Protein AF-A0A5M3Z5M1-F1 (afdb_monomer_lite)

Secondary structure (DSSP, 8-state):
--GGGGSTTEETTEETT-HHHHHHHHHTTS--------SSS--HHHHHHHHHHHHHTTT--GGGSTTHHHHHHHHHHHHHTTTS---SS-TTSPP-HHHHHHHHHHHTTTT----THHHHHHHB-SSSB-SSTT-SS--HHHHHHHHHHHHTSTTGGGGHHHHHHHHHHHHHHHH-TTS----SSBS-THHHHHHHHHHHHHHHHHHHTTS-TTS-HHIIIIIHHHHHHHHHHHHHHHH-S--SSHHHHHHHHHHHHHHHHHTS------EES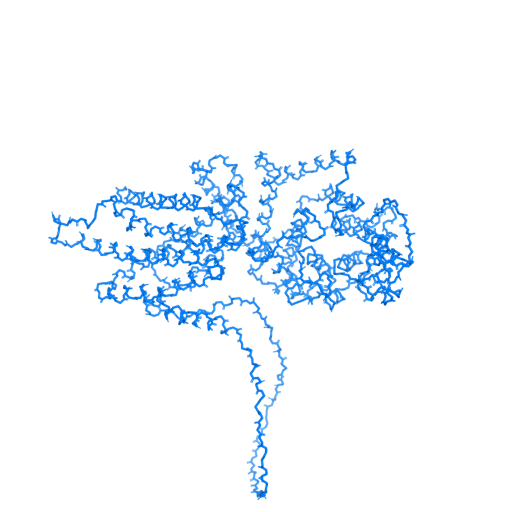SSEE--HHHHHHHHHHHHH--S-S----HHHHHH----HHHHHHHHHHHHTSTTTTTS-HHHHHHHHHHHHHHHHHHHHHHHTT---SSPPP-HHHHHHHHHHHHHHHHTT----HHHHHHHHHHHHHHHHHHHHIIIIIHHHHHHHHHHHHHHHHHHTSHHHHHHHHHHHHHHHHTT-------------------------------------PPP--PPP--------PPS---SHHHHHHHHHHHHHT-HHHHHS-HHHHHHHHHHHHHHHHHHHHHHHHHHHHT-TT-TTT---SS-HHHHIIIIIHHHT-HHHHHHHHHHHTTTT-SSPPPHHHHHHHHHHHHHHHHHHHHHHHHHT--

Foldseek 3Di:
DPLVVCPVCDDVQDHLQAPVVSQVSVVVPDDDDDDDDDRGPDQLLVLLLLLLLLQVVLPDDCVVDPCNVVSLVVNVVQCVLVPQFGARHDSSHDGFLLSSLSNLLNCVSVVNQHACCVSCVQFDDDQAGGRHPPDDARALNSLLSNLSSLLNHPPNLVCLVSLQSSLVVNLCLQFPLVHPQDDQFFPDSVNSLVSSLVSLVSVLQCVLVVSRPPHDPCSNLFRSVLSNLLSVLLVQLVQDDDDDPGLVVSLVVVLVVLVVCVVPPDFDQTTDDVHTHGSPSSVVSNSVSSNSHDSDPHDGDCPNVVSDDDDVVVLVVQLVVVCVPPLCVPPHSVLLSSQLVSLVSLLVVLVVLLCQQDPDDDDDDVPVSSVLSSVLSSVCSSVVVSPRNVLSSVLSSVVSLLVVVLVCLQPVVLVCCVVCVVVLLCLLVVCPDPVVVVVLCVVVVCLVCVLPDPPDPPDDDDDDDDDDDDDDDDDDDDDDDDDDDDDDDDDDDDDDSDPDPPSPRDDDDDDPSVSLSVSLSCQLVDPLLVVADPVLSVQLSVLVSQLSVLSSVVSVLVVVCPDPVCVPPDDPPDDPVVCLLGSQLSVLCLSNSVSSSCSSCRSVPPDDDDPVRVVVVNVVSSVVSSVVSVVVVVVVVD

pLDDT: mean 77.98, std 19.93, range [22.17, 97.31]

Structure (mmCIF, N/CA/C/O backbone):
data_AF-A0A5M3Z5M1-F1
#
_entry.id   AF-A0A5M3Z5M1-F1
#
loop_
_atom_site.group_PDB
_atom_site.id
_atom_site.type_symbol
_atom_site.label_atom_id
_atom_site.label_alt_id
_atom_site.label_comp_id
_atom_site.label_asym_id
_atom_site.label_entity_id
_atom_site.label_seq_id
_atom_site.pdbx_PDB_ins_code
_atom_site.Cartn_x
_atom_site.Cartn_y
_atom_site.Cartn_z
_atom_site.occupancy
_atom_site.B_iso_or_equiv
_atom_site.auth_seq_id
_atom_site.auth_comp_id
_atom_site.auth_asym_id
_atom_site.auth_atom_id
_atom_site.pdbx_PDB_model_num
ATOM 1 N N . MET A 1 1 ? 38.329 17.001 -3.828 1.00 58.62 1 MET A N 1
ATOM 2 C CA . MET A 1 1 ? 38.273 15.609 -4.333 1.00 58.62 1 MET A CA 1
ATOM 3 C C . MET A 1 1 ? 39.611 15.269 -4.967 1.00 58.62 1 MET A C 1
ATOM 5 O O . MET A 1 1 ? 40.203 16.157 -5.568 1.00 58.62 1 MET A O 1
ATOM 9 N N . ASN A 1 2 ? 40.084 14.027 -4.849 1.00 66.56 2 ASN A N 1
ATOM 10 C CA . ASN A 1 2 ? 41.285 13.570 -5.552 1.00 66.56 2 ASN A CA 1
ATOM 11 C C . ASN A 1 2 ? 40.911 13.082 -6.965 1.00 66.56 2 ASN A C 1
ATOM 13 O O . ASN A 1 2 ? 40.704 11.892 -7.180 1.00 66.56 2 ASN A O 1
ATOM 17 N N . PHE A 1 3 ? 40.793 14.005 -7.923 1.00 69.81 3 PHE A N 1
ATOM 18 C CA . PHE A 1 3 ? 40.464 13.665 -9.316 1.00 69.81 3 PHE A CA 1
ATOM 19 C C . PHE A 1 3 ? 41.592 12.919 -10.052 1.00 69.81 3 PHE A C 1
ATOM 21 O O . PHE A 1 3 ? 41.352 12.328 -11.103 1.00 69.81 3 PHE A O 1
ATOM 28 N N . THR A 1 4 ? 42.813 12.915 -9.509 1.00 69.06 4 THR A N 1
ATOM 29 C CA . THR A 1 4 ? 43.972 12.230 -10.100 1.00 69.06 4 THR A CA 1
ATOM 30 C C . THR A 1 4 ? 43.782 10.713 -10.124 1.00 69.06 4 THR A C 1
ATOM 32 O O . THR A 1 4 ? 44.168 10.073 -11.096 1.00 69.06 4 THR A O 1
ATOM 35 N N . GLY A 1 5 ? 43.126 10.150 -9.102 1.00 73.06 5 GLY A N 1
ATOM 36 C CA . GLY A 1 5 ? 42.802 8.721 -9.003 1.00 73.06 5 GLY A CA 1
ATOM 37 C C . GLY A 1 5 ? 41.521 8.286 -9.725 1.00 73.06 5 GLY A C 1
ATOM 38 O O . GLY A 1 5 ? 40.981 7.247 -9.375 1.00 73.06 5 GLY A O 1
ATOM 39 N N . LEU A 1 6 ? 40.994 9.098 -10.653 1.00 73.94 6 LEU A N 1
ATOM 40 C CA . LEU A 1 6 ? 39.764 8.810 -11.414 1.00 73.94 6 LEU A CA 1
ATOM 41 C C . LEU A 1 6 ? 39.964 8.902 -12.941 1.00 73.94 6 LEU A C 1
ATOM 43 O O . LEU A 1 6 ? 38.997 8.888 -13.698 1.00 73.94 6 LEU A O 1
ATOM 47 N N . ALA A 1 7 ? 41.199 9.062 -13.427 1.00 75.00 7 ALA A N 1
ATOM 48 C CA . ALA A 1 7 ? 41.466 9.250 -14.858 1.00 75.00 7 ALA A CA 1
ATOM 49 C C . ALA A 1 7 ? 41.194 7.982 -15.700 1.00 75.00 7 ALA A C 1
ATOM 51 O O . ALA A 1 7 ? 40.789 8.072 -16.856 1.00 75.00 7 ALA A O 1
ATOM 52 N N . ASP A 1 8 ? 41.378 6.811 -15.099 1.00 76.38 8 ASP A N 1
ATOM 53 C CA . ASP A 1 8 ? 41.057 5.476 -15.611 1.00 76.38 8 ASP A CA 1
ATOM 54 C C . ASP A 1 8 ? 39.542 5.231 -15.760 1.00 76.38 8 ASP A C 1
ATOM 56 O O . ASP A 1 8 ? 39.114 4.484 -16.647 1.00 76.38 8 ASP A O 1
ATOM 60 N N . GLN A 1 9 ? 38.728 5.917 -14.951 1.00 74.44 9 GLN A N 1
ATOM 61 C CA . GLN A 1 9 ? 37.262 5.839 -14.948 1.00 74.44 9 GLN A CA 1
ATOM 62 C C . GLN A 1 9 ? 36.602 6.609 -16.110 1.00 74.44 9 GLN A C 1
ATOM 64 O O . GLN A 1 9 ? 35.392 6.515 -16.312 1.00 74.44 9 GLN A O 1
ATOM 69 N N . LEU A 1 10 ? 37.375 7.355 -16.909 1.00 75.38 10 LEU A N 1
ATOM 70 C CA . LEU A 1 10 ? 36.856 8.077 -18.073 1.00 75.38 10 LEU A CA 1
ATOM 71 C C . LEU A 1 10 ? 36.420 7.128 -19.203 1.00 75.38 10 LEU A C 1
ATOM 73 O O . LEU A 1 10 ? 37.080 6.124 -19.499 1.00 75.38 10 LEU A O 1
ATOM 77 N N . VAL A 1 11 ? 35.346 7.505 -19.901 1.00 72.50 11 VAL A N 1
ATOM 78 C CA . VAL A 1 11 ? 34.841 6.841 -21.113 1.00 72.50 11 VAL A CA 1
ATOM 79 C C . VAL A 1 11 ? 34.715 7.879 -22.219 1.00 72.50 11 VAL A C 1
ATOM 81 O O . VAL A 1 11 ? 33.978 8.846 -22.068 1.00 72.50 11 VAL A O 1
ATOM 84 N N . PHE A 1 12 ? 35.484 7.729 -23.302 1.00 75.44 12 PHE A N 1
ATOM 85 C CA . PHE A 1 12 ? 35.597 8.733 -24.377 1.00 75.44 12 PHE A CA 1
ATOM 86 C C . PHE A 1 12 ? 35.861 10.173 -23.869 1.00 75.44 12 PHE A C 1
ATOM 88 O O . PHE A 1 12 ? 35.426 11.150 -24.468 1.00 75.44 12 PHE A O 1
ATOM 95 N N . GLY A 1 13 ? 36.566 10.308 -22.737 1.00 78.25 13 GLY A N 1
ATOM 96 C CA . GLY A 1 13 ? 36.841 11.591 -22.075 1.00 78.25 13 GLY A CA 1
ATOM 97 C C . GLY A 1 13 ? 35.733 12.111 -21.145 1.00 78.25 13 GLY A C 1
ATOM 98 O O . GLY A 1 13 ? 35.966 13.083 -20.429 1.00 78.25 13 GLY A O 1
ATOM 99 N N . ALA A 1 14 ? 34.566 11.463 -21.095 1.00 79.12 14 A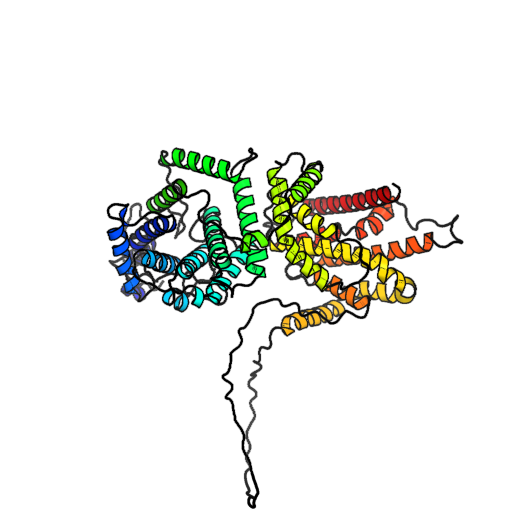LA A N 1
ATOM 100 C CA . ALA A 1 14 ? 33.480 11.786 -20.173 1.00 79.12 14 ALA A CA 1
ATOM 101 C C . ALA A 1 14 ? 33.609 11.035 -18.836 1.00 79.12 14 ALA A C 1
ATOM 103 O O . ALA A 1 14 ? 34.045 9.884 -18.784 1.00 79.12 14 ALA A O 1
ATOM 104 N N . MET A 1 15 ? 33.186 11.685 -17.750 1.00 83.69 15 MET A N 1
ATOM 105 C CA . MET A 1 15 ? 33.144 11.121 -16.398 1.00 83.69 15 MET A CA 1
ATOM 106 C C . MET A 1 15 ? 31.719 10.655 -16.067 1.00 83.69 15 MET A C 1
ATOM 108 O O . MET A 1 15 ? 30.827 11.489 -15.882 1.00 83.69 15 MET A O 1
ATOM 112 N N . GLY A 1 16 ? 31.508 9.336 -15.990 1.00 78.00 16 GLY A N 1
ATOM 113 C CA . GLY A 1 16 ? 30.223 8.722 -15.617 1.00 78.00 16 GLY A CA 1
ATOM 114 C C . GLY A 1 16 ? 29.040 9.186 -16.473 1.00 78.00 16 GLY A C 1
ATOM 115 O O . GLY A 1 16 ? 28.003 9.545 -15.922 1.00 78.00 16 GLY A O 1
ATOM 116 N N . SER A 1 17 ? 29.245 9.301 -17.792 1.00 82.94 17 SER A N 1
ATOM 117 C CA . SER A 1 17 ? 28.280 9.828 -18.775 1.00 82.94 17 SER A CA 1
ATOM 118 C C . SER A 1 17 ? 27.577 11.130 -18.360 1.00 82.94 17 SER A C 1
ATOM 120 O O . SER A 1 17 ? 26.458 11.387 -18.785 1.00 82.94 17 SER A O 1
ATOM 122 N N . SER A 1 18 ? 28.189 11.982 -17.527 1.00 85.25 18 SER A N 1
ATOM 123 C CA . SER A 1 18 ? 27.542 13.207 -17.042 1.00 85.25 18 SER A CA 1
ATOM 124 C C . SER A 1 18 ? 28.346 14.455 -17.413 1.00 85.25 18 SER A C 1
ATOM 126 O O . SER A 1 18 ? 29.468 14.635 -16.917 1.00 85.25 18 SER A O 1
ATOM 128 N N . PRO A 1 19 ? 27.788 15.370 -18.231 1.00 84.06 19 PRO A N 1
ATOM 129 C CA . PRO A 1 19 ? 28.480 16.592 -18.627 1.00 84.06 19 PRO A CA 1
ATOM 130 C C . PRO A 1 19 ? 28.884 17.481 -17.445 1.00 84.06 19 PRO A C 1
ATOM 132 O O . PRO A 1 19 ? 29.965 18.055 -17.472 1.00 84.06 19 PRO A O 1
ATOM 135 N N . SER A 1 20 ? 28.106 17.527 -16.356 1.00 83.56 20 SER A N 1
ATOM 136 C CA . SER A 1 20 ? 28.481 18.289 -15.151 1.00 83.56 20 SER A CA 1
ATOM 137 C C . SER A 1 20 ? 29.592 17.628 -14.321 1.00 83.56 20 SER A C 1
ATOM 139 O O . SER A 1 20 ? 30.440 18.337 -13.782 1.00 83.56 20 SER A O 1
ATOM 141 N N . SER A 1 21 ? 29.659 16.289 -14.259 1.00 85.19 21 SER A N 1
ATOM 142 C CA . SER A 1 21 ? 30.812 15.589 -13.652 1.00 85.19 21 SER A CA 1
ATOM 143 C C . SER A 1 21 ? 32.076 15.796 -14.486 1.00 85.19 21 SER A C 1
ATOM 145 O O . SER A 1 21 ? 33.155 16.034 -13.947 1.00 85.19 21 SER A O 1
ATOM 147 N N . THR A 1 22 ? 31.928 15.747 -15.811 1.00 84.31 22 THR A N 1
ATOM 148 C CA . THR A 1 22 ? 33.011 15.972 -16.774 1.00 84.31 22 THR A CA 1
ATOM 149 C C . THR A 1 22 ? 33.506 17.416 -16.705 1.00 84.31 22 THR A C 1
ATOM 151 O O . THR A 1 22 ? 34.707 17.640 -16.623 1.00 84.31 22 THR A O 1
ATOM 154 N N . ALA A 1 23 ? 32.604 18.398 -16.626 1.00 82.69 23 ALA A N 1
ATOM 155 C CA . ALA A 1 23 ? 32.955 19.798 -16.418 1.00 82.69 23 ALA A CA 1
ATOM 156 C C . ALA A 1 23 ? 33.676 20.015 -15.080 1.00 82.69 23 ALA A C 1
ATOM 158 O O . ALA A 1 23 ? 34.690 20.697 -15.067 1.00 82.69 23 ALA A O 1
ATOM 159 N N . ALA A 1 24 ? 33.240 19.401 -13.974 1.00 83.06 24 ALA A N 1
ATOM 160 C CA . ALA A 1 24 ? 33.952 19.496 -12.694 1.00 83.06 24 ALA A CA 1
ATOM 161 C C . ALA A 1 24 ? 35.372 18.896 -12.765 1.00 83.06 24 ALA A C 1
ATOM 163 O O . ALA A 1 24 ? 36.333 19.513 -12.298 1.00 83.06 24 ALA A O 1
ATOM 164 N N . TYR A 1 25 ? 35.519 17.732 -13.408 1.00 81.12 25 TYR A N 1
ATOM 165 C CA . TYR A 1 25 ? 36.818 17.111 -13.673 1.00 81.12 25 TYR A CA 1
ATOM 166 C C . TYR A 1 25 ? 37.712 18.016 -14.536 1.00 81.12 25 TYR A C 1
ATOM 168 O O . TYR A 1 25 ? 38.861 18.267 -14.176 1.00 81.12 25 TYR A O 1
ATOM 176 N N . LEU A 1 26 ? 37.185 18.566 -15.633 1.00 79.75 26 LEU A N 1
ATOM 177 C CA . LEU A 1 26 ? 37.929 19.443 -16.536 1.00 79.75 26 LEU A CA 1
ATOM 178 C C . LEU A 1 26 ? 38.273 20.790 -15.893 1.00 79.75 26 LEU A C 1
ATOM 180 O O . LEU A 1 26 ? 39.417 21.205 -16.009 1.00 79.75 26 LEU A O 1
ATOM 184 N N . ILE A 1 27 ? 37.363 21.424 -15.147 1.00 77.12 27 ILE A N 1
ATOM 185 C CA . ILE A 1 27 ? 37.605 22.681 -14.410 1.00 77.12 27 ILE A CA 1
ATOM 186 C C . ILE A 1 27 ? 38.727 22.513 -13.377 1.00 77.12 27 ILE A C 1
ATOM 188 O O . ILE A 1 27 ? 39.506 23.441 -13.166 1.00 77.12 27 ILE A O 1
ATOM 192 N N . SER A 1 28 ? 38.881 21.318 -12.793 1.00 63.16 28 SER A N 1
ATOM 193 C CA . SER A 1 28 ? 40.021 21.006 -11.919 1.00 63.16 28 SER A CA 1
ATOM 194 C C . SER A 1 28 ? 41.377 20.930 -12.646 1.00 63.16 28 SER A C 1
ATOM 196 O O . SER A 1 28 ? 42.410 20.819 -11.987 1.00 63.16 28 SER A O 1
ATOM 198 N N . ARG A 1 29 ? 41.395 20.994 -13.989 1.00 60.31 29 ARG A N 1
ATOM 199 C CA . ARG A 1 29 ? 42.600 20.884 -14.833 1.00 60.31 29 ARG A CA 1
ATOM 200 C C . ARG A 1 29 ? 42.785 22.053 -15.826 1.00 60.31 29 ARG A C 1
ATOM 202 O O . ARG A 1 29 ? 43.929 22.405 -16.089 1.00 60.31 29 ARG A O 1
ATOM 209 N N . GLN A 1 30 ? 41.718 22.674 -16.350 1.00 54.53 30 GLN A N 1
ATOM 210 C CA . GLN A 1 30 ? 41.714 23.848 -17.249 1.00 54.53 30 GLN A CA 1
ATOM 211 C C . GLN A 1 30 ? 40.385 24.639 -17.180 1.00 54.53 30 GLN A C 1
ATOM 213 O O . GLN A 1 30 ? 39.329 24.079 -16.903 1.00 54.53 30 GLN A O 1
ATOM 218 N N . LYS A 1 31 ? 40.397 25.944 -17.502 1.00 43.09 31 LYS A N 1
ATOM 219 C CA . LYS A 1 31 ? 39.165 26.752 -17.631 1.00 43.09 31 LYS A CA 1
ATOM 220 C C . LYS A 1 31 ? 38.448 26.453 -18.955 1.00 43.09 31 LYS A C 1
ATOM 222 O O . LYS A 1 31 ? 38.997 26.744 -20.012 1.00 43.09 31 LYS A O 1
ATOM 227 N N . ALA A 1 32 ? 37.208 25.971 -18.892 1.00 48.19 32 ALA A N 1
ATOM 228 C CA . ALA A 1 32 ? 36.337 25.773 -20.052 1.00 48.19 32 ALA A CA 1
ATOM 229 C C . ALA A 1 32 ? 34.955 26.406 -19.818 1.00 48.19 32 ALA A C 1
ATOM 231 O O . ALA A 1 32 ? 34.423 26.350 -18.709 1.00 48.19 32 ALA A O 1
ATOM 232 N N . GLY A 1 33 ? 34.382 27.009 -20.863 1.00 44.72 33 GLY A N 1
ATOM 233 C CA . GLY A 1 33 ? 33.011 27.522 -20.875 1.00 44.72 33 GLY A CA 1
ATOM 234 C C . GLY A 1 33 ? 32.120 26.641 -21.748 1.00 44.72 33 GLY A C 1
ATOM 235 O O . GLY A 1 33 ? 32.528 26.249 -22.838 1.00 44.72 33 GLY A O 1
ATOM 236 N N . PHE A 1 34 ? 30.906 26.346 -21.283 1.00 53.38 34 PHE A N 1
ATOM 237 C CA . PHE A 1 34 ? 29.962 25.458 -21.964 1.00 53.38 34 PHE A CA 1
ATOM 238 C C . PHE A 1 34 ? 28.614 26.157 -22.198 1.00 53.38 34 PHE A C 1
ATOM 240 O O . PHE A 1 34 ? 28.181 26.972 -21.384 1.00 53.38 34 PHE A O 1
ATOM 247 N N . ARG A 1 35 ? 27.951 25.831 -23.315 1.00 61.38 35 ARG A N 1
ATOM 248 C CA . ARG A 1 35 ? 26.523 26.132 -23.547 1.00 61.38 35 ARG A CA 1
ATOM 249 C C . ARG A 1 35 ? 25.658 24.995 -22.967 1.00 61.38 35 ARG A C 1
ATOM 251 O O . ARG A 1 35 ? 26.196 24.089 -22.337 1.00 61.38 35 ARG A O 1
ATOM 258 N N . GLY A 1 36 ? 24.334 25.065 -23.136 1.00 66.06 36 GLY A N 1
ATOM 259 C CA . GLY A 1 36 ? 23.391 24.082 -22.584 1.00 66.06 36 GLY A CA 1
ATOM 260 C C . GLY A 1 36 ? 23.746 22.632 -22.939 1.00 66.06 36 GLY A C 1
ATOM 261 O O . GLY A 1 36 ? 24.071 22.333 -24.086 1.00 66.06 36 GLY A O 1
ATOM 262 N N . LEU A 1 37 ? 23.695 21.752 -21.938 1.00 73.69 37 LEU A N 1
ATOM 263 C CA . LEU A 1 37 ? 24.077 20.339 -22.004 1.00 73.69 37 LEU A CA 1
ATOM 264 C C . LEU A 1 37 ? 23.040 19.492 -21.243 1.00 73.69 37 LEU A C 1
ATOM 266 O O . LEU A 1 37 ? 22.503 19.975 -20.243 1.00 73.69 37 LEU A O 1
ATOM 270 N N . PRO A 1 38 ? 22.771 18.243 -21.663 1.00 74.69 38 PRO A N 1
ATOM 271 C CA . PRO A 1 38 ? 21.882 17.339 -20.935 1.00 74.69 38 PRO A CA 1
ATOM 272 C C . PRO A 1 38 ? 22.495 16.899 -19.593 1.00 74.69 38 PRO A C 1
ATOM 274 O O . PRO A 1 38 ? 23.706 16.986 -19.377 1.00 74.69 38 PRO A O 1
ATOM 277 N N . GLY A 1 39 ? 21.668 16.373 -18.683 1.00 75.38 39 GLY A N 1
ATOM 278 C CA . GLY A 1 39 ? 22.146 15.831 -17.401 1.00 75.38 39 GLY A CA 1
ATOM 279 C C . GLY A 1 39 ? 23.027 14.578 -17.547 1.00 75.38 39 GLY A C 1
ATOM 280 O O . GLY A 1 39 ? 23.940 14.363 -16.736 1.00 75.38 39 GLY A O 1
ATOM 281 N N . MET A 1 40 ? 22.776 13.798 -18.604 1.00 79.44 40 MET A N 1
ATOM 282 C CA . MET A 1 40 ? 23.436 12.538 -18.950 1.00 79.44 40 MET A CA 1
ATOM 283 C C . MET A 1 40 ? 23.637 12.446 -20.474 1.00 79.44 40 MET A C 1
ATOM 285 O O . MET A 1 40 ? 22.772 12.884 -21.227 1.00 79.44 40 MET A O 1
ATOM 289 N N . TYR A 1 41 ? 24.784 11.929 -20.925 1.00 78.94 41 TYR A N 1
ATOM 290 C CA . TYR A 1 41 ? 25.110 11.644 -22.327 1.00 78.94 41 TYR A CA 1
ATOM 291 C C . TYR A 1 41 ? 26.337 10.705 -22.440 1.00 78.94 41 TYR A C 1
ATOM 293 O O . TYR A 1 41 ? 27.331 10.944 -21.745 1.00 78.94 41 TYR A O 1
ATOM 301 N N . PRO A 1 42 ? 26.339 9.708 -23.347 1.00 77.06 42 PRO A N 1
ATOM 302 C CA . PRO A 1 42 ? 25.204 9.271 -24.157 1.00 77.06 42 PRO A CA 1
ATOM 303 C C . PRO A 1 42 ? 24.179 8.489 -23.321 1.00 77.06 42 PRO A C 1
ATOM 305 O O . PRO A 1 42 ? 24.496 7.945 -22.263 1.00 77.06 42 PRO A O 1
ATOM 308 N N . THR A 1 43 ? 22.946 8.452 -23.815 1.00 79.19 43 THR A N 1
ATOM 309 C CA . THR A 1 43 ? 21.779 7.783 -23.211 1.00 79.19 43 THR A CA 1
ATOM 310 C C . THR A 1 43 ? 21.223 6.668 -24.100 1.00 79.19 43 THR A C 1
ATOM 312 O O . THR A 1 43 ? 20.210 6.068 -23.770 1.00 79.19 43 THR A O 1
ATOM 315 N N . THR A 1 44 ? 21.882 6.356 -25.221 1.00 81.44 44 THR A N 1
ATOM 316 C CA . THR A 1 44 ? 21.351 5.470 -26.268 1.00 81.44 44 THR A CA 1
ATOM 317 C C . THR A 1 44 ? 20.982 4.078 -25.756 1.00 81.44 44 THR A C 1
ATOM 319 O O . THR A 1 44 ? 19.887 3.619 -26.049 1.00 81.44 44 THR A O 1
ATOM 322 N N . GLY A 1 45 ? 21.837 3.429 -24.955 1.00 82.56 45 GLY A N 1
ATOM 323 C CA . GLY A 1 45 ? 21.551 2.094 -24.411 1.00 82.56 45 GLY A CA 1
ATOM 324 C C . GLY A 1 45 ? 20.343 2.070 -23.465 1.00 82.56 45 GLY A C 1
ATOM 325 O O . GLY A 1 45 ? 19.596 1.096 -23.469 1.00 82.56 45 GLY A O 1
ATOM 326 N N . PHE A 1 46 ? 20.125 3.148 -22.706 1.00 86.94 46 PHE A N 1
ATOM 327 C CA . PHE A 1 46 ? 18.946 3.379 -21.865 1.00 86.94 46 PHE A CA 1
ATOM 328 C C . PHE A 1 46 ? 17.695 3.624 -22.720 1.00 86.94 46 PHE A C 1
ATOM 330 O O . PHE A 1 46 ? 16.716 2.894 -22.617 1.00 86.94 46 PHE A O 1
ATOM 337 N N . GLU A 1 47 ? 17.730 4.620 -23.608 1.00 88.00 47 GLU A N 1
ATOM 338 C CA . GLU A 1 47 ? 16.570 5.028 -24.411 1.00 88.00 47 GLU A CA 1
ATOM 339 C C . GLU A 1 47 ? 16.059 3.896 -25.305 1.00 88.00 47 GLU A C 1
ATOM 341 O O . GLU A 1 47 ? 14.865 3.610 -25.306 1.00 88.00 47 GLU A O 1
ATOM 346 N N . VAL A 1 48 ? 16.961 3.207 -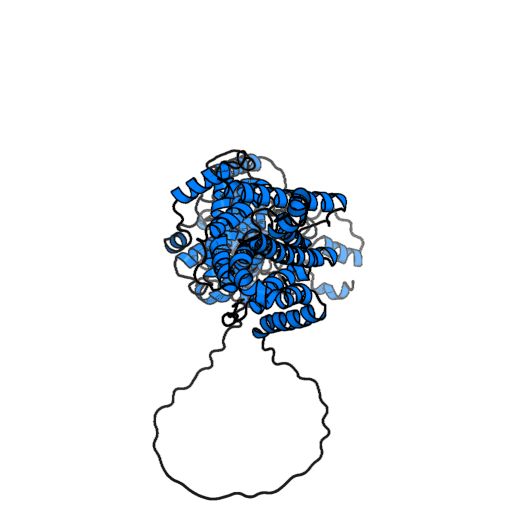26.008 1.00 89.19 48 VAL A N 1
ATOM 347 C CA . VAL A 1 48 ? 16.648 2.051 -26.862 1.00 89.19 48 VAL A CA 1
ATOM 348 C C . VAL A 1 48 ? 16.012 0.928 -26.039 1.00 89.19 48 VAL A C 1
ATOM 350 O O . VAL A 1 48 ? 14.952 0.427 -26.418 1.00 89.19 48 VAL A O 1
ATOM 353 N N . LEU A 1 49 ? 16.600 0.574 -24.889 1.00 91.19 49 LEU A N 1
ATOM 354 C CA . LEU A 1 49 ? 16.062 -0.458 -24.003 1.00 91.19 49 LEU A CA 1
ATOM 355 C C . LEU A 1 49 ? 14.661 -0.102 -23.489 1.00 91.19 49 LEU A C 1
ATOM 357 O O . LEU A 1 49 ? 13.762 -0.945 -23.505 1.00 91.19 49 LEU A O 1
ATOM 361 N N . TRP A 1 50 ? 14.446 1.134 -23.040 1.00 92.38 50 TRP A N 1
ATOM 362 C CA . TRP A 1 50 ? 13.168 1.550 -22.461 1.00 92.38 50 TRP A CA 1
ATOM 363 C C . TRP A 1 50 ? 12.067 1.746 -23.496 1.00 92.38 50 TRP A C 1
ATOM 365 O O . TRP A 1 50 ? 10.927 1.375 -23.222 1.00 92.38 50 TRP A O 1
ATOM 375 N N . ILE A 1 51 ? 12.385 2.244 -24.693 1.00 91.19 51 ILE A N 1
ATOM 376 C CA . ILE A 1 51 ? 11.440 2.271 -25.819 1.00 91.19 51 ILE A CA 1
ATOM 377 C C . ILE A 1 51 ? 11.041 0.836 -26.176 1.00 91.19 51 ILE A C 1
ATOM 379 O O . ILE A 1 51 ? 9.852 0.518 -26.211 1.00 91.19 51 ILE A O 1
ATOM 383 N N . ALA A 1 52 ? 12.020 -0.050 -26.386 1.00 89.94 52 ALA A N 1
ATOM 384 C CA . ALA A 1 52 ? 11.740 -1.400 -26.849 1.00 89.94 52 ALA A CA 1
ATOM 385 C C . ALA A 1 52 ? 11.015 -2.262 -25.820 1.00 89.94 52 ALA A C 1
ATOM 387 O O . ALA A 1 52 ? 9.998 -2.874 -26.148 1.00 89.94 52 ALA A O 1
ATOM 388 N N . SER A 1 53 ? 11.473 -2.258 -24.569 1.00 91.25 53 SER A N 1
ATOM 389 C CA . SER A 1 53 ? 10.785 -2.962 -23.488 1.00 91.25 53 SER A CA 1
ATOM 390 C C . SER A 1 53 ? 9.369 -2.437 -23.288 1.00 91.25 53 SER A C 1
ATOM 392 O O . SER A 1 53 ? 8.457 -3.244 -23.196 1.00 91.25 53 SER A O 1
ATOM 394 N N . THR A 1 54 ? 9.132 -1.123 -23.312 1.00 92.19 54 THR A N 1
ATOM 395 C CA . THR A 1 54 ? 7.777 -0.565 -23.139 1.00 92.19 54 THR A CA 1
ATOM 396 C C . THR A 1 54 ? 6.827 -0.966 -24.267 1.00 92.19 54 THR A C 1
ATOM 398 O O . THR A 1 54 ? 5.674 -1.296 -23.991 1.00 92.19 54 THR A O 1
ATOM 401 N N . LEU A 1 55 ? 7.291 -0.996 -25.519 1.00 90.19 55 LEU A N 1
ATOM 402 C CA . LEU A 1 55 ? 6.469 -1.428 -26.652 1.00 90.19 55 LEU A CA 1
ATOM 403 C C . LEU A 1 55 ? 6.194 -2.945 -26.618 1.00 90.19 55 LEU A C 1
ATOM 405 O O . LEU A 1 55 ? 5.038 -3.353 -26.744 1.00 90.19 55 LEU A O 1
ATOM 409 N N . LEU A 1 56 ? 7.207 -3.786 -26.384 1.00 88.25 56 LEU A N 1
ATOM 410 C CA . LEU A 1 56 ? 7.030 -5.245 -26.292 1.00 88.25 56 LEU A CA 1
ATOM 411 C C . LEU A 1 56 ? 6.108 -5.642 -25.128 1.00 88.25 56 LEU A C 1
ATOM 413 O O . LEU A 1 56 ? 5.172 -6.416 -25.317 1.00 88.25 56 LEU A O 1
ATOM 417 N N . ASP A 1 57 ? 6.307 -5.035 -23.955 1.00 88.19 57 ASP A N 1
ATOM 418 C CA . ASP A 1 57 ? 5.520 -5.261 -22.730 1.00 88.19 57 ASP A CA 1
ATOM 419 C C . ASP A 1 57 ? 4.036 -4.861 -22.880 1.00 88.19 57 ASP A C 1
ATOM 421 O O . ASP A 1 57 ? 3.196 -5.250 -22.076 1.00 88.19 57 ASP A O 1
ATOM 425 N N . ASN A 1 58 ? 3.698 -4.112 -23.939 1.00 88.44 58 ASN A N 1
ATOM 426 C CA . ASN A 1 58 ? 2.338 -3.698 -24.300 1.00 88.44 58 ASN A CA 1
ATOM 427 C C . ASN A 1 58 ? 1.871 -4.288 -25.651 1.00 88.44 58 ASN A C 1
ATOM 429 O O . ASN A 1 58 ? 0.987 -3.744 -26.322 1.00 88.44 58 ASN A O 1
ATOM 433 N N . GLY A 1 59 ? 2.453 -5.418 -26.066 1.00 86.88 59 GLY A N 1
ATOM 434 C CA . GLY A 1 59 ? 1.968 -6.224 -27.189 1.00 86.88 59 GLY A CA 1
ATOM 435 C C . GLY A 1 59 ? 2.192 -5.606 -28.570 1.00 86.88 59 GLY A C 1
ATOM 436 O O . GLY A 1 59 ? 1.418 -5.867 -29.497 1.00 86.88 59 GLY A O 1
ATOM 437 N N . PHE A 1 60 ? 3.197 -4.741 -28.737 1.00 88.12 60 PHE A N 1
ATOM 438 C CA . PHE A 1 60 ? 3.766 -4.464 -30.060 1.00 88.12 60 PHE A CA 1
ATOM 439 C C . PHE A 1 60 ? 4.647 -5.632 -30.499 1.00 88.12 60 PHE A C 1
ATOM 441 O O . PHE A 1 60 ? 5.364 -6.210 -29.692 1.00 88.12 60 PHE A O 1
ATOM 448 N N . ASP A 1 61 ? 4.550 -5.984 -31.777 1.00 83.69 61 ASP A N 1
ATOM 449 C CA . ASP A 1 61 ? 5.244 -7.131 -32.352 1.00 83.69 61 ASP A CA 1
ATOM 450 C C . ASP A 1 61 ? 6.520 -6.668 -33.068 1.00 83.69 61 ASP A C 1
ATOM 452 O O . ASP A 1 61 ? 6.521 -5.644 -33.761 1.00 83.69 61 ASP A O 1
ATOM 456 N N . VAL A 1 62 ? 7.596 -7.433 -32.888 1.00 78.75 62 VAL A N 1
ATOM 457 C CA . VAL A 1 62 ? 8.950 -7.173 -33.396 1.00 78.75 62 VAL A CA 1
ATOM 458 C C . VAL A 1 62 ? 8.934 -6.993 -34.911 1.00 78.75 62 VAL A C 1
ATOM 460 O O . VAL A 1 62 ? 9.567 -6.073 -35.429 1.00 78.75 62 VAL A O 1
ATOM 463 N N . ASP A 1 63 ? 8.148 -7.821 -35.599 1.00 79.75 63 ASP A N 1
ATOM 464 C CA . ASP A 1 63 ? 8.065 -7.854 -37.060 1.00 79.75 63 ASP A CA 1
ATOM 465 C C . ASP A 1 63 ? 7.144 -6.756 -37.635 1.00 79.75 63 ASP A C 1
ATOM 467 O O . ASP A 1 63 ? 7.146 -6.505 -38.840 1.00 79.75 63 ASP A O 1
ATOM 471 N N . THR A 1 64 ? 6.372 -6.055 -36.789 1.00 74.00 64 THR A N 1
ATOM 472 C CA . THR A 1 64 ? 5.419 -5.009 -37.227 1.00 74.00 64 THR A CA 1
ATOM 473 C C . THR A 1 64 ? 5.996 -3.594 -37.265 1.00 74.00 64 THR A C 1
ATOM 475 O O . THR A 1 64 ? 5.361 -2.693 -37.816 1.00 74.00 64 THR A O 1
ATOM 478 N N . LEU A 1 65 ? 7.185 -3.372 -36.696 1.00 76.62 65 LEU A N 1
ATOM 479 C CA . LEU A 1 65 ? 7.809 -2.052 -36.590 1.00 76.62 65 LEU A CA 1
ATOM 480 C C . LEU A 1 65 ? 9.159 -2.019 -37.324 1.00 76.62 65 LEU A C 1
ATOM 482 O O . LEU A 1 65 ? 10.125 -2.680 -36.942 1.00 76.62 65 LEU A O 1
ATOM 486 N N . ASN A 1 66 ? 9.247 -1.203 -38.378 1.00 78.31 66 ASN A N 1
ATOM 487 C CA . ASN A 1 66 ? 10.459 -1.070 -39.191 1.00 78.31 66 ASN A CA 1
ATOM 488 C C . ASN A 1 66 ? 11.676 -0.657 -38.344 1.00 78.31 66 ASN A C 1
ATOM 490 O O . ASN A 1 66 ? 11.642 0.347 -37.636 1.00 78.31 66 ASN A O 1
ATOM 494 N N . GLY A 1 67 ? 12.768 -1.420 -38.451 1.00 77.12 67 GLY A N 1
ATOM 495 C CA . GLY A 1 67 ? 14.013 -1.181 -37.709 1.00 77.12 67 GLY A CA 1
ATOM 496 C C . GLY A 1 67 ? 13.981 -1.602 -36.235 1.00 77.12 67 GLY A C 1
ATOM 497 O O . GLY A 1 67 ? 14.999 -1.482 -35.555 1.00 77.12 67 GLY A O 1
ATOM 498 N N . PHE A 1 68 ? 12.859 -2.126 -35.733 1.00 80.25 68 PHE A N 1
ATOM 499 C CA . PHE A 1 68 ? 12.703 -2.445 -34.315 1.00 80.25 68 PHE A CA 1
ATOM 500 C C . PHE A 1 68 ? 13.574 -3.625 -33.869 1.00 80.25 68 PHE A C 1
ATOM 502 O O . PHE A 1 68 ? 14.200 -3.557 -32.814 1.00 80.25 68 PHE A O 1
ATOM 509 N N . ARG A 1 69 ? 13.733 -4.650 -34.718 1.00 81.12 69 ARG A N 1
ATOM 510 C CA . ARG A 1 69 ? 14.698 -5.736 -34.483 1.00 81.12 69 ARG A CA 1
ATOM 511 C C . ARG A 1 69 ? 16.124 -5.198 -34.296 1.00 81.12 69 ARG A C 1
ATOM 513 O O . ARG A 1 69 ? 16.732 -5.470 -33.271 1.00 81.12 69 ARG A O 1
ATOM 520 N N . SER A 1 70 ? 16.602 -4.346 -35.207 1.00 82.56 70 SER A N 1
ATOM 521 C CA . SER A 1 70 ? 17.947 -3.746 -35.137 1.00 82.56 70 SER A CA 1
ATOM 522 C C . SER A 1 70 ? 18.136 -2.806 -33.944 1.00 82.56 70 SER A C 1
ATOM 524 O O . SER A 1 70 ? 19.238 -2.709 -33.408 1.00 82.56 70 SER A O 1
ATOM 526 N N . MET A 1 71 ? 17.069 -2.125 -33.508 1.00 79.88 71 MET A N 1
ATOM 527 C CA . MET A 1 71 ? 17.065 -1.376 -32.251 1.00 79.88 71 MET A CA 1
ATOM 528 C C . MET A 1 71 ? 17.357 -2.323 -31.080 1.00 79.88 71 MET A C 1
ATOM 530 O O . MET A 1 71 ? 18.254 -2.041 -30.290 1.00 79.88 71 MET A O 1
ATOM 534 N N . ILE A 1 72 ? 16.676 -3.468 -30.994 1.00 76.88 72 ILE A N 1
ATOM 535 C CA . ILE A 1 72 ? 16.884 -4.394 -29.877 1.00 76.88 72 ILE A CA 1
ATOM 536 C C . ILE A 1 72 ? 18.222 -5.134 -29.976 1.00 76.88 72 ILE A C 1
ATOM 538 O O . ILE A 1 72 ? 18.900 -5.259 -28.962 1.00 76.88 72 ILE A O 1
ATOM 542 N N . ASP A 1 73 ? 18.665 -5.537 -31.169 1.00 81.88 73 ASP A N 1
ATOM 543 C CA . ASP A 1 73 ? 19.981 -6.170 -31.359 1.00 81.88 73 ASP A CA 1
ATOM 544 C C . ASP A 1 73 ? 21.127 -5.259 -30.854 1.00 81.88 73 ASP A C 1
ATOM 546 O O . ASP A 1 73 ? 22.156 -5.736 -30.383 1.00 81.88 73 ASP A O 1
ATOM 550 N N . SER A 1 74 ? 20.941 -3.929 -30.873 1.00 82.19 74 SER A N 1
ATOM 551 C CA . SER A 1 74 ? 21.903 -2.979 -30.287 1.00 82.19 74 SER A CA 1
ATOM 552 C C . SER A 1 74 ? 21.971 -3.005 -28.751 1.00 82.19 74 SER A C 1
ATOM 554 O O . SER A 1 74 ? 22.953 -2.534 -28.180 1.00 82.19 74 SER A O 1
ATOM 556 N N . THR A 1 75 ? 20.969 -3.578 -28.073 1.00 84.00 75 THR A N 1
ATOM 557 C CA . THR A 1 75 ? 20.968 -3.768 -26.611 1.00 84.00 75 THR A CA 1
ATOM 558 C C . THR A 1 75 ? 21.858 -4.940 -26.181 1.00 84.00 75 THR A C 1
ATOM 560 O O . THR A 1 75 ? 22.436 -4.902 -25.092 1.00 84.00 75 THR A O 1
ATOM 563 N N . ASP A 1 76 ? 22.056 -5.940 -27.047 1.00 82.56 76 ASP A N 1
ATOM 564 C CA . ASP A 1 76 ? 22.801 -7.160 -26.713 1.00 82.56 76 ASP A CA 1
ATOM 565 C C . ASP A 1 76 ? 24.268 -6.864 -26.358 1.00 82.56 76 ASP A C 1
ATOM 567 O O . ASP A 1 76 ? 24.786 -7.404 -25.380 1.00 82.56 76 ASP A O 1
ATOM 571 N N . GLU A 1 77 ? 24.913 -5.915 -27.051 1.00 80.50 77 GLU A N 1
ATOM 572 C CA . GLU A 1 77 ? 26.288 -5.485 -26.743 1.00 80.50 77 GLU A CA 1
ATOM 573 C C . GLU A 1 77 ? 26.427 -4.944 -25.304 1.00 80.50 77 GLU A C 1
ATOM 575 O O . GLU A 1 77 ? 27.448 -5.164 -24.643 1.00 80.50 77 GLU A O 1
ATOM 580 N N . PHE A 1 78 ? 25.407 -4.250 -24.791 1.00 81.06 78 PHE A N 1
ATOM 581 C CA . PHE A 1 78 ? 25.424 -3.706 -23.431 1.00 81.06 78 PHE A CA 1
ATOM 582 C C . PHE A 1 78 ? 25.224 -4.800 -22.373 1.00 81.06 78 PHE A C 1
ATOM 584 O O . PHE A 1 78 ? 25.878 -4.736 -21.329 1.00 81.06 78 PHE A O 1
ATOM 591 N N . TYR A 1 79 ? 24.391 -5.807 -22.661 1.00 82.62 79 TYR A N 1
ATOM 592 C CA . TYR A 1 79 ? 24.112 -6.961 -21.795 1.00 82.62 79 TYR A CA 1
ATOM 593 C C . TYR A 1 79 ? 25.300 -7.938 -21.705 1.00 82.62 79 TYR A C 1
ATOM 595 O O . TYR A 1 79 ? 25.723 -8.355 -20.623 1.00 82.62 79 TYR A O 1
ATOM 603 N N . GLU A 1 80 ? 25.895 -8.276 -22.851 1.00 80.12 80 GLU A N 1
ATOM 604 C CA . GLU A 1 80 ? 27.016 -9.220 -22.929 1.00 80.12 80 GLU A CA 1
ATOM 605 C C . GLU A 1 80 ? 28.298 -8.651 -22.300 1.00 80.12 80 GLU A C 1
ATOM 607 O O . GLU A 1 80 ? 29.080 -9.399 -21.710 1.00 80.12 80 GLU A O 1
ATOM 612 N N . SER A 1 81 ? 28.478 -7.320 -22.307 1.00 74.81 81 SER A N 1
ATOM 613 C CA . SER A 1 81 ? 29.637 -6.624 -21.709 1.00 74.81 81 SER A CA 1
ATOM 614 C C . SER A 1 81 ? 29.808 -6.784 -20.185 1.00 74.81 81 SER A C 1
ATOM 616 O O . SER A 1 81 ? 30.782 -6.279 -19.607 1.00 74.81 81 SER A O 1
ATOM 618 N N . LEU A 1 82 ? 28.855 -7.445 -19.522 1.00 72.75 82 LEU A N 1
ATOM 619 C CA . LEU A 1 82 ? 28.851 -7.732 -18.087 1.00 72.75 82 LEU A CA 1
ATOM 620 C C . LEU A 1 82 ? 28.516 -9.188 -17.744 1.00 72.75 82 LEU A C 1
ATOM 622 O O . LEU A 1 82 ? 28.422 -9.510 -16.563 1.00 72.75 82 LEU A O 1
ATOM 626 N N . GLY A 1 83 ? 28.339 -10.066 -18.736 1.00 77.31 83 GLY A N 1
ATOM 627 C CA . GLY A 1 83 ? 27.961 -11.459 -18.484 1.00 77.31 83 GLY A CA 1
ATOM 628 C C . GLY A 1 83 ? 26.560 -11.626 -17.881 1.00 77.31 83 GLY A C 1
ATOM 629 O O . GLY A 1 83 ? 26.352 -12.558 -17.110 1.00 77.31 83 GLY A O 1
ATOM 630 N N . GLY A 1 84 ? 25.616 -10.734 -18.215 1.00 78.50 84 GLY A N 1
ATOM 631 C CA . GLY A 1 84 ? 24.206 -10.854 -17.815 1.00 78.50 84 GLY A CA 1
ATOM 632 C C . GLY A 1 84 ? 23.602 -9.654 -17.077 1.00 78.50 84 GLY A C 1
ATOM 633 O O . GLY A 1 84 ? 22.409 -9.662 -16.795 1.00 78.50 84 GLY A O 1
ATOM 634 N N . SER A 1 85 ? 24.393 -8.623 -16.766 1.00 82.81 85 SER A N 1
ATOM 635 C CA . SER A 1 85 ? 23.895 -7.342 -16.243 1.00 82.81 85 SER A CA 1
ATOM 636 C C . SER A 1 85 ? 24.002 -6.256 -17.314 1.00 82.81 85 SER A C 1
ATOM 638 O O . SER A 1 85 ? 24.893 -6.293 -18.158 1.00 82.81 85 SER A O 1
ATOM 640 N N . TYR A 1 86 ? 23.091 -5.286 -17.317 1.00 84.31 86 TYR A N 1
ATOM 641 C CA . TYR A 1 86 ? 23.021 -4.272 -18.368 1.00 84.31 86 TYR A CA 1
ATOM 642 C C . TYR A 1 86 ? 23.736 -2.974 -17.986 1.00 84.31 86 TYR A C 1
ATOM 644 O O . TYR A 1 86 ? 23.585 -2.484 -16.870 1.00 84.31 86 TYR A O 1
ATOM 652 N N . ARG A 1 87 ? 24.475 -2.369 -18.927 1.00 80.44 87 ARG A N 1
ATOM 653 C CA . ARG A 1 87 ? 25.085 -1.035 -18.763 1.00 80.44 87 ARG A CA 1
ATOM 654 C C . ARG A 1 87 ? 24.415 -0.007 -19.673 1.00 80.44 87 ARG A C 1
ATOM 656 O O . ARG A 1 87 ? 24.761 0.094 -20.845 1.00 80.44 87 ARG A O 1
ATOM 663 N N . SER A 1 88 ? 23.520 0.822 -19.157 1.00 72.19 88 SER A N 1
ATOM 664 C CA . SER A 1 88 ? 22.658 1.632 -20.030 1.00 72.19 88 SER A CA 1
ATOM 665 C C . SER A 1 88 ? 23.277 2.901 -20.628 1.00 72.19 88 SER A C 1
ATOM 667 O O . SER A 1 88 ? 22.841 3.359 -21.686 1.00 72.19 88 SER A O 1
ATOM 669 N N . SER A 1 89 ? 24.327 3.466 -20.020 1.00 69.31 89 SER A N 1
ATOM 670 C CA . SER A 1 89 ? 24.975 4.692 -20.535 1.00 69.31 89 SER A CA 1
ATOM 671 C C . SER A 1 89 ? 26.324 4.472 -21.230 1.00 69.31 89 SER A C 1
ATOM 673 O O . SER A 1 89 ? 26.712 5.296 -22.057 1.00 69.31 89 SER A O 1
ATOM 675 N N . SER A 1 90 ? 27.101 3.438 -20.876 1.00 69.81 90 SER A N 1
ATOM 676 C CA . SER A 1 90 ? 28.423 3.186 -21.478 1.00 69.81 90 SER A CA 1
ATOM 677 C C . SER A 1 90 ? 29.039 1.837 -21.080 1.00 69.81 90 SER A C 1
ATOM 679 O O . SER A 1 90 ? 28.739 1.301 -20.017 1.00 69.81 90 SER A O 1
ATOM 681 N N . LYS A 1 91 ? 30.026 1.355 -21.851 1.00 64.56 91 LYS A N 1
ATOM 682 C CA . LYS A 1 91 ? 30.769 0.103 -21.578 1.00 64.56 91 LYS A CA 1
ATOM 683 C C . LYS A 1 91 ? 31.567 0.065 -20.258 1.00 64.56 91 LYS A C 1
ATOM 685 O O . LYS A 1 91 ? 32.013 -1.011 -19.876 1.00 64.56 91 LYS A O 1
ATOM 690 N N . LYS A 1 92 ? 31.757 1.192 -19.551 1.00 69.19 92 LYS A N 1
ATOM 691 C CA . LYS A 1 92 ? 32.304 1.206 -18.171 1.00 69.19 92 LYS A CA 1
ATOM 692 C C . LYS A 1 92 ? 31.296 1.668 -17.109 1.00 69.19 92 LYS A C 1
ATOM 694 O O . LYS A 1 92 ? 31.659 1.732 -15.939 1.00 69.19 92 LYS A O 1
ATOM 699 N N . SER A 1 93 ? 30.058 2.005 -17.478 1.00 73.88 93 SER A N 1
ATOM 700 C CA . SER A 1 93 ? 29.026 2.361 -16.494 1.00 73.88 93 SER A CA 1
ATOM 701 C C . SER A 1 93 ? 28.731 1.161 -15.594 1.00 73.88 93 SER A C 1
ATOM 703 O O . SER A 1 93 ? 28.756 0.020 -16.058 1.00 73.88 93 SER A O 1
ATOM 705 N N . VAL A 1 94 ? 28.474 1.399 -14.308 1.00 83.06 94 VAL A N 1
ATOM 706 C CA . VAL A 1 94 ? 28.000 0.348 -13.393 1.00 83.06 94 VAL A CA 1
ATOM 707 C C . VAL A 1 94 ? 26.613 -0.097 -13.863 1.00 83.06 94 VAL A C 1
ATOM 709 O O . VAL A 1 94 ? 25.822 0.757 -14.255 1.00 83.06 94 VAL A O 1
ATOM 712 N N . GLY A 1 95 ? 26.355 -1.405 -13.871 1.00 87.69 95 GLY A N 1
ATOM 713 C CA . GLY A 1 95 ? 25.028 -1.933 -14.183 1.00 87.69 95 GLY A CA 1
ATOM 714 C C . GLY A 1 95 ? 24.079 -1.825 -12.993 1.00 87.69 95 GLY A C 1
ATOM 715 O O . GLY A 1 95 ? 24.517 -1.818 -11.839 1.00 87.69 95 GLY A O 1
ATOM 716 N N . ASP A 1 96 ? 22.788 -1.748 -13.282 1.00 91.56 96 ASP A N 1
ATOM 717 C CA . ASP A 1 96 ? 21.719 -1.630 -12.293 1.00 91.56 96 ASP A CA 1
ATOM 718 C C . ASP A 1 96 ? 20.604 -2.649 -12.550 1.00 91.56 96 ASP A C 1
ATOM 720 O O . ASP A 1 96 ? 20.464 -3.177 -13.656 1.00 91.56 96 ASP A O 1
ATOM 724 N N . ALA A 1 97 ? 19.815 -2.947 -11.519 1.00 94.06 97 ALA A N 1
ATOM 725 C CA . ALA A 1 97 ? 18.756 -3.949 -11.602 1.00 94.06 97 ALA A CA 1
ATOM 726 C C . ALA A 1 97 ? 17.573 -3.533 -12.490 1.00 94.06 97 ALA A C 1
ATOM 728 O O . ALA A 1 97 ? 16.873 -4.409 -12.988 1.00 94.06 97 ALA A O 1
ATOM 729 N N . ASP A 1 98 ? 17.331 -2.235 -12.690 1.00 92.12 98 ASP A N 1
ATOM 730 C CA . ASP A 1 98 ? 16.168 -1.743 -13.435 1.00 92.12 98 ASP A CA 1
ATOM 731 C C . ASP A 1 98 ? 16.366 -2.019 -14.932 1.00 92.12 98 ASP A C 1
ATOM 733 O O . ASP A 1 98 ? 15.567 -2.714 -15.568 1.00 92.12 98 ASP A O 1
ATOM 737 N N . ASP A 1 99 ? 17.514 -1.590 -15.458 1.00 92.69 99 ASP A N 1
ATOM 738 C CA . ASP A 1 99 ? 17.927 -1.857 -16.831 1.00 92.69 99 ASP A CA 1
ATOM 739 C C . ASP A 1 99 ? 18.308 -3.339 -17.040 1.00 92.69 99 ASP A C 1
ATOM 741 O O . ASP A 1 99 ? 17.957 -3.935 -18.064 1.00 92.69 99 ASP A O 1
ATOM 745 N N . THR A 1 100 ? 18.946 -3.993 -16.056 1.00 94.38 100 THR A N 1
ATOM 746 C CA . THR A 1 100 ? 19.219 -5.443 -16.130 1.00 94.38 100 THR A CA 1
ATOM 747 C C . THR A 1 100 ? 17.917 -6.230 -16.270 1.00 94.38 100 THR A C 1
ATOM 749 O O . THR A 1 100 ? 17.793 -7.025 -17.197 1.00 94.38 100 THR A O 1
ATOM 752 N N . ALA A 1 101 ? 16.900 -5.955 -15.453 1.00 95.00 101 ALA A N 1
ATOM 753 C CA . ALA A 1 101 ? 15.633 -6.670 -15.536 1.00 95.00 101 ALA A CA 1
ATOM 754 C C . ALA A 1 101 ? 14.874 -6.397 -16.847 1.00 95.00 101 ALA A C 1
ATOM 756 O O . ALA A 1 101 ? 14.375 -7.334 -17.476 1.00 95.00 101 ALA A O 1
ATOM 757 N N . ARG A 1 102 ? 14.824 -5.140 -17.322 1.00 93.50 102 ARG A N 1
ATOM 758 C CA . ARG A 1 102 ? 14.183 -4.826 -18.614 1.00 93.50 102 ARG A CA 1
ATOM 759 C C . ARG A 1 102 ? 14.888 -5.510 -19.788 1.00 93.50 102 ARG A C 1
ATOM 761 O O . ARG A 1 102 ? 14.201 -5.961 -20.703 1.00 93.50 102 ARG A O 1
ATOM 768 N N . SER A 1 103 ? 16.217 -5.636 -19.750 1.00 92.00 103 SER A N 1
ATOM 769 C CA . SER A 1 103 ? 16.989 -6.327 -20.795 1.00 92.00 103 SER A CA 1
ATOM 770 C C . SER A 1 103 ? 16.824 -7.855 -20.759 1.00 92.00 103 SER A C 1
ATOM 772 O O . SER A 1 103 ? 16.617 -8.463 -21.810 1.00 92.00 103 SER A O 1
ATOM 774 N N . THR A 1 104 ? 16.800 -8.473 -19.570 1.00 91.81 104 THR A N 1
ATOM 775 C CA . THR A 1 104 ? 16.460 -9.897 -19.390 1.00 91.81 104 THR A CA 1
ATOM 776 C C . THR A 1 104 ? 15.072 -10.207 -19.956 1.00 91.81 104 THR A C 1
ATOM 778 O O . THR A 1 104 ? 14.922 -11.159 -20.719 1.00 91.81 104 THR A O 1
ATOM 781 N N . PHE A 1 105 ? 14.075 -9.365 -19.654 1.00 90.88 105 PHE A N 1
ATOM 782 C CA . PHE A 1 105 ? 12.704 -9.515 -20.147 1.00 90.88 105 PHE A CA 1
ATOM 783 C C . PHE A 1 105 ? 12.616 -9.533 -21.685 1.00 90.88 105 PHE A C 1
ATOM 785 O O . PHE A 1 105 ? 12.064 -10.476 -22.245 1.00 90.88 105 PHE A O 1
ATOM 792 N N . ILE A 1 106 ? 13.167 -8.534 -22.391 1.00 88.81 106 ILE A N 1
ATOM 793 C CA . ILE A 1 106 ? 12.962 -8.404 -23.852 1.00 88.81 106 ILE A CA 1
ATOM 794 C C . ILE A 1 106 ? 13.635 -9.493 -24.695 1.00 88.81 106 ILE A C 1
ATOM 796 O O . ILE A 1 106 ? 13.220 -9.727 -25.831 1.00 88.81 106 ILE A O 1
ATOM 800 N N . ARG A 1 107 ? 14.652 -10.180 -24.164 1.00 86.94 107 ARG A N 1
ATOM 801 C CA . ARG A 1 107 ? 15.377 -11.230 -24.895 1.00 86.94 107 ARG A CA 1
ATOM 802 C C . ARG A 1 107 ? 14.549 -12.513 -25.058 1.00 86.94 107 ARG A C 1
ATOM 804 O O . ARG A 1 107 ? 14.644 -13.168 -26.099 1.00 86.94 107 ARG A O 1
ATOM 811 N N . ASN A 1 108 ? 13.655 -12.818 -24.113 1.00 83.56 108 ASN A N 1
ATOM 812 C CA . ASN A 1 108 ? 12.783 -13.998 -24.184 1.00 83.56 108 ASN A CA 1
ATOM 813 C C . ASN A 1 108 ? 11.769 -13.936 -25.354 1.00 83.56 108 ASN A C 1
ATOM 815 O O . ASN A 1 108 ? 11.772 -14.865 -26.169 1.00 83.56 108 ASN A O 1
ATOM 819 N N . PRO A 1 109 ? 10.987 -12.849 -25.556 1.00 77.69 109 PRO A N 1
ATOM 820 C CA . PRO A 1 109 ? 10.166 -12.651 -26.758 1.00 77.69 109 PRO A CA 1
ATOM 821 C C . PRO A 1 109 ? 10.944 -12.751 -28.078 1.00 77.69 109 PRO A C 1
ATOM 823 O O . PRO A 1 109 ? 10.415 -13.241 -29.075 1.00 77.69 109 PRO A O 1
ATOM 826 N N . LEU A 1 110 ? 12.222 -12.354 -28.086 1.00 75.94 110 LEU A N 1
ATOM 827 C CA . LEU A 1 110 ? 13.107 -12.451 -29.252 1.00 75.94 110 LEU A CA 1
ATOM 828 C C . LEU A 1 110 ? 13.665 -13.852 -29.526 1.00 75.94 110 LEU A C 1
ATOM 830 O O . LEU A 1 110 ? 14.475 -14.005 -30.446 1.00 75.94 110 LEU A O 1
ATOM 834 N N . ARG A 1 111 ? 13.226 -14.865 -28.767 1.00 76.56 111 ARG A N 1
ATOM 835 C CA . ARG A 1 111 ? 13.711 -16.253 -28.825 1.00 76.56 111 ARG A CA 1
ATOM 836 C C . ARG A 1 111 ? 15.205 -16.375 -28.513 1.00 76.56 111 ARG A C 1
ATOM 838 O O . ARG A 1 111 ? 15.880 -17.248 -29.053 1.00 76.56 111 ARG A O 1
ATOM 845 N N . VAL A 1 112 ? 15.700 -15.523 -27.615 1.00 82.19 112 VAL A N 1
ATOM 846 C CA . VAL A 1 112 ? 17.024 -15.629 -26.994 1.00 82.19 112 VAL A CA 1
ATOM 847 C C . VAL A 1 112 ? 16.800 -15.990 -25.520 1.00 82.19 112 VAL A C 1
ATOM 849 O O . VAL A 1 112 ? 16.664 -15.080 -24.697 1.00 82.19 112 VAL A O 1
ATOM 852 N N . PRO A 1 113 ? 16.696 -17.292 -25.168 1.00 79.12 113 PRO A N 1
ATOM 853 C CA . PRO A 1 113 ? 16.366 -17.718 -23.811 1.00 79.12 113 PRO A CA 1
ATOM 854 C C . PRO A 1 113 ? 17.345 -17.115 -22.807 1.00 79.12 113 PRO A C 1
ATOM 856 O O . PRO A 1 113 ? 18.549 -17.357 -22.875 1.00 79.12 113 PRO A O 1
ATOM 859 N N . THR A 1 114 ? 16.816 -16.284 -21.918 1.00 88.31 114 THR A N 1
ATOM 860 C CA . THR A 1 114 ? 17.575 -15.502 -20.950 1.00 88.31 114 THR A CA 1
ATOM 861 C C . THR A 1 114 ? 16.881 -15.617 -19.598 1.00 88.31 114 THR A C 1
ATOM 863 O O . THR A 1 114 ? 15.698 -15.307 -19.454 1.00 88.31 114 THR A O 1
ATOM 866 N N . THR A 1 115 ? 17.628 -16.101 -18.615 1.00 90.75 115 THR A N 1
ATOM 867 C CA . THR A 1 115 ? 17.163 -16.418 -17.265 1.00 90.75 115 THR A CA 1
ATOM 868 C C . THR A 1 115 ? 17.654 -15.358 -16.259 1.00 90.75 115 THR A C 1
ATOM 870 O O . THR A 1 115 ? 18.655 -14.675 -16.511 1.00 90.75 115 THR A O 1
ATOM 873 N N . PRO A 1 116 ? 16.938 -15.132 -15.142 1.00 94.44 116 PRO A N 1
ATOM 874 C CA . PRO A 1 116 ? 17.212 -14.030 -14.218 1.00 94.44 116 PRO A CA 1
ATOM 875 C C . PRO A 1 116 ? 18.392 -14.236 -13.244 1.00 94.44 116 PRO A C 1
ATOM 877 O O . PRO A 1 116 ? 18.560 -13.407 -12.353 1.00 94.44 116 PRO A O 1
ATOM 880 N N . GLU A 1 117 ? 19.249 -15.261 -13.355 1.00 93.88 117 GLU A N 1
ATOM 881 C CA . GLU A 1 117 ? 20.300 -15.520 -12.346 1.00 93.88 117 GLU A CA 1
ATOM 882 C C . GLU A 1 117 ? 21.273 -14.359 -12.172 1.00 93.88 117 GLU A C 1
ATOM 884 O O . GLU A 1 117 ? 21.704 -14.114 -11.049 1.00 93.88 117 GLU A O 1
ATOM 889 N N . CYS A 1 118 ? 21.635 -13.626 -13.231 1.00 92.50 118 CYS A N 1
ATOM 890 C CA . CYS A 1 118 ? 22.552 -12.492 -13.078 1.00 92.50 118 CYS A CA 1
ATOM 891 C C . CYS A 1 118 ? 21.885 -11.342 -12.304 1.00 92.50 118 CYS A C 1
ATOM 893 O O . CYS A 1 118 ? 22.503 -10.758 -11.412 1.00 92.50 118 CYS A O 1
ATOM 895 N N . LEU A 1 119 ? 20.599 -11.089 -12.573 1.00 94.69 119 LEU A N 1
ATOM 896 C CA . LEU A 1 119 ? 19.779 -10.138 -11.825 1.00 94.69 119 LEU A CA 1
ATOM 897 C C . LEU A 1 119 ? 19.680 -10.547 -10.345 1.00 94.69 119 LEU A C 1
ATOM 899 O O . LEU A 1 119 ? 19.940 -9.735 -9.462 1.00 94.69 119 LEU A O 1
ATOM 903 N N . ILE A 1 120 ? 19.360 -11.815 -10.079 1.00 95.94 120 ILE A N 1
ATOM 904 C CA . ILE A 1 120 ? 19.225 -12.378 -8.729 1.00 95.94 120 ILE A CA 1
ATOM 905 C C . ILE A 1 120 ? 20.566 -12.323 -7.985 1.00 95.94 120 ILE A C 1
ATOM 907 O O . ILE A 1 120 ? 20.682 -11.652 -6.965 1.00 95.94 120 ILE A O 1
ATOM 911 N N . SER A 1 121 ? 21.613 -12.949 -8.520 1.00 95.00 121 SER A N 1
ATOM 912 C CA . SER A 1 121 ? 22.918 -13.066 -7.847 1.00 95.00 121 SER A CA 1
ATOM 913 C C . SER A 1 121 ? 23.654 -11.737 -7.640 1.00 95.00 121 SER A C 1
ATOM 915 O O . SER A 1 121 ? 24.501 -11.656 -6.751 1.00 95.00 121 SER A O 1
ATOM 917 N N . THR A 1 122 ? 23.339 -10.699 -8.425 1.00 93.81 122 THR A N 1
ATOM 918 C CA . THR A 1 122 ? 23.953 -9.367 -8.289 1.00 93.81 122 THR A CA 1
ATOM 919 C C . THR A 1 122 ? 23.134 -8.425 -7.406 1.00 93.81 122 THR A C 1
ATOM 921 O O . THR A 1 122 ? 23.720 -7.625 -6.678 1.00 93.81 122 THR A O 1
ATOM 924 N N . PHE A 1 123 ? 21.799 -8.481 -7.473 1.00 95.94 123 PHE A N 1
ATOM 925 C CA . PHE A 1 123 ? 20.926 -7.430 -6.934 1.00 95.94 123 PHE A CA 1
ATOM 926 C C . PHE A 1 123 ? 19.888 -7.904 -5.904 1.00 95.94 123 PHE A C 1
ATOM 928 O O . PHE A 1 123 ? 19.208 -7.058 -5.315 1.00 95.94 123 PHE A O 1
ATOM 935 N N . GLU A 1 124 ? 19.753 -9.209 -5.644 1.00 96.25 124 GLU A N 1
ATOM 936 C CA . GLU A 1 124 ? 18.881 -9.707 -4.577 1.00 96.25 124 GLU A CA 1
ATOM 937 C C . GLU A 1 124 ? 19.407 -9.270 -3.196 1.00 96.25 124 GLU A C 1
ATOM 939 O O . GLU A 1 124 ? 20.487 -9.661 -2.753 1.00 96.25 124 GLU A O 1
ATOM 944 N N . GLY A 1 125 ? 18.620 -8.453 -2.497 1.00 94.62 125 GLY A N 1
ATOM 945 C CA . GLY A 1 125 ? 18.830 -8.095 -1.100 1.00 94.62 125 GLY A CA 1
ATOM 946 C C . GLY A 1 125 ? 18.069 -9.013 -0.140 1.00 94.62 125 GLY A C 1
ATOM 947 O O . GLY A 1 125 ? 17.451 -10.013 -0.519 1.00 94.62 125 GLY A O 1
ATOM 948 N N . HIS A 1 126 ? 18.091 -8.650 1.143 1.00 93.12 126 HIS A N 1
ATOM 949 C CA . HIS A 1 126 ? 17.436 -9.412 2.208 1.00 93.12 126 HIS A CA 1
ATOM 950 C C . HIS A 1 126 ? 15.915 -9.527 1.990 1.00 93.12 126 HIS A C 1
ATOM 952 O O . HIS A 1 126 ? 15.378 -10.631 1.939 1.00 93.12 126 HIS A O 1
ATOM 958 N N . ASP A 1 127 ? 15.239 -8.393 1.807 1.00 92.81 127 ASP A N 1
ATOM 959 C CA . ASP A 1 127 ? 13.778 -8.252 1.721 1.00 92.81 127 ASP A CA 1
ATOM 960 C C . ASP A 1 127 ? 13.278 -7.690 0.375 1.00 92.81 127 ASP A C 1
ATOM 962 O O . ASP A 1 127 ? 12.080 -7.708 0.113 1.00 92.81 127 ASP A O 1
ATOM 966 N N . HIS A 1 128 ? 14.178 -7.222 -0.493 1.00 94.38 128 HIS A N 1
ATOM 967 C CA . HIS A 1 128 ? 13.870 -6.584 -1.779 1.00 94.38 128 HIS A CA 1
ATOM 968 C C . HIS A 1 128 ? 15.057 -6.694 -2.751 1.00 94.38 128 HIS A C 1
ATOM 970 O O . HIS A 1 128 ? 16.157 -7.071 -2.353 1.00 94.38 128 HIS A O 1
ATOM 976 N N . PHE A 1 129 ? 14.866 -6.300 -4.010 1.00 95.25 129 PHE A N 1
ATOM 977 C CA . PHE A 1 129 ? 15.943 -6.098 -4.984 1.00 95.25 129 PHE A CA 1
ATOM 978 C C . PHE A 1 129 ? 16.500 -4.672 -4.906 1.00 95.25 129 PHE A C 1
ATOM 980 O O . PHE A 1 129 ? 15.745 -3.696 -4.833 1.00 95.25 129 PHE A O 1
ATOM 987 N N . LEU A 1 130 ? 17.829 -4.563 -4.917 1.00 94.56 130 LEU A N 1
ATOM 988 C CA . LEU A 1 130 ? 18.578 -3.309 -4.917 1.00 94.56 130 LEU A CA 1
ATOM 989 C C . LEU A 1 130 ? 18.758 -2.807 -6.351 1.00 94.56 130 LEU A C 1
ATOM 991 O O . LEU A 1 130 ? 19.200 -3.547 -7.217 1.00 94.56 130 LEU A O 1
ATOM 995 N N . THR A 1 131 ? 18.527 -1.521 -6.604 1.00 93.12 131 THR A N 1
ATOM 996 C CA . THR A 1 131 ? 18.847 -0.909 -7.910 1.00 93.12 131 THR A CA 1
ATOM 997 C C . THR A 1 131 ? 20.348 -0.915 -8.173 1.00 93.12 131 THR A C 1
ATOM 999 O O . THR A 1 131 ? 20.785 -1.268 -9.259 1.00 93.12 131 THR A O 1
ATOM 1002 N N . TYR A 1 132 ? 21.141 -0.576 -7.157 1.00 91.12 132 TYR A N 1
ATOM 1003 C CA . TYR A 1 132 ? 22.598 -0.673 -7.173 1.00 91.12 132 TYR A CA 1
ATOM 1004 C C . TYR A 1 132 ? 23.065 -1.355 -5.889 1.00 91.12 132 TYR A C 1
ATOM 1006 O O . TYR A 1 132 ? 22.544 -1.059 -4.815 1.00 91.12 132 TYR A O 1
ATOM 1014 N N . ILE A 1 133 ? 24.116 -2.170 -5.975 1.00 86.38 133 ILE A N 1
ATOM 1015 C CA . ILE A 1 133 ? 24.665 -2.988 -4.872 1.00 86.38 133 ILE A CA 1
ATOM 1016 C C . ILE A 1 133 ? 25.089 -2.222 -3.598 1.00 86.38 133 ILE A C 1
ATOM 1018 O O . ILE A 1 133 ? 25.353 -2.837 -2.570 1.00 86.38 133 ILE A O 1
ATOM 1022 N N . PHE A 1 134 ? 25.154 -0.886 -3.644 1.00 83.81 134 PHE A N 1
ATOM 1023 C CA . PHE A 1 134 ? 25.482 -0.016 -2.503 1.00 83.81 134 PHE A CA 1
ATOM 1024 C C . PHE A 1 134 ? 24.394 1.029 -2.205 1.00 83.81 134 PHE A C 1
ATOM 1026 O O . PHE A 1 134 ? 24.670 2.065 -1.591 1.00 83.81 134 PHE A O 1
ATOM 1033 N N . GLU A 1 135 ? 23.162 0.825 -2.676 1.00 85.75 135 GLU A N 1
ATOM 1034 C CA . GLU A 1 135 ? 22.086 1.772 -2.404 1.00 85.75 135 GLU A CA 1
ATOM 1035 C C . GLU A 1 135 ? 21.494 1.646 -0.999 1.00 85.75 135 GLU A C 1
ATOM 1037 O O . GLU A 1 135 ? 21.480 0.585 -0.388 1.00 85.75 135 GLU A O 1
ATOM 1042 N N . ARG A 1 136 ? 20.984 2.769 -0.482 1.00 82.25 136 ARG A N 1
ATOM 1043 C CA . ARG A 1 136 ? 20.383 2.854 0.861 1.00 82.25 136 ARG A CA 1
ATOM 1044 C C . ARG A 1 136 ? 18.860 2.739 0.874 1.00 82.25 136 ARG A C 1
ATOM 1046 O O . ARG A 1 136 ? 18.279 2.635 1.945 1.00 82.25 136 ARG A O 1
ATOM 1053 N N . HIS A 1 137 ? 18.215 2.877 -0.284 1.00 81.81 137 HIS A N 1
ATOM 1054 C CA . HIS A 1 137 ? 16.768 3.064 -0.377 1.00 81.81 137 HIS A CA 1
ATOM 1055 C C . HIS A 1 137 ? 16.207 2.331 -1.607 1.00 81.81 137 HIS A C 1
ATOM 1057 O O . HIS A 1 137 ? 16.370 2.860 -2.722 1.00 81.81 137 HIS A O 1
ATOM 1063 N N . PRO A 1 138 ? 15.533 1.182 -1.412 1.00 86.50 138 PRO A N 1
ATOM 1064 C CA . PRO A 1 138 ? 14.960 0.389 -2.496 1.00 86.50 138 PRO A CA 1
ATOM 1065 C C . PRO A 1 138 ? 13.845 1.123 -3.235 1.00 86.50 138 PRO A C 1
ATOM 1067 O O . PRO A 1 138 ? 13.399 2.196 -2.813 1.00 86.50 138 PRO A O 1
ATOM 1070 N N . ARG A 1 139 ? 13.416 0.555 -4.367 1.00 89.44 139 ARG A N 1
ATOM 1071 C CA . ARG A 1 139 ? 12.387 1.143 -5.232 1.00 89.44 139 ARG A CA 1
ATOM 1072 C C . ARG A 1 139 ? 11.352 0.131 -5.684 1.00 89.44 139 ARG A C 1
ATOM 1074 O O . ARG A 1 139 ? 11.698 -0.941 -6.175 1.00 89.44 139 ARG A O 1
ATOM 1081 N N . VAL A 1 140 ? 10.085 0.540 -5.605 1.00 92.06 140 VAL A N 1
ATOM 1082 C CA . VAL A 1 140 ? 8.926 -0.180 -6.157 1.00 92.06 140 VAL A CA 1
ATOM 1083 C C . VAL A 1 140 ? 9.089 -0.415 -7.661 1.00 92.06 140 VAL A C 1
ATOM 1085 O O . VAL A 1 140 ? 8.796 -1.501 -8.141 1.00 92.06 140 VAL A O 1
ATOM 1088 N N . THR A 1 141 ? 9.619 0.569 -8.391 1.00 93.38 141 THR A N 1
ATOM 1089 C CA . THR A 1 141 ? 9.873 0.522 -9.842 1.00 93.38 141 THR A CA 1
ATOM 1090 C C . THR A 1 141 ? 10.881 -0.568 -10.216 1.00 93.38 141 THR A C 1
ATOM 1092 O O . THR A 1 141 ? 10.547 -1.484 -10.964 1.00 93.38 141 THR A O 1
ATOM 1095 N N . THR A 1 142 ? 12.056 -0.556 -9.587 1.00 94.38 142 THR A N 1
ATOM 1096 C CA . THR A 1 142 ? 13.088 -1.590 -9.755 1.00 94.38 142 THR A CA 1
ATOM 1097 C C . THR A 1 142 ? 12.618 -2.984 -9.349 1.00 94.38 142 THR A C 1
ATOM 1099 O O . THR A 1 142 ? 12.879 -3.963 -10.050 1.00 94.38 142 THR A O 1
ATOM 1102 N N . ASN A 1 143 ? 11.885 -3.087 -8.238 1.00 95.25 143 ASN A N 1
ATOM 1103 C CA . ASN A 1 143 ? 11.344 -4.364 -7.778 1.00 95.25 143 ASN A CA 1
ATOM 1104 C C . ASN A 1 143 ? 10.261 -4.888 -8.734 1.00 95.25 143 ASN A C 1
ATOM 1106 O O . ASN A 1 143 ? 10.275 -6.073 -9.053 1.00 95.25 143 ASN A O 1
ATOM 1110 N N . ARG A 1 144 ? 9.400 -4.020 -9.292 1.00 94.25 144 ARG A N 1
ATOM 1111 C CA . ARG A 1 144 ? 8.465 -4.399 -10.365 1.00 94.25 144 ARG A CA 1
ATOM 1112 C C . ARG A 1 144 ? 9.201 -4.942 -11.571 1.00 94.25 144 ARG A C 1
ATOM 1114 O O . ARG A 1 144 ? 8.845 -6.010 -12.048 1.00 94.25 144 ARG A O 1
ATOM 1121 N N . ASN A 1 145 ? 10.201 -4.222 -12.075 1.00 95.19 145 ASN A N 1
ATOM 1122 C CA . ASN A 1 145 ? 10.903 -4.649 -13.281 1.00 95.19 145 ASN A CA 1
ATOM 1123 C C . ASN A 1 145 ? 11.627 -5.978 -13.051 1.00 95.19 145 ASN A C 1
ATOM 1125 O O . ASN A 1 145 ? 11.532 -6.863 -13.900 1.00 95.19 145 ASN A O 1
ATOM 1129 N N . SER A 1 146 ? 12.212 -6.174 -11.864 1.00 96.31 146 SER A N 1
ATOM 1130 C CA . SER A 1 146 ? 12.750 -7.473 -11.442 1.00 96.31 146 SER A CA 1
ATOM 1131 C C . SER A 1 146 ? 11.678 -8.569 -11.429 1.00 96.31 146 SER A C 1
ATOM 1133 O O . SER A 1 146 ? 11.915 -9.658 -11.943 1.00 96.31 146 SER A O 1
ATOM 1135 N N . SER A 1 147 ? 10.472 -8.276 -10.928 1.00 95.56 147 SER A N 1
ATOM 1136 C CA . SER A 1 147 ? 9.333 -9.203 -10.987 1.00 95.56 147 SER A CA 1
ATOM 1137 C C . SER A 1 147 ? 8.965 -9.569 -12.421 1.00 95.56 147 SER A C 1
ATOM 1139 O O . SER A 1 147 ? 8.787 -10.745 -12.709 1.00 95.56 147 SER A O 1
ATOM 1141 N N . THR A 1 148 ? 8.907 -8.595 -13.336 1.00 93.06 148 THR A N 1
ATOM 1142 C CA . THR A 1 148 ? 8.611 -8.835 -14.756 1.00 93.06 148 THR A CA 1
ATOM 1143 C C . THR A 1 148 ? 9.651 -9.761 -15.388 1.00 93.06 148 THR A C 1
ATOM 1145 O O . THR A 1 148 ? 9.283 -10.721 -16.052 1.00 93.06 148 THR A O 1
ATOM 1148 N N . ALA A 1 149 ? 10.945 -9.542 -15.134 1.00 94.69 149 ALA A N 1
ATOM 1149 C CA . ALA A 1 149 ? 12.005 -10.416 -15.644 1.00 94.69 149 ALA A CA 1
ATOM 1150 C C . ALA A 1 149 ? 11.906 -11.864 -15.126 1.00 94.69 149 ALA A C 1
ATOM 1152 O O . ALA A 1 149 ? 12.276 -12.791 -15.841 1.00 94.69 149 ALA A O 1
ATOM 1153 N N . ILE A 1 150 ? 11.409 -12.055 -13.899 1.00 95.38 150 ILE A N 1
ATOM 1154 C CA . ILE A 1 150 ? 11.275 -13.368 -13.254 1.00 95.38 150 ILE A CA 1
ATOM 1155 C C . ILE A 1 150 ? 9.966 -14.078 -13.652 1.00 95.38 150 ILE A C 1
ATOM 1157 O O . ILE A 1 150 ? 9.975 -15.281 -13.901 1.00 95.38 150 ILE A O 1
ATOM 1161 N N . LEU A 1 151 ? 8.842 -13.356 -13.735 1.00 93.25 151 LEU A N 1
ATOM 1162 C CA . LEU A 1 151 ? 7.532 -13.899 -14.133 1.00 93.25 151 LEU A CA 1
ATOM 1163 C C . LEU A 1 151 ? 7.493 -14.319 -15.610 1.00 93.25 151 LEU A C 1
ATOM 1165 O O . LEU A 1 151 ? 6.802 -15.270 -15.965 1.00 93.25 151 LEU A O 1
ATOM 1169 N N . GLU A 1 152 ? 8.269 -13.639 -16.454 1.00 90.44 152 GLU A N 1
ATOM 1170 C CA . GLU A 1 152 ? 8.391 -13.900 -17.894 1.00 90.44 152 GLU A CA 1
ATOM 1171 C C . GLU A 1 152 ? 9.632 -14.773 -18.219 1.00 90.44 152 GLU A C 1
ATOM 1173 O O . GLU A 1 152 ? 10.051 -14.881 -19.377 1.00 90.44 152 GLU A O 1
ATOM 1178 N N . ALA A 1 153 ? 10.261 -15.382 -17.201 1.00 91.75 153 ALA A N 1
ATOM 1179 C CA . ALA A 1 153 ? 11.370 -16.321 -17.371 1.00 91.75 153 ALA A CA 1
ATOM 1180 C C . ALA A 1 153 ? 10.862 -17.708 -17.826 1.00 91.75 153 ALA A C 1
ATOM 1182 O O . ALA A 1 153 ? 9.818 -18.157 -17.342 1.00 91.75 153 ALA A O 1
ATOM 1183 N N . PRO A 1 154 ? 11.598 -18.443 -18.690 1.00 89.62 154 PRO A N 1
ATOM 1184 C CA . PRO A 1 154 ? 11.178 -19.766 -19.174 1.00 89.62 154 PRO A CA 1
ATOM 1185 C C . PRO A 1 154 ? 10.939 -20.799 -18.061 1.00 89.62 154 PRO A C 1
ATOM 1187 O O . PRO A 1 154 ? 10.164 -21.736 -18.238 1.00 89.62 154 PRO A O 1
ATOM 1190 N N . ASP A 1 155 ? 11.603 -20.622 -16.921 1.00 90.56 155 ASP A N 1
ATOM 1191 C CA . ASP A 1 155 ? 11.581 -21.482 -15.743 1.00 90.56 155 ASP A CA 1
ATOM 1192 C C . ASP A 1 155 ? 11.105 -20.741 -14.477 1.00 90.56 155 ASP A C 1
ATOM 1194 O O . ASP A 1 155 ? 11.453 -21.128 -13.365 1.00 90.56 155 ASP A O 1
ATOM 1198 N N . MET A 1 156 ? 10.260 -19.709 -14.637 1.00 92.44 156 MET A N 1
ATOM 1199 C CA . MET A 1 156 ? 9.645 -18.886 -13.573 1.00 92.44 156 MET A CA 1
ATOM 1200 C C . MET A 1 156 ? 9.338 -19.635 -12.260 1.00 92.44 156 MET A C 1
ATOM 1202 O O . MET A 1 156 ? 9.529 -19.091 -11.170 1.00 92.44 156 MET A O 1
ATOM 1206 N N . THR A 1 157 ? 8.817 -20.865 -12.343 1.00 92.50 157 THR A N 1
ATOM 1207 C CA . THR A 1 157 ? 8.408 -21.671 -11.181 1.00 92.50 157 THR A CA 1
ATOM 1208 C C . THR A 1 157 ? 9.550 -21.932 -10.189 1.00 92.50 157 THR A C 1
ATOM 1210 O O . THR A 1 157 ? 9.280 -22.089 -8.996 1.00 92.50 157 THR A O 1
ATOM 1213 N N . SER A 1 158 ? 10.806 -21.893 -10.646 1.00 93.81 158 SER A N 1
ATOM 1214 C CA . SER A 1 158 ? 12.029 -22.005 -9.839 1.00 93.81 158 SER A CA 1
ATOM 1215 C C . SER A 1 158 ? 12.238 -20.842 -8.858 1.00 93.81 158 SER A C 1
ATOM 1217 O O . SER A 1 158 ? 12.896 -21.021 -7.835 1.00 93.81 158 SER A O 1
ATOM 1219 N N . TYR A 1 159 ? 11.670 -19.660 -9.126 1.00 95.50 159 TYR A N 1
ATOM 1220 C CA . TYR A 1 159 ? 11.992 -18.403 -8.426 1.00 95.50 159 TYR A CA 1
ATOM 1221 C C . TYR A 1 159 ? 10.872 -17.900 -7.498 1.00 95.50 159 TYR A C 1
ATOM 1223 O O . TYR A 1 159 ? 10.754 -16.708 -7.208 1.00 95.50 159 TYR A O 1
ATOM 1231 N N . GLY A 1 160 ? 10.019 -18.810 -7.019 1.00 94.56 160 GLY A N 1
ATOM 1232 C CA . GLY A 1 160 ? 8.915 -18.492 -6.105 1.00 94.56 160 GLY A CA 1
ATOM 1233 C C . GLY A 1 160 ? 9.284 -17.620 -4.894 1.00 94.56 160 GLY A C 1
ATOM 1234 O O . GLY A 1 160 ? 8.584 -16.636 -4.652 1.00 94.56 160 GLY A O 1
ATOM 1235 N N . PRO A 1 161 ? 10.374 -17.918 -4.156 1.00 95.50 161 PRO A N 1
ATOM 1236 C CA . PRO A 1 161 ? 10.814 -17.095 -3.028 1.00 95.50 161 PRO A CA 1
ATOM 1237 C C . PRO A 1 161 ? 11.154 -15.651 -3.423 1.00 95.50 161 PRO A C 1
ATOM 1239 O O . PRO A 1 161 ? 10.804 -14.721 -2.697 1.00 95.50 161 PRO A O 1
ATOM 1242 N N . GLN A 1 162 ? 11.780 -15.441 -4.587 1.00 97.19 162 GLN A N 1
ATOM 1243 C CA . GLN A 1 162 ? 12.084 -14.113 -5.127 1.00 97.19 162 GLN A CA 1
ATOM 1244 C C . GLN A 1 162 ? 10.803 -13.360 -5.513 1.00 97.19 162 GLN A C 1
ATOM 1246 O O . GLN A 1 162 ? 10.669 -12.178 -5.192 1.00 97.19 162 GLN A O 1
ATOM 1251 N N . ILE A 1 163 ? 9.843 -14.044 -6.148 1.00 96.88 163 ILE A N 1
ATOM 1252 C CA . ILE A 1 163 ? 8.531 -13.472 -6.485 1.00 96.88 163 ILE A CA 1
ATOM 1253 C C . ILE A 1 163 ? 7.802 -13.042 -5.204 1.00 96.88 163 ILE A C 1
ATOM 1255 O O . ILE A 1 163 ? 7.374 -11.892 -5.107 1.00 96.88 163 ILE A O 1
ATOM 1259 N N . GLU A 1 164 ? 7.703 -13.912 -4.192 1.00 96.44 164 GLU A N 1
ATOM 1260 C CA . GLU A 1 164 ? 7.047 -13.564 -2.926 1.00 96.44 164 GLU A CA 1
ATOM 1261 C C . GLU A 1 164 ? 7.755 -12.406 -2.210 1.00 96.44 164 GLU A C 1
ATOM 1263 O O . GLU A 1 164 ? 7.085 -11.472 -1.767 1.00 96.44 164 GLU A O 1
ATOM 1268 N N . LYS A 1 165 ? 9.094 -12.420 -2.140 1.00 97.00 165 LYS A N 1
ATOM 1269 C CA . LYS A 1 165 ? 9.904 -11.330 -1.571 1.00 97.00 165 LYS A CA 1
ATOM 1270 C C . LYS A 1 165 ? 9.553 -9.984 -2.211 1.00 97.00 165 LYS A C 1
ATOM 1272 O O . LYS A 1 165 ? 9.197 -9.040 -1.507 1.00 97.00 165 LYS A O 1
ATOM 1277 N N . ILE A 1 166 ? 9.585 -9.916 -3.542 1.00 96.44 166 ILE A N 1
ATOM 1278 C CA . ILE A 1 166 ? 9.263 -8.702 -4.298 1.00 96.44 166 ILE A CA 1
ATOM 1279 C C . ILE A 1 166 ? 7.828 -8.234 -4.019 1.00 96.44 166 ILE A C 1
ATOM 1281 O O . ILE A 1 166 ? 7.605 -7.055 -3.744 1.00 96.44 166 ILE A O 1
ATOM 1285 N N . VAL A 1 167 ? 6.850 -9.142 -4.054 1.00 96.94 167 VAL A N 1
ATOM 1286 C CA . VAL A 1 167 ? 5.434 -8.800 -3.845 1.00 96.94 167 VAL A CA 1
ATOM 1287 C C . VAL A 1 167 ? 5.188 -8.319 -2.413 1.00 96.94 167 VAL A C 1
ATOM 1289 O O . VAL A 1 167 ? 4.452 -7.350 -2.215 1.00 96.94 167 VAL A O 1
ATOM 1292 N N . ARG A 1 168 ? 5.835 -8.930 -1.412 1.00 96.69 168 ARG A N 1
ATOM 1293 C CA . ARG A 1 168 ? 5.801 -8.458 -0.019 1.00 96.69 168 ARG A CA 1
ATOM 1294 C C . ARG A 1 168 ? 6.385 -7.055 0.106 1.00 96.69 168 ARG A C 1
ATOM 1296 O O . ARG A 1 168 ? 5.729 -6.206 0.697 1.00 96.69 168 ARG A O 1
ATOM 1303 N N . TYR A 1 169 ? 7.543 -6.776 -0.493 1.00 96.00 169 TYR A N 1
ATOM 1304 C CA . TYR A 1 169 ? 8.123 -5.429 -0.483 1.00 96.00 169 TYR A CA 1
ATOM 1305 C C . TYR A 1 169 ? 7.218 -4.391 -1.174 1.00 96.00 169 TYR A C 1
ATOM 1307 O O . TYR A 1 169 ? 6.971 -3.323 -0.617 1.00 96.00 169 TYR A O 1
ATOM 1315 N N . ILE A 1 170 ? 6.680 -4.701 -2.359 1.00 95.75 170 ILE A N 1
ATOM 1316 C CA . ILE A 1 170 ? 5.812 -3.787 -3.121 1.00 95.75 170 ILE A CA 1
ATOM 1317 C C . ILE A 1 170 ? 4.509 -3.491 -2.362 1.00 95.75 170 ILE A C 1
ATOM 1319 O O . ILE A 1 170 ? 4.120 -2.329 -2.237 1.00 95.75 170 ILE A O 1
ATOM 1323 N N . THR A 1 171 ? 3.851 -4.520 -1.819 1.00 96.94 171 THR A N 1
ATOM 1324 C CA . THR A 1 171 ? 2.621 -4.338 -1.028 1.00 96.94 171 THR A CA 1
ATOM 1325 C C . THR A 1 171 ? 2.895 -3.642 0.307 1.00 96.94 171 THR A C 1
ATOM 1327 O O . THR A 1 171 ? 2.124 -2.766 0.689 1.00 96.94 171 THR A O 1
ATOM 1330 N N . ALA A 1 172 ? 4.019 -3.921 0.977 1.00 95.62 172 ALA A N 1
ATOM 1331 C CA . ALA A 1 172 ? 4.431 -3.195 2.178 1.00 95.62 172 ALA A CA 1
ATOM 1332 C C . ALA A 1 172 ? 4.725 -1.716 1.885 1.00 95.62 172 ALA A C 1
ATOM 1334 O O . ALA A 1 172 ? 4.276 -0.851 2.628 1.00 95.62 172 ALA A O 1
ATOM 1335 N N . ALA A 1 173 ? 5.395 -1.387 0.775 1.00 94.38 173 ALA A N 1
ATOM 1336 C CA . ALA A 1 173 ? 5.639 0.004 0.390 1.00 94.38 173 ALA A CA 1
ATOM 1337 C C . ALA A 1 173 ? 4.331 0.803 0.240 1.00 94.38 173 ALA A C 1
ATOM 1339 O O . ALA A 1 173 ? 4.292 1.988 0.577 1.00 94.38 173 ALA A O 1
ATOM 1340 N N . TRP A 1 174 ? 3.251 0.162 -0.223 1.00 95.56 174 TRP A N 1
ATOM 1341 C CA . TRP A 1 174 ? 1.911 0.748 -0.227 1.00 95.56 174 TRP A CA 1
ATOM 1342 C C . TRP A 1 174 ? 1.316 0.833 1.187 1.00 95.56 174 TRP A C 1
ATOM 1344 O O . TRP A 1 174 ? 0.960 1.925 1.623 1.00 95.56 174 TRP A O 1
ATOM 1354 N N . CYS A 1 175 ? 1.252 -0.285 1.918 1.00 95.50 175 CYS A N 1
ATOM 1355 C CA . CYS A 1 175 ? 0.492 -0.413 3.166 1.00 95.50 175 CYS A CA 1
ATOM 1356 C C . CYS A 1 175 ? 1.132 0.222 4.412 1.00 95.50 175 CYS A C 1
ATOM 1358 O O . CYS A 1 175 ? 0.402 0.778 5.236 1.00 95.50 175 CYS A O 1
ATOM 1360 N N . ASP A 1 176 ? 2.456 0.144 4.547 1.00 93.12 176 ASP A N 1
ATOM 1361 C CA . ASP A 1 176 ? 3.197 0.458 5.774 1.00 93.12 176 ASP A CA 1
ATOM 1362 C C . ASP A 1 176 ? 3.482 1.972 5.875 1.00 93.12 176 ASP A C 1
ATOM 1364 O O . ASP A 1 176 ? 4.052 2.541 4.935 1.00 93.12 176 ASP A O 1
ATOM 1368 N N . PRO A 1 177 ? 3.113 2.665 6.970 1.00 89.44 177 PRO A N 1
ATOM 1369 C CA . PRO A 1 177 ? 3.445 4.078 7.174 1.00 89.44 177 PRO A CA 1
ATOM 1370 C C . PRO A 1 177 ? 4.942 4.368 7.361 1.00 89.44 177 PRO A C 1
ATOM 1372 O O . PRO A 1 177 ? 5.357 5.513 7.180 1.00 89.44 177 PRO A O 1
ATOM 1375 N N . ASP A 1 178 ? 5.763 3.367 7.682 1.00 87.06 178 ASP A N 1
ATOM 1376 C CA . ASP A 1 178 ? 7.216 3.511 7.806 1.00 87.06 178 ASP A CA 1
ATOM 1377 C C . ASP A 1 178 ? 7.930 3.437 6.439 1.00 87.06 178 ASP A C 1
ATOM 1379 O O . ASP A 1 178 ? 9.099 3.823 6.329 1.00 87.06 178 ASP A O 1
ATOM 1383 N N . LEU A 1 179 ? 7.233 3.000 5.378 1.00 88.50 179 LEU A N 1
ATOM 1384 C CA . LEU A 1 179 ? 7.772 2.870 4.024 1.00 88.50 179 LEU A CA 1
ATOM 1385 C C . LEU A 1 179 ? 7.251 3.953 3.068 1.00 88.50 179 LEU A C 1
ATOM 1387 O O . LEU A 1 179 ? 6.050 4.183 2.893 1.00 88.50 179 LEU A O 1
ATOM 1391 N N . VAL A 1 180 ? 8.189 4.604 2.379 1.00 85.50 180 VAL A N 1
ATOM 1392 C CA . VAL A 1 180 ? 7.896 5.662 1.406 1.00 85.50 180 VAL A CA 1
ATOM 1393 C C . VAL A 1 180 ? 7.488 5.050 0.065 1.00 85.50 180 VAL A C 1
ATOM 1395 O O . VAL A 1 180 ? 8.328 4.510 -0.656 1.00 85.50 180 VAL A O 1
ATOM 1398 N N . PHE A 1 181 ? 6.218 5.213 -0.317 1.00 90.19 181 PHE A N 1
ATOM 1399 C CA . PHE A 1 181 ? 5.751 4.914 -1.672 1.00 90.19 181 PHE A CA 1
ATOM 1400 C C . PHE A 1 181 ? 6.128 6.059 -2.626 1.00 90.19 181 PHE A C 1
ATOM 1402 O O . PHE A 1 181 ? 5.316 6.925 -2.942 1.00 90.19 181 PHE A O 1
ATOM 1409 N N . ALA A 1 182 ? 7.394 6.106 -3.043 1.00 84.56 182 ALA A N 1
ATOM 1410 C CA . ALA A 1 182 ? 7.866 7.065 -4.036 1.00 84.56 182 ALA A CA 1
ATOM 1411 C C . ALA A 1 182 ? 9.010 6.496 -4.877 1.00 84.56 182 ALA A C 1
ATOM 1413 O O . ALA A 1 182 ? 9.925 5.825 -4.380 1.00 84.56 182 ALA A O 1
ATOM 1414 N N . ASP A 1 183 ? 8.993 6.831 -6.161 1.00 87.19 183 ASP A N 1
ATOM 1415 C CA . ASP A 1 183 ? 10.101 6.539 -7.053 1.00 87.19 183 ASP A CA 1
ATOM 1416 C C . ASP A 1 183 ? 11.210 7.605 -6.942 1.00 87.19 183 ASP A C 1
ATOM 1418 O O . ASP A 1 183 ? 10.967 8.738 -6.531 1.00 87.19 183 ASP A O 1
ATOM 1422 N N . LYS A 1 184 ? 12.455 7.231 -7.267 1.00 86.56 184 LYS A N 1
ATOM 1423 C CA . LYS A 1 184 ? 13.588 8.176 -7.358 1.00 86.56 184 LYS A CA 1
ATOM 1424 C C . LYS A 1 184 ? 13.929 8.561 -8.796 1.00 86.56 184 LYS A C 1
ATOM 1426 O O . LYS A 1 184 ? 14.794 9.412 -8.978 1.00 86.56 184 LYS A O 1
ATOM 1431 N N . TRP A 1 185 ? 13.296 7.924 -9.781 1.00 87.19 185 TRP A N 1
ATOM 1432 C CA . TRP A 1 185 ? 13.543 8.122 -11.208 1.00 87.19 185 TRP A CA 1
ATOM 1433 C C . TRP A 1 185 ? 12.439 8.921 -11.904 1.00 87.19 185 TRP A C 1
ATOM 1435 O O . TRP A 1 185 ? 12.683 9.457 -12.983 1.00 87.19 185 TRP A O 1
ATOM 1445 N N . ASN A 1 186 ? 11.264 9.062 -11.288 1.00 90.44 186 ASN A N 1
ATOM 1446 C CA . ASN A 1 186 ? 10.128 9.822 -11.798 1.00 90.44 186 ASN A CA 1
ATOM 1447 C C . ASN A 1 186 ? 9.476 10.673 -10.690 1.00 90.44 186 ASN A C 1
ATOM 1449 O O . ASN A 1 186 ? 9.306 10.205 -9.566 1.00 90.44 186 ASN A O 1
ATOM 1453 N N . VAL A 1 187 ? 9.105 11.919 -11.005 1.00 90.56 187 VAL A N 1
ATOM 1454 C CA . VAL A 1 187 ? 8.385 12.828 -10.087 1.00 90.56 187 VAL A CA 1
ATOM 1455 C C . VAL A 1 187 ? 6.893 12.499 -9.970 1.00 90.56 187 VAL A C 1
ATOM 1457 O O . VAL A 1 187 ? 6.253 12.909 -9.005 1.00 90.56 187 VAL A O 1
ATOM 1460 N N . SER A 1 188 ? 6.328 11.798 -10.957 1.00 89.94 188 SER A N 1
ATOM 1461 C CA . SER A 1 188 ? 4.914 11.434 -10.989 1.00 89.94 188 SER A CA 1
ATOM 1462 C C . SER A 1 188 ? 4.651 10.216 -10.113 1.00 89.94 188 SER A C 1
ATOM 1464 O O . SER A 1 188 ? 5.179 9.133 -10.363 1.00 89.94 188 SER A O 1
ATOM 1466 N N . GLU A 1 189 ? 3.769 10.366 -9.126 1.00 90.06 189 GLU A N 1
ATOM 1467 C CA . GLU A 1 189 ? 3.291 9.256 -8.294 1.00 90.06 189 GLU A CA 1
ATOM 1468 C C . GLU A 1 189 ? 2.542 8.182 -9.103 1.00 90.06 189 GLU A C 1
ATOM 1470 O O . GLU A 1 189 ? 2.559 7.010 -8.734 1.00 90.06 189 GLU A O 1
ATOM 1475 N N . PHE A 1 190 ? 1.952 8.534 -10.251 1.00 91.25 190 PHE A N 1
ATOM 1476 C CA . PHE A 1 190 ? 1.257 7.570 -11.107 1.00 91.25 190 PHE A CA 1
ATOM 1477 C C . PHE A 1 190 ? 2.205 6.546 -11.746 1.00 91.25 190 PHE A C 1
ATOM 1479 O O . PHE A 1 190 ? 1.769 5.442 -12.061 1.00 91.25 190 PHE A O 1
ATOM 1486 N N . TYR A 1 191 ? 3.496 6.863 -11.897 1.00 92.81 191 TYR A N 1
ATOM 1487 C CA . TYR A 1 191 ? 4.481 5.946 -12.475 1.00 92.81 191 TYR A CA 1
ATOM 1488 C C . TYR A 1 191 ? 4.705 4.683 -11.612 1.00 92.81 191 TYR A C 1
ATOM 1490 O O . TYR A 1 191 ? 4.458 3.582 -12.115 1.00 92.81 191 TYR A O 1
ATOM 1498 N N . PRO A 1 192 ? 5.077 4.773 -10.314 1.00 94.62 192 PRO A N 1
ATOM 1499 C CA . PRO A 1 192 ? 5.149 3.596 -9.451 1.00 94.62 192 PRO A CA 1
ATOM 1500 C C . PRO A 1 192 ? 3.781 2.939 -9.203 1.00 94.62 192 PRO A C 1
ATOM 1502 O O . PRO A 1 192 ? 3.751 1.719 -9.058 1.00 94.62 192 PRO A O 1
ATOM 1505 N N . ILE A 1 193 ? 2.660 3.682 -9.206 1.00 95.56 193 ILE A N 1
ATOM 1506 C CA . ILE A 1 193 ? 1.307 3.089 -9.097 1.00 95.56 193 ILE A CA 1
ATOM 1507 C C . ILE A 1 193 ? 1.016 2.174 -10.292 1.00 95.56 193 ILE A C 1
ATOM 1509 O O . ILE A 1 193 ? 0.654 1.015 -10.101 1.00 95.56 193 ILE A O 1
ATOM 1513 N N . MET A 1 194 ? 1.196 2.674 -11.518 1.00 93.69 194 MET A N 1
ATOM 1514 C CA . MET A 1 194 ? 0.964 1.926 -12.757 1.00 93.69 194 MET A CA 1
ATOM 1515 C C . MET A 1 194 ? 1.804 0.646 -12.798 1.00 93.69 194 MET A C 1
ATOM 1517 O O . MET A 1 194 ? 1.275 -0.434 -13.057 1.00 93.69 194 MET A O 1
ATOM 1521 N N . LEU A 1 195 ? 3.103 0.763 -12.505 1.00 93.44 195 LEU A N 1
ATOM 1522 C CA . LEU A 1 195 ? 4.015 -0.377 -12.505 1.00 93.44 195 LEU A CA 1
ATOM 1523 C C . LEU A 1 195 ? 3.628 -1.393 -11.418 1.00 93.44 195 LEU A C 1
ATOM 1525 O O . LEU A 1 195 ? 3.493 -2.577 -11.725 1.00 93.44 195 LEU A O 1
ATOM 1529 N N . MET A 1 196 ? 3.365 -0.950 -10.182 1.00 96.06 196 MET A N 1
ATOM 1530 C CA . MET A 1 196 ? 2.852 -1.820 -9.115 1.00 96.06 196 MET A CA 1
ATOM 1531 C C . MET A 1 196 ? 1.599 -2.586 -9.559 1.00 96.06 196 MET A C 1
ATOM 1533 O O . MET A 1 196 ? 1.527 -3.796 -9.358 1.00 96.06 196 MET A O 1
ATOM 1537 N N . CYS A 1 197 ? 0.626 -1.908 -10.172 1.00 95.56 197 CYS A N 1
ATOM 1538 C CA . CYS A 1 197 ? -0.618 -2.548 -10.590 1.00 95.56 197 CYS A CA 1
ATOM 1539 C C . CYS A 1 197 ? -0.379 -3.639 -11.639 1.00 95.56 197 CYS A C 1
ATOM 1541 O O . CYS A 1 197 ? -0.881 -4.748 -11.479 1.00 95.56 197 CYS A O 1
ATOM 1543 N N . ASP A 1 198 ? 0.430 -3.372 -12.666 1.00 92.12 198 ASP A N 1
ATOM 1544 C CA . ASP A 1 198 ? 0.794 -4.381 -13.665 1.00 92.12 198 ASP A CA 1
ATOM 1545 C C . ASP A 1 198 ? 1.534 -5.582 -13.037 1.00 92.12 198 ASP A C 1
ATOM 1547 O O . ASP A 1 198 ? 1.166 -6.727 -13.299 1.00 92.12 198 ASP A O 1
ATOM 1551 N N . CYS A 1 199 ? 2.486 -5.339 -12.128 1.00 94.38 199 CYS A N 1
ATOM 1552 C CA . CYS A 1 199 ? 3.199 -6.387 -11.387 1.00 94.38 199 CYS A CA 1
ATOM 1553 C C . CYS A 1 199 ? 2.241 -7.336 -10.652 1.00 94.38 199 CYS A C 1
ATOM 1555 O O . CYS A 1 199 ? 2.363 -8.560 -10.718 1.00 94.38 199 CYS A O 1
ATOM 1557 N N . LEU A 1 200 ? 1.292 -6.749 -9.922 1.00 96.19 200 LEU A N 1
ATOM 1558 C CA . LEU A 1 200 ? 0.360 -7.469 -9.066 1.00 96.19 200 LEU A CA 1
ATOM 1559 C C . LEU A 1 200 ? -0.736 -8.175 -9.876 1.00 96.19 200 LEU A C 1
ATOM 1561 O O . LEU A 1 200 ? -1.129 -9.287 -9.530 1.00 96.19 200 LEU A O 1
ATOM 1565 N N . VAL A 1 201 ? -1.187 -7.589 -10.989 1.00 94.44 201 VAL A N 1
ATOM 1566 C CA . VAL A 1 201 ? -2.118 -8.245 -11.922 1.00 94.44 201 VAL A CA 1
ATOM 1567 C C . VAL A 1 201 ? -1.452 -9.434 -12.624 1.00 94.44 201 VAL A C 1
ATOM 1569 O O . VAL A 1 201 ? -2.081 -10.487 -12.738 1.00 94.44 201 VAL A O 1
ATOM 1572 N N . ARG A 1 202 ? -0.176 -9.328 -13.027 1.00 93.25 202 ARG A N 1
ATOM 1573 C CA . ARG A 1 202 ? 0.589 -10.465 -13.578 1.00 93.25 202 ARG A CA 1
ATOM 1574 C C . ARG A 1 202 ? 0.739 -11.592 -12.571 1.00 93.25 202 ARG A C 1
ATOM 1576 O O . ARG A 1 202 ? 0.422 -12.734 -12.890 1.00 93.25 202 ARG A O 1
ATOM 1583 N N . LEU A 1 203 ? 1.144 -11.277 -11.341 1.00 95.06 203 LEU A N 1
ATOM 1584 C CA . LEU A 1 203 ? 1.215 -12.258 -10.258 1.00 95.06 203 LEU A CA 1
ATOM 1585 C C . LEU A 1 203 ? -0.105 -13.029 -10.105 1.00 95.06 203 LEU A C 1
ATOM 1587 O O . LEU A 1 203 ? -0.098 -14.259 -10.067 1.00 95.06 203 LEU A O 1
ATOM 1591 N N . LEU A 1 204 ? -1.229 -12.307 -10.036 1.00 94.38 204 LEU A N 1
ATOM 1592 C CA . LEU A 1 204 ? -2.557 -12.902 -9.897 1.00 94.38 204 LEU A CA 1
ATOM 1593 C C . LEU A 1 204 ? -2.903 -13.822 -11.072 1.00 94.38 204 LEU A C 1
ATOM 1595 O O . LEU A 1 204 ? -3.405 -14.917 -10.838 1.00 94.38 204 LEU A O 1
ATOM 1599 N N . TYR A 1 205 ? -2.579 -13.423 -12.305 1.00 93.56 205 TYR A N 1
ATOM 1600 C CA . TYR A 1 205 ? -2.754 -14.268 -13.486 1.00 93.56 205 TYR A CA 1
ATOM 1601 C C . TYR A 1 205 ? -1.945 -15.573 -13.379 1.00 93.56 205 TYR A C 1
ATOM 1603 O O . TYR A 1 205 ? -2.519 -16.657 -13.464 1.00 93.56 205 TYR A O 1
ATOM 1611 N N . HIS A 1 206 ? -0.636 -15.510 -13.105 1.00 93.31 206 HIS A N 1
ATOM 1612 C CA . HIS A 1 206 ? 0.198 -16.719 -12.995 1.00 93.31 206 HIS A CA 1
ATOM 1613 C C . HIS A 1 206 ? -0.189 -17.611 -11.800 1.00 93.31 206 HIS A C 1
ATOM 1615 O O . HIS A 1 206 ? -0.121 -18.840 -11.901 1.00 93.31 206 HIS A O 1
ATOM 1621 N N . TRP A 1 207 ? -0.631 -17.025 -10.682 1.00 94.19 207 TRP A N 1
ATOM 1622 C CA . TRP A 1 207 ? -1.156 -17.782 -9.543 1.00 94.19 207 TRP A CA 1
ATOM 1623 C C . TRP A 1 207 ? -2.474 -18.482 -9.874 1.00 94.19 207 TRP A C 1
ATOM 1625 O O . TRP A 1 207 ? -2.618 -19.663 -9.557 1.00 94.19 207 TRP A O 1
ATOM 1635 N N . ASP A 1 208 ? -3.410 -17.794 -10.531 1.00 92.75 208 ASP A N 1
ATOM 1636 C CA . ASP A 1 208 ? -4.723 -18.322 -10.915 1.00 92.75 208 ASP A CA 1
ATOM 1637 C C . ASP A 1 208 ? -4.596 -19.491 -11.908 1.00 92.75 208 ASP A C 1
ATOM 1639 O O . ASP A 1 208 ? -5.255 -20.515 -11.732 1.00 92.75 208 ASP A O 1
ATOM 1643 N N . GLN A 1 209 ? -3.635 -19.424 -12.837 1.00 91.06 209 GLN A N 1
ATOM 1644 C CA . GLN A 1 209 ? -3.273 -20.548 -13.717 1.00 91.06 209 GLN A CA 1
ATOM 1645 C C . GLN A 1 209 ? -2.576 -21.724 -12.995 1.00 91.06 209 GLN A C 1
ATOM 1647 O O . GLN A 1 209 ? -2.323 -22.762 -13.600 1.00 91.06 209 GLN A O 1
ATOM 1652 N N . GLY A 1 210 ? -2.270 -21.606 -11.697 1.00 91.44 210 GLY A N 1
ATOM 1653 C CA . GLY A 1 210 ? -1.664 -22.685 -10.905 1.00 91.44 210 GLY A CA 1
ATOM 1654 C C . GLY A 1 210 ? -0.142 -22.774 -10.978 1.00 91.44 210 GLY A C 1
ATOM 1655 O O . GLY A 1 210 ? 0.426 -23.696 -10.401 1.00 91.44 210 GLY A O 1
ATOM 1656 N N . HIS A 1 211 ? 0.532 -21.818 -11.621 1.00 92.69 211 HIS A N 1
ATOM 1657 C CA . HIS A 1 211 ? 1.988 -21.848 -11.780 1.00 92.69 211 HIS A CA 1
ATOM 1658 C C . HIS A 1 211 ? 2.761 -21.450 -10.512 1.00 92.69 211 HIS A C 1
ATOM 1660 O O . HIS A 1 211 ? 3.954 -21.724 -10.419 1.00 92.69 211 HIS A O 1
ATOM 1666 N N . LEU A 1 212 ? 2.101 -20.796 -9.549 1.00 92.94 212 LEU A N 1
ATOM 1667 C CA . LEU A 1 212 ? 2.731 -20.226 -8.352 1.00 92.94 212 LEU A CA 1
ATOM 1668 C C . LEU A 1 212 ? 2.117 -20.754 -7.028 1.00 92.94 212 LEU A C 1
ATOM 1670 O O . LEU A 1 212 ? 1.645 -19.955 -6.215 1.00 92.94 212 LEU A O 1
ATOM 1674 N N . PRO A 1 213 ? 2.074 -22.083 -6.783 1.00 89.19 213 PRO A N 1
ATOM 1675 C CA . PRO A 1 213 ? 1.485 -22.675 -5.570 1.00 89.19 213 PRO A CA 1
ATOM 1676 C C . PRO A 1 213 ? 2.217 -22.326 -4.262 1.00 89.19 213 PRO A C 1
ATOM 1678 O O . PRO A 1 213 ? 1.654 -22.500 -3.186 1.00 89.19 213 PRO A O 1
ATOM 1681 N N . GLN A 1 214 ? 3.465 -21.870 -4.349 1.00 88.12 214 GLN A N 1
ATOM 1682 C CA . GLN A 1 214 ? 4.338 -21.535 -3.225 1.00 88.12 214 GLN A CA 1
ATOM 1683 C C . GLN A 1 214 ? 4.101 -20.134 -2.646 1.00 88.12 214 GLN A C 1
ATOM 1685 O O . GLN A 1 214 ? 4.592 -19.852 -1.558 1.00 88.12 214 GLN A O 1
ATOM 1690 N N . ILE A 1 215 ? 3.359 -19.266 -3.346 1.00 93.44 215 ILE A N 1
ATOM 1691 C CA . ILE A 1 215 ? 3.067 -17.913 -2.858 1.00 93.44 215 ILE A CA 1
ATOM 1692 C C . ILE A 1 215 ? 2.010 -17.978 -1.753 1.00 93.44 215 ILE A C 1
ATOM 1694 O O . ILE A 1 215 ? 0.949 -18.583 -1.921 1.00 93.44 215 ILE A O 1
ATOM 1698 N N . SER A 1 216 ? 2.291 -17.305 -0.641 1.00 92.38 216 SER A N 1
ATOM 1699 C CA . SER A 1 216 ? 1.434 -17.186 0.534 1.00 92.38 216 SER A CA 1
ATOM 1700 C C . SER A 1 216 ? -0.016 -16.838 0.184 1.00 92.38 216 SER A C 1
ATOM 1702 O O . SER A 1 216 ? -0.304 -15.816 -0.443 1.00 92.38 216 SER A O 1
ATOM 1704 N N . GLU A 1 217 ? -0.947 -17.667 0.661 1.00 88.25 217 GLU A N 1
ATOM 1705 C CA . GLU A 1 217 ? -2.383 -17.488 0.432 1.00 88.25 217 GLU A CA 1
ATOM 1706 C C . GLU A 1 217 ? -2.883 -16.135 0.965 1.00 88.25 217 GLU A C 1
ATOM 1708 O O . GLU A 1 217 ? -3.600 -15.442 0.254 1.00 88.25 217 GLU A O 1
ATOM 1713 N N . GLU A 1 218 ? -2.436 -15.689 2.146 1.00 89.06 218 GLU A N 1
ATOM 1714 C CA . GLU A 1 218 ? -2.758 -14.362 2.713 1.00 89.06 218 GLU A CA 1
ATOM 1715 C C . GLU A 1 218 ? -2.325 -13.210 1.788 1.00 89.06 218 GLU A C 1
ATOM 1717 O O . GLU A 1 218 ? -3.031 -12.209 1.640 1.00 89.06 218 GLU A O 1
ATOM 1722 N N . LEU A 1 219 ? -1.170 -13.353 1.131 1.00 93.25 219 LEU A N 1
ATOM 1723 C CA . LEU A 1 219 ? -0.642 -12.335 0.228 1.00 93.25 219 LEU A CA 1
ATOM 1724 C C . LEU A 1 219 ? -1.535 -12.196 -1.011 1.00 93.25 219 LEU A C 1
ATOM 1726 O O . LEU A 1 219 ? -1.906 -11.081 -1.370 1.00 93.25 219 LEU A O 1
ATOM 1730 N N . ILE A 1 220 ? -1.923 -13.320 -1.618 1.00 92.94 220 ILE A N 1
ATOM 1731 C CA . ILE A 1 220 ? -2.758 -13.361 -2.828 1.00 92.94 220 ILE A CA 1
ATOM 1732 C C . ILE A 1 220 ? -4.233 -13.057 -2.552 1.00 92.94 220 ILE A C 1
ATOM 1734 O O . ILE A 1 220 ? -4.885 -12.415 -3.372 1.00 92.94 220 ILE A O 1
ATOM 1738 N N . THR A 1 221 ? -4.774 -13.528 -1.430 1.00 88.94 221 THR A N 1
ATOM 1739 C CA . THR A 1 221 ? -6.210 -13.422 -1.131 1.00 88.94 221 THR A CA 1
ATOM 1740 C C . THR A 1 221 ? -6.592 -12.133 -0.422 1.00 88.94 221 THR A C 1
ATOM 1742 O O . THR A 1 221 ? -7.737 -11.722 -0.553 1.00 88.94 221 THR A O 1
ATOM 1745 N N . GLU A 1 222 ? -5.669 -11.470 0.287 1.00 89.44 222 GLU A N 1
ATOM 1746 C CA . GLU A 1 222 ? -5.992 -10.277 1.085 1.00 89.44 222 GLU A CA 1
ATOM 1747 C C . GLU A 1 222 ? -5.153 -9.057 0.698 1.00 89.44 222 GLU A C 1
ATOM 1749 O O . GLU A 1 222 ? -5.701 -8.037 0.276 1.00 89.44 222 GLU A O 1
ATOM 1754 N N . LYS A 1 223 ? -3.820 -9.137 0.812 1.00 93.56 223 LYS A N 1
ATOM 1755 C CA . LYS A 1 223 ? -2.950 -7.958 0.640 1.00 93.56 223 LYS A CA 1
ATOM 1756 C C . LYS A 1 223 ? -2.901 -7.464 -0.809 1.00 93.56 223 LYS A C 1
ATOM 1758 O O . LYS A 1 223 ? -3.080 -6.271 -1.044 1.00 93.56 223 LYS A O 1
ATOM 1763 N N . VAL A 1 224 ? -2.694 -8.350 -1.783 1.00 95.81 224 VAL A N 1
ATOM 1764 C CA . VAL A 1 224 ? -2.601 -7.973 -3.205 1.00 95.81 224 VAL A CA 1
ATOM 1765 C C . VAL A 1 224 ? -3.924 -7.400 -3.753 1.00 95.81 224 VAL A C 1
ATOM 1767 O O . VAL A 1 224 ? -3.877 -6.319 -4.349 1.00 95.81 224 VAL A O 1
ATOM 1770 N N . PRO A 1 225 ? -5.104 -8.015 -3.521 1.00 94.19 225 PRO A N 1
ATOM 1771 C CA . PRO A 1 225 ? -6.383 -7.451 -3.951 1.00 94.19 225 PRO A CA 1
ATOM 1772 C C . PRO A 1 225 ? -6.698 -6.109 -3.287 1.00 94.19 225 PRO A C 1
ATOM 1774 O O . PRO A 1 225 ? -7.169 -5.201 -3.966 1.00 94.19 225 PRO A O 1
ATOM 1777 N N . LEU A 1 226 ? -6.390 -5.943 -1.994 1.00 95.19 226 LEU A N 1
ATOM 1778 C CA . LEU A 1 226 ? -6.582 -4.678 -1.280 1.00 95.19 226 LEU A CA 1
ATOM 1779 C C . LEU A 1 226 ? -5.734 -3.543 -1.875 1.00 95.19 226 LEU A C 1
ATOM 1781 O O . LEU A 1 226 ? -6.261 -2.462 -2.132 1.00 95.19 226 LEU A O 1
ATOM 1785 N N . VAL A 1 227 ? -4.448 -3.792 -2.144 1.00 97.31 227 VAL A N 1
ATOM 1786 C CA . VAL A 1 227 ? -3.543 -2.807 -2.763 1.00 97.31 227 VAL A CA 1
ATOM 1787 C C . VAL A 1 227 ? -4.021 -2.421 -4.166 1.00 97.31 227 VAL A C 1
ATOM 1789 O O . VAL A 1 227 ? -4.112 -1.233 -4.476 1.00 97.31 227 VAL A O 1
ATOM 1792 N N . LEU A 1 228 ? -4.394 -3.401 -4.997 1.00 96.19 228 LEU A N 1
ATOM 1793 C CA . LEU A 1 228 ? -4.948 -3.152 -6.332 1.00 96.19 228 LEU A CA 1
ATOM 1794 C C . LEU A 1 228 ? -6.260 -2.360 -6.282 1.00 96.19 228 LEU A C 1
ATOM 1796 O O . LEU A 1 228 ? -6.447 -1.426 -7.063 1.00 96.19 228 LEU A O 1
ATOM 1800 N N . TRP A 1 229 ? -7.152 -2.696 -5.350 1.00 95.12 229 TRP A N 1
ATOM 1801 C CA . TRP A 1 229 ? -8.430 -2.008 -5.193 1.00 95.12 229 TRP A CA 1
ATOM 1802 C C . TRP A 1 229 ? -8.253 -0.559 -4.731 1.00 95.12 229 TRP A C 1
ATOM 1804 O O . TRP A 1 229 ? -8.864 0.352 -5.290 1.00 95.12 229 TRP A O 1
ATOM 1814 N N . GLN A 1 230 ? -7.369 -0.318 -3.760 1.00 96.50 230 GLN A N 1
ATOM 1815 C CA . GLN A 1 230 ? -7.041 1.034 -3.309 1.00 96.50 230 GLN A CA 1
ATOM 1816 C C . GLN A 1 230 ? -6.378 1.856 -4.423 1.00 96.50 230 GLN A C 1
ATOM 1818 O O . GLN A 1 230 ? -6.749 3.012 -4.617 1.00 96.50 230 GLN A O 1
ATOM 1823 N N . ALA A 1 231 ? -5.459 1.275 -5.201 1.00 95.94 231 ALA A N 1
ATOM 1824 C CA . ALA A 1 231 ? -4.843 1.950 -6.343 1.00 95.94 231 ALA A CA 1
ATOM 1825 C C . ALA A 1 231 ? -5.872 2.320 -7.432 1.00 95.94 231 ALA A C 1
ATOM 1827 O O . ALA A 1 231 ? -5.849 3.444 -7.946 1.00 95.94 231 ALA A O 1
ATOM 1828 N N . LEU A 1 232 ? -6.821 1.424 -7.733 1.00 93.50 232 LEU A N 1
ATOM 1829 C CA . LEU A 1 232 ? -7.945 1.694 -8.635 1.00 93.50 232 LEU A CA 1
ATOM 1830 C C . LEU A 1 232 ? -8.817 2.845 -8.109 1.00 93.50 232 LEU A C 1
ATOM 1832 O O . LEU A 1 232 ? -9.027 3.829 -8.818 1.00 93.50 232 LEU A O 1
ATOM 1836 N N . MET A 1 233 ? -9.273 2.760 -6.856 1.00 92.06 233 MET A N 1
ATOM 1837 C CA . MET A 1 233 ? -10.111 3.786 -6.222 1.00 92.06 233 MET A CA 1
ATOM 1838 C C . MET A 1 233 ? -9.437 5.162 -6.220 1.00 92.06 233 MET A C 1
ATOM 1840 O O . MET A 1 233 ? -10.066 6.152 -6.595 1.00 92.06 233 MET A O 1
ATOM 1844 N N . GLN A 1 234 ? -8.151 5.233 -5.867 1.00 92.19 234 GLN A N 1
ATOM 1845 C CA . GLN A 1 234 ? -7.381 6.478 -5.879 1.00 92.19 234 GLN A CA 1
ATOM 1846 C C . GLN A 1 234 ? -7.233 7.058 -7.288 1.00 92.19 234 GLN A C 1
ATOM 1848 O O . GLN A 1 234 ? -7.393 8.266 -7.474 1.00 92.19 234 GLN A O 1
ATOM 1853 N N . THR A 1 235 ? -6.977 6.211 -8.288 1.00 91.25 235 THR A N 1
ATOM 1854 C CA . THR A 1 235 ? -6.864 6.632 -9.692 1.00 91.25 235 THR A CA 1
ATOM 1855 C C . THR A 1 235 ? -8.185 7.221 -10.192 1.00 91.25 235 THR A C 1
ATOM 1857 O O . THR A 1 235 ? -8.209 8.347 -10.687 1.00 91.25 235 THR A O 1
ATOM 1860 N N . LEU A 1 236 ? -9.302 6.519 -9.973 1.00 88.69 236 LEU A N 1
ATOM 1861 C CA . LEU A 1 236 ? -10.636 6.965 -10.388 1.00 88.69 236 LEU A CA 1
ATOM 1862 C C . LEU A 1 236 ? -11.063 8.266 -9.696 1.00 88.69 236 LEU A C 1
ATOM 1864 O O . LEU A 1 236 ? -11.536 9.190 -10.358 1.00 88.69 236 LEU A O 1
ATOM 1868 N N . GLN A 1 237 ? -10.846 8.380 -8.380 1.00 87.44 237 GLN A N 1
ATOM 1869 C CA . GLN A 1 237 ? -11.148 9.599 -7.618 1.00 87.44 237 GLN A CA 1
ATOM 1870 C C . GLN A 1 237 ? -10.351 10.813 -8.113 1.00 87.44 237 GLN A C 1
ATOM 1872 O O . GLN A 1 237 ? -10.859 11.934 -8.083 1.00 87.44 237 GLN A O 1
ATOM 1877 N N . ARG A 1 238 ? -9.106 10.616 -8.559 1.00 87.12 238 ARG A N 1
ATOM 1878 C CA . ARG A 1 238 ? -8.257 11.690 -9.096 1.00 87.12 238 ARG A CA 1
ATOM 1879 C C . ARG A 1 238 ? -8.614 12.073 -10.531 1.00 87.12 238 ARG A C 1
ATOM 1881 O O . ARG A 1 238 ? -8.341 13.204 -10.920 1.00 87.12 238 ARG A O 1
ATOM 1888 N N . GLN A 1 239 ? -9.223 11.169 -11.298 1.00 81.12 239 GLN A N 1
ATOM 1889 C CA . GLN A 1 239 ? -9.443 11.377 -12.725 1.00 81.12 239 GLN A CA 1
ATOM 1890 C C . GLN A 1 239 ? -10.645 12.275 -13.056 1.00 81.12 239 GLN A C 1
ATOM 1892 O O . GLN A 1 239 ? -10.530 13.087 -13.971 1.00 81.12 239 GLN A O 1
ATOM 1897 N N . ASN A 1 240 ? -11.791 12.154 -12.366 1.00 62.41 240 ASN A N 1
ATOM 1898 C CA . ASN A 1 240 ? -12.943 13.033 -12.623 1.00 62.41 240 ASN A CA 1
ATOM 1899 C C . ASN A 1 240 ? -13.986 13.081 -11.488 1.00 62.41 240 ASN A C 1
ATOM 1901 O O . ASN A 1 240 ? -14.041 12.207 -10.626 1.00 62.41 240 ASN A O 1
ATOM 1905 N N . HIS A 1 241 ? -14.838 14.115 -11.502 1.00 55.31 241 HIS A N 1
ATOM 1906 C CA . HIS A 1 241 ? -15.893 14.330 -10.493 1.00 55.31 241 HIS A CA 1
ATOM 1907 C C . HIS A 1 241 ? -17.244 13.649 -10.804 1.00 55.31 241 HIS A C 1
ATOM 1909 O O . HIS A 1 241 ? -18.017 13.405 -9.879 1.00 55.31 241 HIS A O 1
ATOM 1915 N N . ASN A 1 242 ? -17.543 13.337 -12.074 1.00 50.69 242 ASN A N 1
ATOM 1916 C CA . ASN A 1 242 ? -18.891 12.960 -12.525 1.00 50.69 242 ASN A CA 1
ATOM 1917 C C . ASN A 1 242 ? -18.866 11.686 -13.397 1.00 50.69 242 ASN A C 1
ATOM 1919 O O . ASN A 1 242 ? -18.166 11.666 -14.407 1.00 50.69 242 ASN A O 1
ATOM 1923 N N . GLY A 1 243 ? -19.691 10.675 -13.087 1.00 47.38 243 GLY A N 1
ATOM 1924 C CA . GLY A 1 243 ? -19.974 9.544 -13.994 1.00 47.38 243 GLY A CA 1
ATOM 1925 C C . GLY A 1 243 ? -20.110 8.181 -13.302 1.00 47.38 243 GLY A C 1
ATOM 1926 O O . GLY A 1 243 ? -19.281 7.820 -12.470 1.00 47.38 243 GLY A O 1
ATOM 1927 N N . SER A 1 244 ? -21.161 7.426 -13.638 1.00 48.12 244 SER A N 1
ATOM 1928 C CA . SER A 1 244 ? -21.590 6.205 -12.930 1.00 48.12 244 SER A CA 1
ATOM 1929 C C . SER A 1 244 ? -21.031 4.877 -13.458 1.00 48.12 244 SER A C 1
ATOM 1931 O O . SER A 1 244 ? -21.178 3.881 -12.761 1.00 48.12 244 SER A O 1
ATOM 1933 N N . ASP A 1 245 ? -20.336 4.866 -14.598 1.00 57.78 245 ASP A N 1
ATOM 1934 C CA . ASP A 1 245 ? -19.696 3.673 -15.181 1.00 57.78 245 ASP A CA 1
ATOM 1935 C C . ASP A 1 245 ? -18.179 3.904 -15.299 1.00 57.78 245 ASP A C 1
ATOM 1937 O O . ASP A 1 245 ? -17.670 4.153 -16.393 1.00 57.78 245 ASP A O 1
ATOM 1941 N N . GLN A 1 246 ? -17.452 3.952 -14.167 1.00 68.19 246 GLN A N 1
ATOM 1942 C CA . GLN A 1 246 ? -16.103 4.546 -14.164 1.00 68.19 246 GLN A CA 1
ATOM 1943 C C . GLN A 1 246 ? -15.142 3.903 -15.148 1.00 68.19 246 GLN A C 1
ATOM 1945 O O . GLN A 1 246 ? -14.590 4.635 -15.950 1.00 68.19 246 GLN A O 1
ATOM 1950 N N . VAL A 1 247 ? -14.850 2.604 -15.040 1.00 82.38 247 VAL A N 1
ATOM 1951 C CA . VAL A 1 247 ? -13.562 2.088 -15.539 1.00 82.38 247 VAL A CA 1
ATOM 1952 C C . VAL A 1 247 ? -13.430 2.256 -17.054 1.00 82.38 247 VAL A C 1
ATOM 1954 O O . VAL A 1 247 ? -12.493 2.910 -17.504 1.00 82.38 247 VAL A O 1
ATOM 1957 N N . ASP A 1 248 ? -14.396 1.777 -17.840 1.00 83.69 248 ASP A N 1
ATOM 1958 C CA . ASP A 1 248 ? -14.359 1.931 -19.299 1.00 83.69 248 ASP A CA 1
ATOM 1959 C C . ASP A 1 248 ? -14.505 3.399 -19.740 1.00 83.69 248 ASP A C 1
ATOM 1961 O O . ASP A 1 248 ? -13.772 3.858 -20.616 1.00 83.69 248 ASP A O 1
ATOM 1965 N N . SER A 1 249 ? -15.392 4.174 -19.100 1.00 84.06 249 SER A N 1
ATOM 1966 C CA . SER A 1 249 ? -15.582 5.600 -19.417 1.00 84.06 249 SER A CA 1
ATOM 1967 C C . SER A 1 249 ? -14.334 6.434 -19.107 1.00 84.06 249 SER A C 1
ATOM 1969 O O . SER A 1 249 ? -13.957 7.317 -19.874 1.00 84.06 249 SER A O 1
ATOM 1971 N N . ALA A 1 250 ? -13.651 6.129 -18.006 1.00 85.62 250 ALA A N 1
ATOM 1972 C CA . ALA A 1 250 ? -12.412 6.755 -17.577 1.00 85.62 250 ALA A CA 1
ATOM 1973 C C . ALA A 1 250 ? -11.252 6.371 -18.505 1.00 85.62 250 ALA A C 1
ATOM 1975 O O . ALA A 1 250 ? -10.482 7.244 -18.906 1.00 85.62 250 ALA A O 1
ATOM 1976 N N . ILE A 1 251 ? -11.159 5.107 -18.926 1.00 87.44 251 ILE A N 1
ATOM 1977 C CA . ILE A 1 251 ? -10.188 4.672 -19.938 1.00 87.44 251 ILE A CA 1
ATOM 1978 C C . ILE A 1 251 ? -10.407 5.432 -21.257 1.00 87.44 251 ILE A C 1
ATOM 1980 O O . ILE A 1 251 ? -9.449 5.969 -21.814 1.00 87.44 251 ILE A O 1
ATOM 1984 N N . GLU A 1 252 ? -11.645 5.557 -21.744 1.00 87.50 252 GLU A N 1
ATOM 1985 C CA . GLU A 1 252 ? -11.922 6.312 -22.976 1.00 87.50 252 GLU A CA 1
ATOM 1986 C C . GLU A 1 252 ? -11.667 7.817 -22.833 1.00 87.50 252 GLU A C 1
ATOM 1988 O O . GLU A 1 252 ? -11.090 8.431 -23.733 1.00 87.50 252 GLU A O 1
ATOM 1993 N N . GLN A 1 253 ? -12.002 8.420 -21.689 1.00 86.88 253 GLN A N 1
ATOM 1994 C CA . GLN A 1 253 ? -11.665 9.817 -21.398 1.00 86.88 253 GLN A CA 1
ATOM 1995 C C . GLN A 1 253 ? -10.145 10.041 -21.359 1.00 86.88 253 GLN A C 1
ATOM 1997 O O . GLN A 1 253 ? -9.663 11.029 -21.916 1.00 86.88 253 GLN A O 1
ATOM 2002 N N . ALA A 1 254 ? -9.378 9.113 -20.775 1.00 88.06 254 ALA A N 1
ATOM 2003 C CA . ALA A 1 254 ? -7.916 9.154 -20.786 1.00 88.06 254 ALA A CA 1
ATOM 2004 C C . ALA A 1 254 ? -7.360 9.023 -22.213 1.00 88.06 254 ALA A C 1
ATOM 2006 O O . ALA A 1 254 ? -6.543 9.844 -22.625 1.00 88.06 254 ALA A O 1
ATOM 2007 N N . ARG A 1 255 ? -7.844 8.060 -23.011 1.00 89.38 255 ARG A N 1
ATOM 2008 C CA . ARG A 1 255 ? -7.454 7.904 -24.426 1.00 89.38 255 ARG A CA 1
ATOM 2009 C C . ARG A 1 255 ? -7.775 9.154 -25.249 1.00 89.38 255 ARG A C 1
ATOM 2011 O O . ARG A 1 255 ? -6.952 9.577 -26.059 1.00 89.38 255 ARG A O 1
ATOM 2018 N N . ALA A 1 256 ? -8.944 9.762 -25.050 1.00 88.75 256 ALA A N 1
ATOM 2019 C CA . ALA A 1 256 ? -9.337 11.000 -25.721 1.00 88.75 256 ALA A CA 1
ATOM 2020 C C . ALA A 1 256 ? -8.442 12.187 -25.322 1.00 88.75 256 ALA A C 1
ATOM 2022 O O . ALA A 1 256 ? -8.018 12.949 -26.193 1.00 88.75 256 ALA A O 1
ATOM 2023 N N . TYR A 1 257 ? -8.105 12.311 -24.032 1.00 87.38 257 TYR A N 1
ATOM 2024 C CA . TYR A 1 257 ? -7.156 13.312 -23.546 1.00 87.38 257 TYR A CA 1
ATOM 2025 C C . TYR A 1 257 ? -5.764 13.110 -24.153 1.00 87.38 257 TYR A C 1
ATOM 2027 O O . TYR A 1 257 ? -5.229 14.050 -24.731 1.00 87.38 257 TYR A O 1
ATOM 2035 N N . ILE A 1 258 ? -5.213 11.891 -24.110 1.00 87.12 258 ILE A N 1
ATOM 2036 C CA . ILE A 1 258 ? -3.883 11.571 -24.655 1.00 87.12 258 ILE A CA 1
ATOM 2037 C C . ILE A 1 258 ? -3.804 11.909 -26.148 1.00 87.12 258 ILE A C 1
ATOM 2039 O O . ILE A 1 258 ? -2.846 12.555 -26.564 1.00 87.12 258 ILE A O 1
ATOM 2043 N N . ARG A 1 259 ? -4.816 11.541 -26.952 1.00 87.88 259 ARG A N 1
ATOM 2044 C CA . ARG A 1 259 ? -4.862 11.893 -28.386 1.00 87.88 259 ARG A CA 1
ATOM 2045 C C . ARG A 1 259 ? -4.781 13.406 -28.596 1.00 87.88 259 ARG A C 1
ATOM 2047 O O . ARG A 1 259 ? -3.957 13.855 -29.376 1.00 87.88 259 ARG A O 1
ATOM 2054 N N . ARG A 1 260 ? -5.579 14.186 -27.856 1.00 85.50 260 ARG A N 1
ATOM 2055 C CA . ARG A 1 260 ? -5.587 15.656 -27.939 1.00 85.50 260 ARG A CA 1
ATOM 2056 C C . ARG A 1 260 ? -4.295 16.299 -27.418 1.00 85.50 260 ARG A C 1
ATOM 2058 O O . ARG A 1 260 ? -3.872 17.319 -27.948 1.00 85.50 260 ARG A O 1
ATOM 2065 N N . ALA A 1 261 ? -3.710 15.751 -26.356 1.00 80.00 261 ALA A N 1
ATOM 2066 C CA . ALA A 1 261 ? -2.500 16.280 -25.732 1.00 80.00 261 ALA A CA 1
ATOM 2067 C C . ALA A 1 261 ? -1.242 15.973 -26.559 1.00 80.00 261 ALA A C 1
ATOM 2069 O O . ALA A 1 261 ? -0.325 16.783 -26.577 1.00 80.00 261 ALA A O 1
ATOM 2070 N N . SER A 1 262 ? -1.224 14.859 -27.300 1.00 72.12 262 SER A N 1
ATOM 2071 C CA . SER A 1 262 ? -0.105 14.482 -28.182 1.00 72.12 262 SER A CA 1
ATOM 2072 C C . SER A 1 262 ? 0.121 15.468 -29.339 1.00 72.12 262 SER A C 1
ATOM 2074 O O . SER A 1 262 ? 1.225 15.535 -29.871 1.00 72.12 262 SER A O 1
ATOM 2076 N N . ASP A 1 263 ? -0.901 16.250 -29.706 1.00 66.38 263 ASP A N 1
ATOM 2077 C CA . ASP A 1 263 ? -0.798 17.331 -30.697 1.00 66.38 263 ASP A CA 1
ATOM 2078 C C . ASP A 1 263 ? -0.176 18.622 -30.114 1.00 66.38 263 ASP A C 1
ATOM 2080 O O . ASP A 1 263 ? 0.205 19.525 -30.863 1.00 66.38 263 ASP A O 1
ATOM 2084 N N . ALA A 1 264 ? -0.079 18.742 -28.783 1.00 60.03 264 ALA A N 1
ATOM 2085 C CA . ALA A 1 264 ? 0.522 19.885 -28.104 1.00 60.03 264 ALA A CA 1
ATOM 2086 C C . ALA A 1 264 ? 2.004 19.611 -27.800 1.00 60.03 264 ALA A C 1
ATOM 2088 O O . ALA A 1 264 ? 2.342 18.702 -27.048 1.00 60.03 264 ALA A O 1
ATOM 2089 N N . SER A 1 265 ? 2.901 20.431 -28.350 1.00 57.50 265 SER A N 1
ATOM 2090 C CA . SER A 1 265 ? 4.361 20.254 -28.260 1.00 57.50 265 SER A CA 1
ATOM 2091 C C . SER A 1 265 ? 4.979 20.593 -26.887 1.00 57.50 265 SER A C 1
ATOM 2093 O O . SER A 1 265 ? 6.083 21.140 -26.828 1.00 57.50 265 SER A O 1
ATOM 2095 N N . GLU A 1 266 ? 4.280 20.329 -25.781 1.00 67.19 266 GLU A N 1
ATOM 2096 C CA . GLU A 1 266 ? 4.775 20.606 -24.430 1.00 67.19 266 GLU A CA 1
ATOM 2097 C C . GLU A 1 266 ? 5.726 19.503 -23.942 1.00 67.19 266 GLU A C 1
ATOM 2099 O O . GLU A 1 266 ? 5.462 18.308 -24.054 1.00 67.19 266 GLU A O 1
ATOM 2104 N N . VAL A 1 267 ? 6.880 19.915 -23.409 1.00 72.31 267 VAL A N 1
ATOM 2105 C CA . VAL A 1 267 ? 7.950 19.012 -22.965 1.00 72.31 267 VAL A CA 1
ATOM 2106 C C . VAL A 1 267 ? 7.924 18.922 -21.443 1.00 72.31 267 VAL A C 1
ATOM 2108 O O . VAL A 1 267 ? 8.413 19.818 -20.754 1.00 72.31 267 VAL A O 1
ATOM 2111 N N . GLU A 1 268 ? 7.374 17.834 -20.906 1.00 79.00 268 GLU A N 1
ATOM 2112 C CA . GLU A 1 268 ? 7.341 17.604 -19.459 1.00 79.00 268 GLU A CA 1
ATOM 2113 C C . GLU A 1 268 ? 8.665 17.042 -18.920 1.00 79.00 268 GLU A C 1
ATOM 2115 O O . GLU A 1 268 ? 9.258 16.116 -19.479 1.00 79.00 268 GLU A O 1
ATOM 2120 N N . TYR A 1 269 ? 9.113 17.570 -17.780 1.00 85.56 269 TYR A N 1
ATOM 2121 C CA . TYR A 1 269 ? 10.366 17.199 -17.114 1.00 85.56 269 TYR A CA 1
ATOM 2122 C C . TYR A 1 269 ? 10.093 16.240 -15.947 1.00 85.56 269 TYR A C 1
ATOM 2124 O O . TYR A 1 269 ? 10.267 16.601 -14.782 1.00 85.56 269 TYR A O 1
ATOM 2132 N N . ILE A 1 270 ? 9.621 15.030 -16.262 1.00 86.12 270 ILE A N 1
ATOM 2133 C CA . ILE A 1 270 ? 9.161 14.063 -15.251 1.00 86.12 270 ILE A CA 1
ATOM 2134 C C . ILE A 1 270 ? 10.248 13.131 -14.708 1.00 86.12 270 ILE A C 1
ATOM 2136 O O . ILE A 1 270 ? 10.129 12.672 -13.574 1.00 86.12 270 ILE A O 1
ATOM 2140 N N . CYS A 1 271 ? 11.313 12.850 -15.463 1.00 86.81 271 CYS A N 1
ATOM 2141 C CA . CYS A 1 271 ? 12.344 11.913 -15.017 1.00 86.81 271 CYS A CA 1
ATOM 2142 C C . CYS A 1 271 ? 13.457 12.607 -14.235 1.00 86.81 271 CYS A C 1
ATOM 2144 O O . CYS A 1 271 ? 13.794 13.758 -14.495 1.00 86.81 271 CYS A O 1
ATOM 2146 N N . ILE A 1 272 ? 14.036 11.904 -13.265 1.00 86.19 272 ILE A N 1
ATOM 2147 C CA . ILE A 1 272 ? 14.966 12.445 -12.272 1.00 86.19 272 ILE A CA 1
ATOM 2148 C C . ILE A 1 272 ? 16.373 11.894 -12.523 1.00 86.19 272 ILE A C 1
ATOM 2150 O O . ILE A 1 272 ? 16.584 10.687 -12.599 1.00 86.19 272 ILE A O 1
ATOM 2154 N N . ALA A 1 273 ? 17.351 12.796 -12.607 1.00 83.88 273 ALA A N 1
ATOM 2155 C CA . ALA A 1 273 ? 18.777 12.489 -12.556 1.00 83.88 273 ALA A CA 1
ATOM 2156 C C . ALA A 1 273 ? 19.450 13.395 -11.502 1.00 83.88 273 ALA A C 1
ATOM 2158 O O . ALA A 1 273 ? 19.101 13.353 -10.327 1.00 83.88 273 ALA A O 1
ATOM 2159 N N . LYS A 1 274 ? 20.390 14.264 -11.904 1.00 83.94 274 LYS A N 1
ATOM 2160 C CA . LYS A 1 274 ? 20.888 15.371 -11.053 1.00 83.94 274 LYS A CA 1
ATOM 2161 C C . LYS A 1 274 ? 19.899 16.539 -10.960 1.00 83.94 274 LYS A C 1
ATOM 2163 O O . LYS A 1 274 ? 19.888 17.273 -9.980 1.00 83.94 274 LYS A O 1
ATOM 2168 N N . THR A 1 275 ? 19.107 16.705 -12.010 1.00 83.62 275 THR A N 1
ATOM 2169 C CA . THR A 1 275 ? 17.941 17.583 -12.129 1.00 83.62 275 THR A CA 1
ATOM 2170 C C . THR A 1 275 ? 16.835 16.761 -12.780 1.00 83.62 275 THR A C 1
ATOM 2172 O O . THR A 1 275 ? 17.083 15.628 -13.210 1.00 83.62 275 THR A O 1
ATOM 2175 N N . THR A 1 276 ? 15.634 17.316 -12.907 1.00 87.31 276 THR A N 1
ATOM 2176 C CA . THR A 1 276 ? 14.640 16.717 -13.794 1.00 87.31 276 THR A CA 1
ATOM 2177 C C . THR A 1 276 ? 15.056 16.840 -15.266 1.00 87.31 276 THR A C 1
ATOM 2179 O O . THR A 1 276 ? 15.824 17.735 -15.641 1.00 87.31 276 THR A O 1
ATOM 2182 N N . TYR A 1 277 ? 14.589 15.911 -16.099 1.00 84.25 277 TYR A N 1
ATOM 2183 C CA . TYR A 1 277 ? 14.794 15.862 -17.546 1.00 84.25 277 TYR A CA 1
ATOM 2184 C C . TYR A 1 277 ? 13.582 15.223 -18.242 1.00 84.25 277 TYR A C 1
ATOM 2186 O O . TYR A 1 277 ? 12.759 14.566 -17.601 1.00 84.25 277 TYR A O 1
ATOM 2194 N N . SER A 1 278 ? 13.467 15.430 -19.555 1.00 83.75 278 SER A N 1
ATOM 2195 C CA . SER A 1 278 ? 12.389 14.870 -20.375 1.00 83.75 278 SER A CA 1
ATOM 2196 C C . SER A 1 278 ? 12.918 13.758 -21.287 1.00 83.75 278 SER A C 1
ATOM 2198 O O . SER A 1 278 ? 13.729 14.048 -22.172 1.00 83.75 278 SER A O 1
ATOM 2200 N N . PRO A 1 279 ? 12.497 12.494 -21.112 1.00 83.62 279 PRO A N 1
ATOM 2201 C CA . PRO A 1 279 ? 12.866 11.399 -22.000 1.00 83.62 279 PRO A CA 1
ATOM 2202 C C . PRO A 1 279 ? 11.845 11.270 -23.141 1.00 83.62 279 PRO A C 1
ATOM 2204 O O . PRO A 1 279 ? 11.129 10.276 -23.233 1.00 83.62 279 PRO A O 1
ATOM 2207 N N . LEU A 1 280 ? 11.766 12.282 -24.013 1.00 83.81 280 LEU A N 1
ATOM 2208 C CA . LEU A 1 280 ? 10.689 12.442 -25.005 1.00 83.81 280 LEU A CA 1
ATOM 2209 C C . LEU A 1 280 ? 10.329 11.153 -25.772 1.00 83.81 280 LEU A C 1
ATOM 2211 O O . LEU A 1 280 ? 9.154 10.831 -25.916 1.00 83.81 280 LEU A O 1
ATOM 2215 N N . GLN A 1 281 ? 11.321 10.382 -26.227 1.00 86.06 281 GLN A N 1
ATOM 2216 C CA . GLN A 1 281 ? 11.065 9.155 -26.992 1.00 86.06 281 GLN A CA 1
ATOM 2217 C C . GLN A 1 281 ? 10.524 7.997 -26.136 1.00 86.06 281 GLN A C 1
ATOM 2219 O O . GLN A 1 281 ? 9.687 7.230 -26.607 1.00 86.06 281 GLN A O 1
ATOM 2224 N N . ILE A 1 282 ? 10.929 7.901 -24.865 1.00 90.00 282 ILE A N 1
ATOM 2225 C CA . ILE A 1 282 ? 10.348 6.946 -23.909 1.00 90.00 282 ILE A CA 1
ATOM 2226 C C . ILE A 1 282 ? 8.905 7.366 -23.587 1.00 90.00 282 ILE A C 1
ATOM 2228 O O . ILE A 1 282 ? 8.008 6.525 -23.583 1.00 90.00 282 ILE A O 1
ATOM 2232 N N . SER A 1 283 ? 8.646 8.667 -23.408 1.00 88.44 283 SER A N 1
ATOM 2233 C CA . SER A 1 283 ? 7.289 9.199 -23.223 1.00 88.44 283 SER A CA 1
ATOM 2234 C C . SER A 1 283 ? 6.381 8.869 -24.416 1.00 88.44 283 SER A C 1
ATOM 2236 O O . SER A 1 283 ? 5.266 8.390 -24.218 1.00 88.44 283 SER A O 1
ATOM 2238 N N . ASN A 1 284 ? 6.876 9.012 -25.651 1.00 88.12 284 ASN A N 1
ATOM 2239 C CA . ASN A 1 284 ? 6.158 8.618 -26.870 1.00 88.12 284 ASN A CA 1
ATOM 2240 C C . ASN A 1 284 ? 5.851 7.108 -26.916 1.00 88.12 284 ASN A C 1
ATOM 2242 O O . ASN A 1 284 ? 4.777 6.710 -27.376 1.00 88.12 284 ASN A O 1
ATOM 2246 N N . ALA A 1 285 ? 6.755 6.258 -26.413 1.00 90.38 285 ALA A N 1
ATOM 2247 C CA . ALA A 1 285 ? 6.512 4.821 -26.284 1.00 90.38 285 ALA A CA 1
ATOM 2248 C C . ALA A 1 285 ? 5.398 4.522 -25.261 1.00 90.38 285 ALA A C 1
ATOM 2250 O O . ALA A 1 285 ? 4.503 3.732 -25.561 1.00 90.38 285 ALA A O 1
ATOM 2251 N N . TYR A 1 286 ? 5.381 5.202 -24.107 1.00 91.31 286 TYR A N 1
ATOM 2252 C CA . TYR A 1 286 ? 4.294 5.090 -23.121 1.00 91.31 286 TYR A CA 1
ATOM 2253 C C . TYR A 1 286 ? 2.949 5.623 -23.636 1.00 91.31 286 TYR A C 1
ATOM 2255 O O . TYR A 1 286 ? 1.922 4.986 -23.413 1.00 91.31 286 TYR A O 1
ATOM 2263 N N . VAL A 1 287 ? 2.936 6.737 -24.375 1.00 90.62 287 VAL A N 1
ATOM 2264 C CA . VAL A 1 287 ? 1.737 7.253 -25.064 1.00 90.62 287 VAL A CA 1
ATOM 2265 C C . VAL A 1 287 ? 1.203 6.221 -26.061 1.00 90.62 287 VAL A C 1
ATOM 2267 O O . VAL A 1 287 ? 0.015 5.894 -26.044 1.00 90.62 287 VAL A O 1
ATOM 2270 N N . SER A 1 288 ? 2.083 5.643 -26.882 1.00 90.06 288 SER A N 1
ATOM 2271 C CA . SER A 1 288 ? 1.724 4.606 -27.858 1.00 90.06 288 SER A CA 1
ATOM 2272 C C . SER A 1 288 ? 1.183 3.341 -27.182 1.00 90.06 288 SER A C 1
ATOM 2274 O O . SER A 1 288 ? 0.189 2.772 -27.636 1.00 90.06 288 SER A O 1
ATOM 2276 N N . ALA A 1 289 ? 1.795 2.930 -26.067 1.00 90.88 289 ALA A N 1
ATOM 2277 C CA . ALA A 1 289 ? 1.326 1.834 -25.229 1.00 90.88 289 ALA A CA 1
ATOM 2278 C C . ALA A 1 289 ? -0.066 2.118 -24.644 1.00 90.88 289 ALA A C 1
ATOM 2280 O O . ALA A 1 289 ? -0.972 1.315 -24.845 1.00 90.88 289 ALA A O 1
ATOM 2281 N N . GLY A 1 290 ? -0.283 3.275 -24.011 1.00 90.06 290 GLY A N 1
ATOM 2282 C CA . GLY A 1 290 ? -1.573 3.648 -23.418 1.00 90.06 290 GLY A CA 1
ATOM 2283 C C . GLY A 1 290 ? -2.716 3.763 -24.435 1.00 90.06 290 GLY A C 1
ATOM 2284 O O . GLY A 1 290 ? -3.850 3.382 -24.144 1.00 90.06 290 GLY A O 1
ATOM 2285 N N . LEU A 1 291 ? -2.425 4.219 -25.659 1.00 89.88 291 LEU A N 1
ATOM 2286 C CA . LEU A 1 291 ? -3.405 4.265 -26.751 1.00 89.88 291 LEU A CA 1
ATOM 2287 C C . LEU A 1 291 ? -3.748 2.882 -27.330 1.00 89.88 291 LEU A C 1
ATOM 2289 O O . LEU A 1 291 ? -4.844 2.720 -27.868 1.00 89.88 291 LEU A O 1
ATOM 2293 N N . LYS A 1 292 ? -2.839 1.902 -27.226 1.00 88.19 292 LYS A N 1
ATOM 2294 C CA . LYS A 1 292 ? -3.029 0.522 -27.709 1.00 88.19 292 LYS A CA 1
ATOM 2295 C C . LYS A 1 292 ? -3.535 -0.446 -26.632 1.00 88.19 292 LYS A C 1
ATOM 2297 O O . LYS A 1 292 ? -4.150 -1.456 -26.978 1.00 88.19 292 LYS A O 1
ATOM 2302 N N . ALA A 1 293 ? -3.262 -0.168 -25.357 1.00 84.38 293 ALA A N 1
ATOM 2303 C CA . ALA A 1 293 ? -3.598 -1.024 -24.224 1.00 84.38 293 ALA A CA 1
ATOM 2304 C C . ALA A 1 293 ? -5.067 -1.458 -24.278 1.00 84.38 293 ALA A C 1
ATOM 2306 O O . ALA A 1 293 ? -5.947 -0.640 -24.537 1.00 84.38 293 ALA A O 1
ATOM 2307 N N . LYS A 1 294 ? -5.344 -2.742 -24.038 1.00 77.88 294 LYS A N 1
ATOM 2308 C CA . LYS A 1 294 ? -6.713 -3.280 -23.980 1.00 77.88 294 LYS A CA 1
ATOM 2309 C C . LYS A 1 294 ? -7.355 -2.930 -22.634 1.00 77.88 294 LYS A C 1
ATOM 2311 O O . LYS A 1 294 ? -6.650 -2.779 -21.645 1.00 77.88 294 LYS A O 1
ATOM 2316 N N . ASN A 1 295 ? -8.689 -2.881 -22.569 1.00 72.06 295 ASN A N 1
ATOM 2317 C CA . ASN A 1 295 ? -9.403 -2.678 -21.295 1.00 72.06 295 ASN A CA 1
ATOM 2318 C C . ASN A 1 295 ? -9.193 -3.867 -20.330 1.00 72.06 295 ASN A C 1
ATOM 2320 O O . ASN A 1 295 ? -9.251 -3.703 -19.118 1.00 72.06 295 ASN A O 1
ATOM 2324 N N . SER A 1 296 ? -8.892 -5.055 -20.868 1.00 76.69 296 SER A N 1
ATOM 2325 C CA . SER A 1 296 ? -8.396 -6.212 -20.120 1.00 76.69 296 SER A CA 1
ATOM 2326 C C . SER A 1 296 ? -7.213 -6.839 -20.864 1.00 76.69 296 SER A C 1
ATOM 2328 O O . SER A 1 296 ? -7.336 -7.228 -22.030 1.00 76.69 296 SER A O 1
ATOM 2330 N N . THR A 1 297 ? -6.059 -6.910 -20.196 1.00 78.19 297 THR A N 1
ATOM 2331 C CA . THR A 1 297 ? -4.847 -7.582 -20.701 1.00 78.19 297 THR A CA 1
ATOM 2332 C C . THR A 1 297 ? -4.878 -9.084 -20.413 1.00 78.19 297 THR A C 1
ATOM 2334 O O . THR A 1 297 ? -4.491 -9.877 -21.268 1.00 78.19 297 THR A O 1
ATOM 2337 N N . TYR A 1 298 ? -5.391 -9.472 -19.240 1.00 84.50 298 TYR A N 1
ATOM 2338 C CA . TYR A 1 298 ? -5.427 -10.850 -18.748 1.00 84.50 298 TYR A CA 1
ATOM 2339 C C . TYR A 1 298 ? -6.866 -11.304 -18.509 1.00 84.50 298 TYR A C 1
ATOM 2341 O O . TYR A 1 298 ? -7.632 -10.640 -17.810 1.00 84.50 298 TYR A O 1
ATOM 2349 N N . THR A 1 299 ? -7.222 -12.469 -19.052 1.00 86.56 299 THR A N 1
ATOM 2350 C CA . THR A 1 299 ? -8.471 -13.156 -18.698 1.00 86.56 299 THR A CA 1
ATOM 2351 C C . THR A 1 299 ? -8.198 -14.050 -17.499 1.00 86.56 299 THR A C 1
ATOM 2353 O O . THR A 1 299 ? -7.492 -15.046 -17.629 1.00 86.56 299 THR A O 1
ATOM 2356 N N . MET A 1 300 ? -8.740 -13.688 -16.338 1.00 87.81 300 MET A N 1
ATOM 2357 C CA . MET A 1 300 ? -8.619 -14.509 -15.134 1.00 87.81 300 MET A CA 1
ATOM 2358 C C . MET A 1 300 ? -9.614 -15.676 -15.155 1.00 87.81 300 MET A C 1
ATOM 2360 O O . MET A 1 300 ? -10.783 -15.498 -15.531 1.00 87.81 300 MET A O 1
ATOM 2364 N N . GLY A 1 301 ? -9.147 -16.842 -14.715 1.00 85.62 301 GLY A N 1
ATOM 2365 C CA . GLY A 1 301 ? -9.934 -18.047 -14.495 1.00 85.62 301 GLY A CA 1
ATOM 2366 C C . GLY A 1 301 ? -10.714 -18.017 -13.180 1.00 85.62 301 GLY A C 1
ATOM 2367 O O . GLY A 1 301 ? -11.102 -16.959 -12.676 1.00 85.62 301 GLY A O 1
ATOM 2368 N N . ASP A 1 302 ? -11.011 -19.205 -12.656 1.00 86.81 302 ASP A N 1
ATOM 2369 C CA . ASP A 1 302 ? -11.996 -19.366 -11.585 1.00 86.81 302 ASP A CA 1
ATOM 2370 C C . ASP A 1 302 ? -11.419 -19.241 -10.172 1.00 86.81 302 ASP A C 1
ATOM 2372 O O . ASP A 1 302 ? -12.159 -18.891 -9.251 1.00 86.81 302 ASP A O 1
ATOM 2376 N N . ARG A 1 303 ? -10.114 -19.469 -9.962 1.00 87.94 303 ARG A N 1
ATOM 2377 C CA . ARG A 1 303 ? -9.540 -19.443 -8.605 1.00 87.94 303 ARG A CA 1
ATOM 2378 C C . ARG A 1 303 ? -9.652 -18.049 -8.010 1.00 87.94 303 ARG A C 1
ATOM 2380 O O . ARG A 1 303 ? -10.143 -17.916 -6.890 1.00 87.94 303 ARG A O 1
ATOM 2387 N N . ILE A 1 304 ? -9.312 -17.009 -8.773 1.00 84.19 304 ILE A N 1
ATOM 2388 C CA . ILE A 1 304 ? -9.456 -15.627 -8.303 1.00 84.19 304 ILE A CA 1
ATOM 2389 C C . ILE A 1 304 ? -10.923 -15.249 -8.032 1.00 84.19 304 ILE A C 1
ATOM 2391 O O . ILE A 1 304 ? -11.208 -14.528 -7.077 1.00 84.19 304 ILE A O 1
ATOM 2395 N N . ARG A 1 305 ? -11.874 -15.781 -8.818 1.00 81.50 305 ARG A N 1
ATOM 2396 C CA . ARG A 1 305 ? -13.318 -15.521 -8.651 1.00 81.50 305 ARG A CA 1
ATOM 2397 C C . ARG A 1 305 ? -13.858 -16.079 -7.338 1.00 81.50 305 ARG A C 1
ATOM 2399 O O . ARG A 1 305 ? -14.822 -15.540 -6.805 1.00 81.50 305 ARG A O 1
ATOM 2406 N N . THR A 1 306 ? -13.236 -17.128 -6.798 1.00 81.75 306 THR A N 1
ATOM 2407 C CA . THR A 1 306 ? -13.630 -17.698 -5.500 1.00 81.75 306 THR A CA 1
ATOM 2408 C C . THR A 1 306 ? -13.129 -16.913 -4.284 1.00 81.75 306 THR A C 1
ATOM 2410 O O . THR A 1 306 ? -13.674 -17.112 -3.201 1.00 81.75 306 THR A O 1
ATOM 2413 N N . ILE A 1 307 ? -12.157 -16.000 -4.439 1.00 81.06 307 ILE A N 1
ATOM 2414 C CA . ILE A 1 307 ? -11.585 -15.228 -3.316 1.00 81.06 307 ILE A CA 1
ATOM 2415 C C . ILE A 1 307 ? -12.634 -14.284 -2.704 1.00 81.06 307 ILE A C 1
ATOM 2417 O O . ILE A 1 307 ? -12.798 -14.243 -1.485 1.00 81.06 307 ILE A O 1
ATOM 2421 N N . TYR A 1 308 ? -13.385 -13.564 -3.544 1.00 77.50 308 TYR A N 1
ATOM 2422 C CA . TYR A 1 308 ? -14.434 -12.634 -3.114 1.00 77.50 308 TYR A CA 1
ATOM 2423 C C . TYR A 1 308 ? -15.772 -12.978 -3.767 1.00 77.50 308 TYR A C 1
ATOM 2425 O O . TYR A 1 308 ? -16.091 -12.510 -4.856 1.00 77.50 308 TYR A O 1
ATOM 2433 N N . ASN A 1 309 ? -16.584 -13.767 -3.063 1.00 75.31 309 ASN A N 1
ATOM 2434 C CA . ASN A 1 309 ? -17.942 -14.118 -3.477 1.00 75.31 309 ASN A CA 1
ATOM 2435 C C . ASN A 1 309 ? -18.983 -13.437 -2.572 1.00 75.31 309 ASN A C 1
ATOM 2437 O O . ASN A 1 309 ? -19.604 -14.074 -1.719 1.00 75.31 309 ASN A O 1
ATOM 2441 N N . VAL A 1 310 ? -19.134 -12.118 -2.724 1.00 80.62 310 VAL A N 1
ATOM 2442 C CA . VAL A 1 310 ? -20.185 -11.342 -2.047 1.00 80.62 310 VAL A CA 1
ATOM 2443 C C . VAL A 1 310 ? -21.323 -11.122 -3.049 1.00 80.62 310 VAL A C 1
ATOM 2445 O O . VAL A 1 310 ? -21.071 -10.539 -4.105 1.00 80.62 310 VAL A O 1
ATOM 2448 N N . PRO A 1 311 ? -22.566 -11.554 -2.762 1.00 86.44 311 PRO A N 1
ATOM 2449 C CA . PRO A 1 311 ? -23.682 -11.343 -3.677 1.00 86.44 311 PRO A CA 1
ATOM 2450 C C . PRO A 1 311 ? -23.918 -9.853 -3.931 1.00 86.44 311 PRO A C 1
ATOM 2452 O O . PRO A 1 311 ? -23.984 -9.062 -2.989 1.00 86.44 311 PRO A O 1
ATOM 2455 N N . GLU A 1 312 ? -24.117 -9.474 -5.194 1.00 86.81 312 GLU A N 1
ATOM 2456 C CA . GLU A 1 312 ? -24.339 -8.075 -5.577 1.00 86.81 312 GLU A CA 1
ATOM 2457 C C . GLU A 1 312 ? -25.522 -7.448 -4.821 1.00 86.81 312 GLU A C 1
ATOM 2459 O O . GLU A 1 312 ? -25.437 -6.310 -4.372 1.00 86.81 312 GLU A O 1
ATOM 2464 N N . SER A 1 313 ? -26.590 -8.212 -4.576 1.00 89.75 313 SER A N 1
ATOM 2465 C CA . SER A 1 313 ? -27.742 -7.772 -3.779 1.00 89.75 313 SER A CA 1
ATOM 2466 C C . SER A 1 313 ? -27.375 -7.325 -2.358 1.00 89.75 313 SER A C 1
ATOM 2468 O O . SER A 1 313 ? -27.962 -6.368 -1.855 1.00 89.75 313 SER A O 1
ATOM 2470 N N . VAL A 1 314 ? -26.385 -7.966 -1.724 1.00 87.62 314 VAL A N 1
ATOM 2471 C CA . VAL A 1 314 ? -25.880 -7.584 -0.396 1.00 87.62 314 VAL A CA 1
ATOM 2472 C C . VAL A 1 314 ? -25.108 -6.269 -0.488 1.00 87.62 314 VAL A C 1
ATOM 2474 O O . VAL A 1 314 ? -25.349 -5.369 0.314 1.00 87.62 314 VAL A O 1
ATOM 2477 N N . LEU A 1 315 ? -24.245 -6.113 -1.500 1.00 87.50 315 LEU A N 1
ATOM 2478 C CA . LEU A 1 315 ? -23.525 -4.857 -1.735 1.00 87.50 315 LEU A CA 1
ATOM 2479 C C . LEU A 1 315 ? -24.491 -3.698 -2.015 1.00 87.50 315 LEU A C 1
ATOM 2481 O O . LEU A 1 315 ? -24.357 -2.646 -1.399 1.00 87.50 315 LEU A O 1
ATOM 2485 N N . GLN A 1 316 ? -25.501 -3.891 -2.869 1.00 89.56 316 GLN A N 1
ATOM 2486 C CA . GLN A 1 316 ? -26.504 -2.863 -3.174 1.00 89.56 316 GLN A CA 1
ATOM 2487 C C . GLN A 1 316 ? -27.353 -2.497 -1.944 1.00 89.56 316 GLN A C 1
ATOM 2489 O O . GLN A 1 316 ? -27.642 -1.319 -1.721 1.00 89.56 316 GLN A O 1
ATOM 2494 N N . GLN A 1 317 ? -27.695 -3.468 -1.087 1.00 90.25 317 GLN A N 1
ATOM 2495 C CA . GLN A 1 317 ? -28.349 -3.188 0.195 1.00 90.25 317 GLN A CA 1
ATOM 2496 C C . GLN A 1 317 ? -27.445 -2.351 1.117 1.00 90.25 317 GLN A C 1
ATOM 2498 O O . GLN A 1 317 ? -27.910 -1.378 1.713 1.00 90.25 317 GLN A O 1
ATOM 2503 N N . SER A 1 318 ? -26.151 -2.674 1.206 1.00 90.19 318 SER A N 1
ATOM 2504 C CA . SER A 1 318 ? -25.181 -1.869 1.955 1.00 90.19 318 SER A CA 1
ATOM 2505 C C . SER A 1 318 ? -25.002 -0.465 1.363 1.00 90.19 318 SER A C 1
ATOM 2507 O O . SER A 1 318 ? -24.968 0.495 2.130 1.00 90.19 318 SER A O 1
ATOM 2509 N N . VAL A 1 319 ? -24.969 -0.304 0.033 1.00 92.81 319 VAL A N 1
ATOM 2510 C CA . VAL A 1 319 ? -24.942 1.018 -0.625 1.00 92.81 319 VAL A CA 1
ATOM 2511 C C . VAL A 1 319 ? -26.160 1.836 -0.203 1.00 92.81 319 VAL A C 1
ATOM 2513 O O . VAL A 1 319 ? -25.989 2.953 0.280 1.00 92.81 319 VAL A O 1
ATOM 2516 N N . ALA A 1 320 ? -27.371 1.273 -0.288 1.00 92.12 320 ALA A N 1
ATOM 2517 C CA . ALA A 1 320 ? -28.599 1.961 0.110 1.00 92.12 320 ALA A CA 1
ATOM 2518 C C . ALA A 1 320 ? -28.558 2.430 1.579 1.00 92.12 320 ALA A C 1
ATOM 2520 O O . ALA A 1 320 ? -28.885 3.585 1.868 1.00 92.12 320 ALA A O 1
ATOM 2521 N N . VAL A 1 321 ? -28.076 1.582 2.499 1.00 91.94 321 VAL A N 1
ATOM 2522 C CA . VAL A 1 321 ? -27.883 1.947 3.914 1.00 91.94 321 VAL A CA 1
ATOM 2523 C C . VAL A 1 321 ? -26.877 3.090 4.061 1.00 91.94 321 VAL A C 1
ATOM 2525 O O . VAL A 1 321 ? -27.197 4.099 4.689 1.00 91.94 321 VAL A O 1
ATOM 2528 N N . PHE A 1 322 ? -25.688 2.990 3.464 1.00 93.62 322 PHE A N 1
ATOM 2529 C CA . PHE A 1 322 ? -24.642 4.004 3.634 1.00 93.62 322 PHE A CA 1
ATOM 2530 C C . PHE A 1 322 ? -24.990 5.338 2.953 1.00 93.62 322 PHE A C 1
ATOM 2532 O O . PHE A 1 322 ? -24.748 6.392 3.540 1.00 93.62 322 PHE A O 1
ATOM 2539 N N . THR A 1 323 ? -25.654 5.330 1.791 1.00 93.25 323 THR A N 1
ATOM 2540 C CA . THR A 1 323 ? -26.151 6.561 1.139 1.00 93.25 323 THR A CA 1
ATOM 2541 C C . THR A 1 323 ? -27.263 7.267 1.922 1.00 93.25 323 THR A C 1
ATOM 2543 O O . THR A 1 323 ? -27.475 8.463 1.730 1.00 93.25 323 THR A O 1
ATOM 2546 N N . SER A 1 324 ? -27.941 6.580 2.854 1.00 92.38 324 SER A N 1
ATOM 2547 C CA . SER A 1 324 ? -28.918 7.221 3.749 1.00 92.38 324 SER A CA 1
ATOM 2548 C C . SER A 1 324 ? -28.265 8.153 4.783 1.00 92.38 324 SER A C 1
ATOM 2550 O O . SER A 1 324 ? -28.916 9.059 5.315 1.00 92.38 324 SER A O 1
ATOM 2552 N N . PHE A 1 325 ? -26.965 7.985 5.061 1.00 91.56 325 PHE A N 1
ATOM 2553 C CA . PHE A 1 325 ? -26.240 8.860 5.974 1.00 91.56 325 PHE A CA 1
ATOM 2554 C C . PHE A 1 325 ? -26.029 10.239 5.343 1.00 91.56 325 PHE A C 1
ATOM 2556 O O . PHE A 1 325 ? -25.418 10.378 4.286 1.00 91.56 325 PHE A O 1
ATOM 2563 N N . LYS A 1 326 ? -26.460 11.299 6.044 1.00 91.00 326 LYS A N 1
ATOM 2564 C CA . LYS A 1 326 ? -26.419 12.688 5.540 1.00 91.00 326 LYS A CA 1
ATOM 2565 C C . LYS A 1 326 ? -25.039 13.176 5.078 1.00 91.00 326 LYS A C 1
ATOM 2567 O O . LYS A 1 326 ? -24.990 14.120 4.301 1.00 91.00 326 LYS A O 1
ATOM 2572 N N . ILE A 1 327 ? -23.959 12.571 5.575 1.00 91.38 327 ILE A N 1
ATOM 2573 C CA . ILE A 1 327 ? -22.571 12.894 5.212 1.00 91.38 327 ILE A CA 1
ATOM 2574 C C . ILE A 1 327 ? -22.094 12.174 3.936 1.00 91.38 327 ILE A C 1
ATOM 2576 O O . ILE A 1 327 ? -21.150 12.630 3.305 1.00 91.38 327 ILE A O 1
ATOM 2580 N N . LEU A 1 328 ? -22.752 11.076 3.542 1.00 92.69 328 LEU A N 1
ATOM 2581 C CA . LEU A 1 328 ? -22.434 10.292 2.340 1.00 92.69 328 LEU A CA 1
ATOM 2582 C C . LEU A 1 328 ? -23.468 10.473 1.215 1.00 92.69 328 LEU A C 1
ATOM 2584 O O . LEU A 1 328 ? -23.197 10.071 0.092 1.00 92.69 328 LEU A O 1
ATOM 2588 N N . LYS A 1 329 ? -24.626 11.096 1.484 1.00 87.81 329 LYS A N 1
ATOM 2589 C CA . LYS A 1 329 ? -25.721 11.303 0.510 1.00 87.81 329 LYS A CA 1
ATOM 2590 C C . LYS A 1 329 ? -25.296 11.997 -0.795 1.00 87.81 329 LYS A C 1
ATOM 2592 O O . LYS A 1 329 ? -25.927 11.791 -1.823 1.00 87.81 329 LYS A O 1
ATOM 2597 N N . ASP A 1 330 ? -24.276 12.855 -0.718 1.00 86.88 330 ASP A N 1
ATOM 2598 C CA . ASP A 1 330 ? -23.762 13.649 -1.841 1.00 86.88 330 ASP A CA 1
ATOM 2599 C C . ASP A 1 330 ? -22.541 12.982 -2.510 1.00 86.88 330 ASP A C 1
ATOM 2601 O O . ASP A 1 330 ? -22.039 13.487 -3.514 1.00 86.88 330 ASP A O 1
ATOM 2605 N N . LEU A 1 331 ? -22.053 11.851 -1.976 1.00 87.38 331 LEU A N 1
ATOM 2606 C CA . LEU A 1 331 ? -21.048 11.042 -2.663 1.00 87.38 331 LEU A CA 1
ATOM 2607 C C . LEU A 1 331 ? -21.694 10.287 -3.831 1.00 87.38 331 LEU A C 1
ATOM 2609 O O . LEU A 1 331 ? -22.773 9.711 -3.670 1.00 87.38 331 LEU A O 1
ATOM 2613 N N . PRO A 1 332 ? -21.014 10.190 -4.985 1.00 87.62 332 PRO A N 1
ATOM 2614 C CA . PRO A 1 332 ? -21.427 9.290 -6.050 1.00 87.62 332 PRO A CA 1
ATOM 2615 C C . PRO A 1 332 ? -21.574 7.846 -5.544 1.00 87.62 332 PRO A C 1
ATOM 2617 O O . PRO A 1 332 ? -20.682 7.329 -4.866 1.00 87.62 332 PRO A O 1
ATOM 2620 N N . SER A 1 333 ? -22.657 7.159 -5.925 1.00 87.25 333 SER A N 1
ATOM 2621 C CA . SER A 1 333 ? -22.964 5.794 -5.456 1.00 87.25 333 SER A CA 1
ATOM 2622 C C . SER A 1 333 ? -21.826 4.797 -5.691 1.00 87.25 333 SER A C 1
ATOM 2624 O O . SER A 1 333 ? -21.628 3.882 -4.896 1.00 87.25 333 SER A O 1
ATOM 2626 N N . TRP A 1 334 ? -21.039 5.004 -6.750 1.00 87.81 334 TRP A N 1
ATOM 2627 C CA . TRP A 1 334 ? -19.861 4.199 -7.060 1.00 87.81 334 TRP A CA 1
ATOM 2628 C C . TRP A 1 334 ? -18.754 4.299 -6.008 1.00 87.81 334 TRP A C 1
ATOM 2630 O O . TRP A 1 334 ? -18.081 3.315 -5.730 1.00 87.81 334 TRP A O 1
ATOM 2640 N N . GLN A 1 335 ? -18.571 5.472 -5.398 1.00 90.50 335 GLN A N 1
ATOM 2641 C CA . GLN A 1 335 ? -17.521 5.715 -4.412 1.00 90.50 335 GLN A CA 1
ATOM 2642 C C . GLN A 1 335 ? -17.899 5.074 -3.073 1.00 90.50 335 GLN A C 1
ATOM 2644 O O . GLN A 1 335 ? -17.035 4.550 -2.367 1.00 90.50 335 GLN A O 1
ATOM 2649 N N . VAL A 1 336 ? -19.202 5.040 -2.766 1.00 93.50 336 VAL A N 1
ATOM 2650 C CA . VAL A 1 336 ? -19.764 4.250 -1.662 1.00 93.50 336 VAL A CA 1
ATOM 2651 C C . VAL A 1 336 ? -19.599 2.755 -1.947 1.00 93.50 336 VAL A C 1
ATOM 2653 O O . VAL A 1 336 ? -18.990 2.063 -1.139 1.00 93.50 336 VAL A O 1
ATOM 2656 N N . LEU A 1 337 ? -20.035 2.261 -3.113 1.00 92.62 337 LEU A N 1
ATOM 2657 C CA . LEU A 1 337 ? -19.860 0.858 -3.520 1.00 92.62 337 LEU A CA 1
ATOM 2658 C C . LEU A 1 337 ? -18.389 0.420 -3.451 1.00 92.62 337 LEU A C 1
ATOM 2660 O O . LEU A 1 337 ? -18.077 -0.616 -2.871 1.00 92.62 337 LEU A O 1
ATOM 2664 N N . GLY A 1 338 ? -17.473 1.234 -3.974 1.00 92.50 338 GLY A N 1
ATOM 2665 C CA . GLY A 1 338 ? -16.047 0.940 -3.953 1.00 92.50 338 GLY A CA 1
ATOM 2666 C C . GLY A 1 338 ? -15.442 0.942 -2.551 1.00 92.50 338 GLY A C 1
ATOM 2667 O O . GLY A 1 338 ? -14.600 0.098 -2.260 1.00 92.50 338 GLY A O 1
ATOM 2668 N N . SER A 1 339 ? -15.932 1.798 -1.650 1.00 95.00 339 SER A N 1
ATOM 2669 C CA . SER A 1 339 ? -15.567 1.751 -0.226 1.00 95.00 339 SER A CA 1
ATOM 2670 C C . SER A 1 339 ? -16.082 0.483 0.468 1.00 95.00 339 SER A C 1
ATOM 2672 O O . SER A 1 339 ? -15.427 -0.041 1.364 1.00 95.00 339 SER A O 1
ATOM 2674 N N . LEU A 1 340 ? -17.246 -0.030 0.057 1.00 93.69 340 LEU A N 1
ATOM 2675 C CA . LEU A 1 340 ? -17.832 -1.263 0.596 1.00 93.69 340 LEU A CA 1
ATOM 2676 C C . LEU A 1 340 ? -17.139 -2.528 0.069 1.00 93.69 340 LEU A C 1
ATOM 2678 O O . LEU A 1 340 ? -17.064 -3.516 0.799 1.00 93.69 340 LEU A O 1
ATOM 2682 N N . ILE A 1 341 ? -16.605 -2.496 -1.156 1.00 92.31 341 ILE A N 1
ATOM 2683 C CA . ILE A 1 341 ? -15.746 -3.558 -1.704 1.00 92.31 341 ILE A CA 1
ATOM 2684 C C . ILE A 1 341 ? -14.378 -3.541 -1.010 1.00 92.31 341 ILE A C 1
ATOM 2686 O O . ILE A 1 341 ? -13.929 -4.585 -0.546 1.00 92.31 341 ILE A O 1
ATOM 2690 N N . GLU A 1 342 ? -13.767 -2.362 -0.828 1.00 94.44 342 GLU A N 1
ATOM 2691 C CA . GLU A 1 342 ? -12.527 -2.201 -0.050 1.00 94.44 342 GLU A CA 1
ATOM 2692 C C . GLU A 1 342 ? -12.674 -2.798 1.361 1.00 94.44 342 GLU A C 1
ATOM 2694 O O . GLU A 1 342 ? -11.809 -3.536 1.834 1.00 94.44 342 GLU A O 1
ATOM 2699 N N . ALA A 1 343 ? -13.823 -2.561 2.001 1.00 93.81 343 ALA A N 1
ATOM 2700 C CA . ALA A 1 343 ? -14.150 -3.108 3.310 1.00 93.81 343 ALA A CA 1
ATOM 2701 C C . ALA A 1 343 ? -14.212 -4.649 3.358 1.00 93.81 343 ALA A C 1
ATOM 2703 O O . ALA A 1 343 ? -13.894 -5.230 4.399 1.00 93.81 343 ALA A O 1
ATOM 2704 N N . GLN A 1 344 ? -14.570 -5.330 2.258 1.00 90.56 344 GLN A N 1
ATOM 2705 C CA . GLN A 1 344 ? -14.522 -6.799 2.201 1.00 90.56 344 GLN A CA 1
ATOM 2706 C C . GLN A 1 344 ? -13.083 -7.315 2.263 1.00 90.56 344 GLN A C 1
ATOM 2708 O O . GLN A 1 344 ? -12.827 -8.339 2.897 1.00 90.56 344 GLN A O 1
ATOM 2713 N N . CYS A 1 345 ? -12.132 -6.588 1.672 1.00 91.44 345 CYS A N 1
ATOM 2714 C CA . CYS A 1 345 ? -10.725 -6.976 1.662 1.00 91.44 345 CYS A CA 1
ATOM 2715 C C . CYS A 1 345 ? -10.089 -6.955 3.065 1.00 91.44 345 CYS A C 1
ATOM 2717 O O . CYS A 1 345 ? -9.220 -7.772 3.355 1.00 91.44 345 CYS A O 1
ATOM 2719 N N . PHE A 1 346 ? -10.569 -6.098 3.975 1.00 92.50 346 PHE A N 1
ATOM 2720 C CA . PHE A 1 346 ? -10.132 -6.075 5.380 1.00 92.50 346 PHE A CA 1
ATOM 2721 C C . PHE A 1 346 ? -10.737 -7.197 6.248 1.00 92.50 346 PHE A C 1
ATOM 2723 O O . PHE A 1 346 ? -10.229 -7.485 7.336 1.00 92.50 346 PHE A O 1
ATOM 2730 N N . LEU A 1 347 ? -11.819 -7.848 5.805 1.00 88.56 347 LEU A N 1
ATOM 2731 C CA . LEU A 1 347 ? -12.605 -8.749 6.654 1.00 88.56 347 LEU A CA 1
ATOM 2732 C C . LEU A 1 347 ? -11.844 -10.024 7.069 1.00 88.56 347 LEU A C 1
ATOM 2734 O O . LEU A 1 347 ? -12.104 -10.562 8.147 1.00 88.56 347 LEU A O 1
ATOM 2738 N N . GLY A 1 348 ? -10.906 -10.506 6.247 1.00 85.88 348 GLY A N 1
ATOM 2739 C CA . GLY A 1 348 ? -10.056 -11.662 6.563 1.00 85.88 348 GLY A CA 1
ATOM 2740 C C . GLY A 1 348 ? -9.137 -11.403 7.762 1.00 85.88 348 GLY A C 1
ATOM 2741 O O . GLY A 1 348 ? -9.222 -12.103 8.779 1.00 85.88 348 GLY A O 1
ATOM 2742 N N . GLY A 1 349 ? -8.345 -10.327 7.694 1.00 87.12 349 GLY A N 1
ATOM 2743 C CA . GLY A 1 349 ? -7.503 -9.851 8.796 1.00 87.12 349 GLY A CA 1
ATOM 2744 C C . GLY A 1 349 ? -8.293 -9.573 10.080 1.00 87.12 349 GLY A C 1
ATOM 2745 O O . GLY A 1 349 ? -7.919 -10.057 11.151 1.00 87.12 349 GLY A O 1
ATOM 2746 N N . LEU A 1 350 ? -9.448 -8.901 9.981 1.00 89.19 350 LEU A N 1
ATOM 2747 C CA . LEU A 1 350 ? -10.310 -8.629 11.141 1.00 89.19 350 LEU A CA 1
ATOM 2748 C C . LEU A 1 350 ? -10.855 -9.910 11.794 1.00 89.19 350 LEU A C 1
ATOM 2750 O O . LEU A 1 350 ? -10.863 -10.015 13.021 1.00 89.19 350 LEU A O 1
ATOM 2754 N N . LYS A 1 351 ? -11.242 -10.925 11.008 1.00 86.62 351 LYS A N 1
ATOM 2755 C CA . LYS A 1 351 ? -11.657 -12.234 11.545 1.00 86.62 351 LYS A CA 1
ATOM 2756 C C . LYS A 1 351 ? -10.527 -12.920 12.323 1.00 86.62 351 LYS A C 1
ATOM 2758 O O . LYS A 1 351 ? -10.792 -13.428 13.411 1.00 86.62 351 LYS A O 1
ATOM 2763 N N . ARG A 1 352 ? -9.279 -12.887 11.827 1.00 84.50 352 ARG A N 1
ATOM 2764 C CA . ARG A 1 352 ? -8.104 -13.412 12.562 1.00 84.50 352 ARG A CA 1
ATOM 2765 C C . ARG A 1 352 ? -7.838 -12.622 13.846 1.00 84.50 352 ARG A C 1
ATOM 2767 O O . ARG A 1 352 ? -7.630 -13.214 14.908 1.00 84.50 352 ARG A O 1
ATOM 2774 N N . ALA A 1 353 ? -7.883 -11.292 13.769 1.00 85.12 353 ALA A N 1
ATOM 2775 C CA . ALA A 1 353 ? -7.657 -10.412 14.911 1.00 85.12 353 ALA A CA 1
ATOM 2776 C C . ALA A 1 353 ? -8.703 -10.617 16.023 1.00 85.12 353 ALA A C 1
ATOM 2778 O O . ALA A 1 353 ? -8.339 -10.625 17.201 1.00 85.12 353 ALA A O 1
ATOM 2779 N N . ARG A 1 354 ? -9.978 -10.841 15.664 1.00 82.25 354 ARG A N 1
ATOM 2780 C CA . ARG A 1 354 ? -11.077 -11.129 16.603 1.00 82.25 354 ARG A CA 1
ATOM 2781 C C . ARG A 1 354 ? -10.780 -12.346 17.477 1.00 82.25 354 ARG A C 1
ATOM 2783 O O . ARG A 1 354 ? -10.914 -12.267 18.699 1.00 82.25 354 ARG A O 1
ATOM 2790 N N . THR A 1 355 ? -10.366 -13.454 16.856 1.00 75.94 355 THR A N 1
ATOM 2791 C CA . THR A 1 355 ? -10.110 -14.732 17.544 1.00 75.94 355 THR A CA 1
ATOM 2792 C C . THR A 1 355 ? -8.850 -14.725 18.409 1.00 75.94 355 THR A C 1
ATOM 2794 O O . THR A 1 355 ? -8.728 -15.540 19.315 1.00 75.94 355 THR A O 1
ATOM 2797 N N . ALA A 1 356 ? -7.912 -13.802 18.172 1.00 72.25 356 ALA A N 1
ATOM 2798 C CA . ALA A 1 356 ? -6.606 -13.803 18.836 1.00 72.25 356 ALA A CA 1
ATOM 2799 C C . ALA A 1 356 ? -6.623 -13.366 20.318 1.00 72.25 356 ALA A C 1
ATOM 2801 O O . ALA A 1 356 ? -5.625 -13.558 21.012 1.00 72.25 356 ALA A O 1
ATOM 2802 N N . MET A 1 357 ? -7.709 -12.753 20.806 1.00 66.69 357 MET A N 1
ATOM 2803 C CA . MET A 1 357 ? -7.778 -12.188 22.167 1.00 66.69 357 MET A CA 1
ATOM 2804 C C . MET A 1 357 ? -8.931 -12.704 23.027 1.00 66.69 357 MET A C 1
ATOM 2806 O O . MET A 1 357 ? -8.744 -12.897 24.228 1.00 66.69 357 MET A O 1
ATOM 2810 N N . PHE A 1 358 ? -10.103 -12.925 22.434 1.00 66.12 358 PHE A N 1
ATOM 2811 C CA . PHE A 1 358 ? -11.292 -13.394 23.139 1.00 66.12 358 PHE A CA 1
ATOM 2812 C C . PHE A 1 358 ? -11.849 -14.636 22.434 1.00 66.12 358 PHE A C 1
ATOM 2814 O O . PHE A 1 358 ? -12.761 -14.542 21.617 1.00 66.12 358 PHE A O 1
ATOM 2821 N N . ASP A 1 359 ? -11.290 -15.804 22.754 1.00 56.69 359 ASP A N 1
ATOM 2822 C CA . ASP A 1 359 ? -11.858 -17.101 22.365 1.00 56.69 359 ASP A CA 1
ATOM 2823 C C . ASP A 1 359 ? -13.020 -17.455 23.307 1.00 56.69 359 ASP A C 1
ATOM 2825 O O . ASP A 1 359 ? -12.807 -17.671 24.507 1.00 56.69 359 ASP A O 1
ATOM 2829 N N . ARG A 1 360 ? -14.263 -17.397 22.803 1.00 61.97 360 ARG A N 1
ATOM 2830 C CA . ARG A 1 360 ? -15.478 -17.453 23.634 1.00 61.97 360 ARG A CA 1
ATOM 2831 C C . ARG A 1 360 ? -16.687 -18.082 22.957 1.00 61.97 360 ARG A C 1
ATOM 2833 O O . ARG A 1 360 ? -16.952 -17.897 21.773 1.00 61.97 360 ARG A O 1
ATOM 2840 N N . LYS A 1 361 ? -17.477 -18.758 23.790 1.00 47.81 361 LYS A N 1
ATOM 2841 C CA . LYS A 1 361 ? -18.844 -19.209 23.502 1.00 47.81 361 LYS A CA 1
ATOM 2842 C C . LYS A 1 361 ? -19.834 -18.109 23.920 1.00 47.81 361 LYS A C 1
ATOM 2844 O O . LYS A 1 361 ? -19.537 -17.357 24.842 1.00 47.81 361 LYS A O 1
ATOM 2849 N N . SER A 1 362 ? -21.005 -18.064 23.280 1.00 50.31 362 SER A N 1
ATOM 2850 C CA . SER A 1 362 ? -22.157 -17.214 23.660 1.00 50.31 362 SER A CA 1
ATOM 2851 C C . SER A 1 362 ? -22.061 -15.697 23.391 1.00 50.31 362 SER A C 1
ATOM 2853 O O . SER A 1 362 ? -22.723 -14.919 24.068 1.00 50.31 362 SER A O 1
ATOM 2855 N N . MET A 1 363 ? -21.297 -15.265 22.381 1.00 56.88 363 MET A N 1
ATOM 2856 C CA . MET A 1 363 ? -21.322 -13.873 21.885 1.00 56.88 363 MET A CA 1
ATOM 2857 C C . MET A 1 363 ? -22.623 -13.549 21.123 1.00 56.88 363 MET A C 1
ATOM 2859 O O . MET A 1 363 ? -23.249 -14.444 20.545 1.00 56.88 363 MET A O 1
ATOM 2863 N N . LYS A 1 364 ? -22.987 -12.259 21.044 1.00 60.56 364 LYS A N 1
ATOM 2864 C CA . LYS A 1 364 ? -23.981 -11.759 20.074 1.00 60.56 364 LYS A CA 1
ATOM 2865 C C . LYS A 1 364 ? -23.466 -11.943 18.635 1.00 60.56 364 LYS A C 1
ATOM 2867 O O . LYS A 1 364 ? -22.294 -12.236 18.400 1.00 60.56 364 LYS A O 1
ATOM 2872 N N . LYS A 1 365 ? -24.360 -11.801 17.653 1.00 63.16 365 LYS A N 1
ATOM 2873 C CA . LYS A 1 365 ? -24.021 -11.905 16.225 1.00 63.16 365 LYS A CA 1
ATOM 2874 C C . LYS A 1 365 ? -23.034 -10.799 15.830 1.00 63.16 365 LYS A C 1
ATOM 2876 O O . LYS A 1 365 ? -23.214 -9.648 16.216 1.00 63.16 365 LYS A O 1
ATOM 2881 N N . ASP A 1 366 ? -22.025 -11.150 15.032 1.00 69.00 366 ASP A N 1
ATOM 2882 C CA . ASP A 1 366 ? -20.890 -10.288 14.655 1.00 69.00 366 ASP A CA 1
ATOM 2883 C C . ASP A 1 366 ? -21.238 -9.169 13.650 1.00 69.00 366 ASP A C 1
ATOM 2885 O O . ASP A 1 366 ? -20.481 -8.890 12.718 1.00 69.00 366 ASP A O 1
ATOM 2889 N N . ASP A 1 367 ? -22.385 -8.513 13.809 1.00 72.06 367 ASP A N 1
ATOM 2890 C CA . ASP A 1 367 ? -22.877 -7.493 12.876 1.00 72.06 367 ASP A CA 1
ATOM 2891 C C . ASP A 1 367 ? -21.935 -6.274 12.789 1.00 72.06 367 ASP A C 1
ATOM 2893 O O . ASP A 1 367 ? -21.837 -5.619 11.747 1.00 72.06 367 ASP A O 1
ATOM 2897 N N . TYR A 1 368 ? -21.130 -6.041 13.833 1.00 81.38 368 TYR A N 1
ATOM 2898 C CA . TYR A 1 368 ? -20.066 -5.038 13.835 1.00 81.38 368 TYR A CA 1
ATOM 2899 C C . TYR A 1 368 ? -18.914 -5.352 12.858 1.00 81.38 368 TYR A C 1
ATOM 2901 O O . TYR A 1 368 ? -18.305 -4.417 12.338 1.00 81.38 368 TYR A O 1
ATOM 2909 N N . LEU A 1 369 ? -18.609 -6.624 12.549 1.00 82.44 369 LEU A N 1
ATOM 2910 C CA . LEU A 1 369 ? -17.474 -6.978 11.676 1.00 82.44 369 LEU A CA 1
ATOM 2911 C C . LEU A 1 369 ? -17.660 -6.516 10.227 1.00 82.44 369 LEU A C 1
ATOM 2913 O O . LEU A 1 369 ? -16.673 -6.239 9.554 1.00 82.44 369 LEU A O 1
ATOM 2917 N N . ALA A 1 370 ? -18.901 -6.431 9.745 1.00 80.00 370 ALA A N 1
ATOM 2918 C CA . ALA A 1 370 ? -19.197 -5.866 8.429 1.00 80.00 370 ALA A CA 1
ATOM 2919 C C . ALA A 1 370 ? -19.241 -4.328 8.469 1.00 80.00 370 ALA A C 1
ATOM 2921 O O . ALA A 1 370 ? -18.814 -3.661 7.523 1.00 80.00 370 ALA A O 1
ATOM 2922 N N . PHE A 1 371 ? -19.743 -3.757 9.570 1.00 89.19 371 PHE A N 1
ATOM 2923 C CA . PHE A 1 371 ? -19.961 -2.318 9.690 1.00 89.19 371 PHE A CA 1
ATOM 2924 C C . PHE A 1 371 ? -18.661 -1.527 9.900 1.00 89.19 371 PHE A C 1
ATOM 2926 O O . PHE A 1 371 ? -18.460 -0.524 9.223 1.00 89.19 371 PHE A O 1
ATOM 2933 N N . ILE A 1 372 ? -17.746 -2.000 10.758 1.00 94.00 372 ILE A N 1
ATOM 2934 C CA . ILE A 1 372 ? -16.465 -1.328 11.058 1.00 94.00 372 ILE A CA 1
ATOM 2935 C C . ILE A 1 372 ? -15.650 -0.997 9.793 1.00 94.00 372 ILE A C 1
ATOM 2937 O O . ILE A 1 372 ? -15.374 0.188 9.578 1.00 94.00 372 ILE A O 1
ATOM 2941 N N . PRO A 1 373 ? -15.266 -1.971 8.938 1.00 95.06 373 PRO A N 1
ATOM 2942 C CA . PRO A 1 373 ? -14.459 -1.668 7.761 1.00 95.06 373 PRO A CA 1
ATOM 2943 C C . PRO A 1 373 ? -15.240 -0.807 6.762 1.00 95.06 373 PRO A C 1
ATOM 2945 O O . PRO A 1 373 ? -14.678 0.131 6.207 1.00 95.06 373 PRO A O 1
ATOM 2948 N N . SER A 1 374 ? -16.552 -1.029 6.613 1.00 94.38 374 SER A N 1
ATOM 2949 C CA . SER A 1 374 ? -17.419 -0.218 5.746 1.00 94.38 374 SER A CA 1
ATOM 2950 C C . SER A 1 374 ? -17.427 1.258 6.155 1.00 94.38 374 SER A C 1
ATOM 2952 O O . SER A 1 374 ? -17.264 2.137 5.309 1.00 94.38 374 SER A O 1
ATOM 2954 N N . THR A 1 375 ? -17.554 1.554 7.453 1.00 93.75 375 THR A N 1
ATOM 2955 C CA . THR A 1 375 ? -17.504 2.922 7.988 1.00 93.75 375 THR A CA 1
ATOM 2956 C C . THR A 1 375 ? -16.132 3.561 7.803 1.00 93.75 375 THR A C 1
ATOM 2958 O O . THR A 1 375 ? -16.059 4.706 7.358 1.00 93.75 375 THR A O 1
ATOM 2961 N N . VAL A 1 376 ? -15.051 2.838 8.106 1.00 95.38 376 VAL A N 1
ATOM 2962 C CA . VAL A 1 376 ? -13.682 3.369 8.012 1.00 95.38 376 VAL A CA 1
ATOM 2963 C C . VAL A 1 376 ? -13.270 3.609 6.552 1.00 95.38 376 VAL A C 1
ATOM 2965 O O . VAL A 1 376 ? -12.774 4.692 6.244 1.00 95.38 376 VAL A O 1
ATOM 2968 N N . CYS A 1 377 ? -13.549 2.681 5.630 1.00 95.88 377 CYS A N 1
ATOM 2969 C CA . CYS A 1 377 ? -13.285 2.871 4.199 1.00 95.88 377 CYS A CA 1
ATOM 2970 C C . CYS A 1 377 ? -14.141 4.002 3.605 1.00 95.88 377 CYS A C 1
ATOM 2972 O O . CYS A 1 377 ? -13.610 4.842 2.878 1.00 95.88 377 CYS A O 1
ATOM 2974 N N . CYS A 1 378 ? -15.431 4.108 3.960 1.00 95.38 378 CYS A N 1
ATOM 2975 C CA . CYS A 1 378 ? -16.258 5.242 3.524 1.00 95.38 378 CYS A CA 1
ATOM 2976 C C . CYS A 1 378 ? -15.708 6.582 4.036 1.00 95.38 378 CYS A C 1
ATOM 2978 O O . CYS A 1 378 ? -15.674 7.548 3.279 1.00 95.38 378 CYS A O 1
ATOM 2980 N N . ALA A 1 379 ? -15.246 6.656 5.289 1.00 93.50 379 ALA A N 1
ATOM 2981 C CA . ALA A 1 379 ? -14.663 7.874 5.853 1.00 93.50 379 ALA A CA 1
ATOM 2982 C C . ALA A 1 379 ? -13.327 8.255 5.184 1.00 93.50 379 ALA A C 1
ATOM 2984 O O . ALA A 1 379 ? -13.124 9.424 4.853 1.00 93.50 379 ALA A O 1
ATOM 2985 N N . ASN A 1 380 ? -12.449 7.278 4.929 1.00 94.00 380 ASN A N 1
ATOM 2986 C CA . ASN A 1 380 ? -11.177 7.484 4.227 1.00 94.00 380 ASN A CA 1
ATOM 2987 C C . ASN A 1 380 ? -11.398 8.001 2.793 1.00 94.00 380 ASN A C 1
ATOM 2989 O O . ASN A 1 380 ? -10.763 8.968 2.366 1.00 94.00 380 ASN A O 1
ATOM 2993 N N . ASN A 1 381 ? -12.346 7.400 2.065 1.00 92.81 381 ASN A N 1
ATOM 2994 C CA . ASN A 1 381 ? -12.662 7.781 0.690 1.00 92.81 381 ASN A CA 1
ATOM 2995 C C . ASN A 1 381 ? -13.476 9.083 0.586 1.00 92.81 381 ASN A C 1
ATOM 2997 O O . ASN A 1 381 ? -13.287 9.811 -0.385 1.00 92.81 381 ASN A O 1
ATOM 3001 N N . LEU A 1 382 ? -14.333 9.418 1.562 1.00 91.12 382 LEU A N 1
ATOM 3002 C CA . LEU A 1 382 ? -15.173 10.632 1.568 1.00 91.12 382 LEU A CA 1
ATOM 3003 C C . LEU A 1 382 ? -14.362 11.915 1.339 1.00 91.12 382 LEU A C 1
ATOM 3005 O O . LEU A 1 382 ? -14.747 12.743 0.519 1.00 91.12 382 LEU A O 1
ATOM 3009 N N . GLN A 1 383 ? -13.250 12.074 2.060 1.00 85.62 383 GLN A N 1
ATOM 3010 C CA . GLN A 1 383 ? -12.366 13.244 1.956 1.00 85.62 383 GLN A CA 1
ATOM 3011 C C . GLN A 1 383 ? -11.105 12.975 1.127 1.00 85.62 383 GLN A C 1
ATOM 3013 O O . GLN A 1 383 ? -10.234 13.838 1.055 1.00 85.62 383 GLN A O 1
ATOM 3018 N N . ARG A 1 384 ? -10.985 11.786 0.513 1.00 89.38 384 ARG A N 1
ATOM 3019 C CA . ARG A 1 384 ? -9.748 11.310 -0.132 1.00 89.38 384 ARG A CA 1
ATOM 3020 C C . ARG A 1 384 ? -8.548 11.471 0.812 1.00 89.38 384 ARG A C 1
ATOM 3022 O O . ARG A 1 384 ? -7.536 12.062 0.450 1.00 89.38 384 ARG A O 1
ATOM 3029 N N . ALA A 1 385 ? -8.692 10.987 2.048 1.00 88.25 385 ALA A N 1
ATOM 3030 C CA . ALA A 1 385 ? -7.655 11.110 3.073 1.00 88.25 385 ALA A CA 1
ATOM 3031 C C . ALA A 1 385 ? -6.418 10.253 2.747 1.00 88.25 385 ALA A C 1
ATOM 3033 O O . ALA A 1 385 ? -5.307 10.624 3.111 1.00 88.25 385 ALA A O 1
ATOM 3034 N N . LEU A 1 386 ? -6.622 9.146 2.018 1.00 88.56 386 LEU A N 1
ATOM 3035 C CA . LEU A 1 386 ? -5.590 8.233 1.506 1.00 88.56 386 LEU A CA 1
ATOM 3036 C C . LEU A 1 386 ? -4.621 7.734 2.591 1.00 88.56 386 LEU A C 1
ATOM 3038 O O . LEU A 1 386 ? -3.431 7.557 2.340 1.00 88.56 386 LEU A O 1
ATOM 3042 N N . ILE A 1 387 ? -5.156 7.505 3.793 1.00 92.00 387 ILE A N 1
ATOM 3043 C CA . ILE A 1 387 ? -4.410 6.999 4.948 1.00 92.00 387 ILE A CA 1
ATOM 3044 C C . ILE A 1 387 ? -3.825 5.622 4.612 1.00 92.00 387 ILE A C 1
ATOM 3046 O O . ILE A 1 387 ? -4.493 4.791 3.985 1.00 92.00 387 ILE A O 1
ATOM 3050 N N . LYS A 1 388 ? -2.589 5.370 5.055 1.00 93.31 388 LYS A N 1
ATOM 3051 C CA . LYS A 1 388 ? -1.886 4.096 4.863 1.00 93.31 388 LYS A CA 1
ATOM 3052 C C . LYS A 1 388 ? -2.712 2.886 5.312 1.00 93.31 388 LYS A C 1
ATOM 3054 O O . LYS A 1 388 ? -3.340 2.887 6.373 1.00 93.31 388 LYS A O 1
ATOM 3059 N N . THR A 1 389 ? -2.688 1.826 4.503 1.00 95.75 389 THR A N 1
ATOM 3060 C CA . THR A 1 389 ? -3.543 0.638 4.664 1.00 95.75 389 THR A CA 1
ATOM 3061 C C . THR A 1 389 ? -3.408 -0.016 6.040 1.00 95.75 389 THR A C 1
ATOM 3063 O O . THR A 1 389 ? -4.415 -0.430 6.614 1.00 95.75 389 THR A O 1
ATOM 3066 N N . ASP A 1 390 ? -2.194 -0.081 6.597 1.00 95.38 390 ASP A N 1
ATOM 3067 C CA . ASP A 1 390 ? -1.974 -0.708 7.904 1.00 95.38 390 ASP A CA 1
ATOM 3068 C C . ASP A 1 390 ? -2.453 0.185 9.067 1.00 95.38 390 ASP A C 1
ATOM 3070 O O . ASP A 1 390 ? -2.986 -0.331 10.046 1.00 95.38 390 ASP A O 1
ATOM 3074 N N . ILE A 1 391 ? -2.430 1.520 8.924 1.00 95.62 391 ILE A N 1
ATOM 3075 C CA . ILE A 1 391 ? -3.082 2.434 9.886 1.00 95.62 391 ILE A CA 1
ATOM 3076 C C . ILE A 1 391 ? -4.599 2.209 9.899 1.00 95.62 391 ILE A C 1
ATOM 3078 O O . ILE A 1 391 ? -5.202 2.142 10.973 1.00 95.62 391 ILE A O 1
ATOM 3082 N N . LEU A 1 392 ? -5.222 2.070 8.722 1.00 96.06 392 LEU A N 1
ATOM 3083 C CA . LEU A 1 392 ? -6.653 1.771 8.617 1.00 96.06 392 LEU A CA 1
ATOM 3084 C C . LEU A 1 392 ? -6.983 0.429 9.284 1.00 96.06 392 LEU A C 1
ATOM 3086 O O . LEU A 1 392 ? -7.907 0.368 10.094 1.00 96.06 392 LEU A O 1
ATOM 3090 N N . HIS A 1 393 ? -6.199 -0.617 9.003 1.00 95.69 393 HIS A N 1
ATOM 3091 C CA . HIS A 1 393 ? -6.348 -1.930 9.630 1.00 95.69 393 HIS A CA 1
ATOM 3092 C C . HIS A 1 393 ? -6.235 -1.857 11.160 1.00 95.69 393 HIS A C 1
ATOM 3094 O O . HIS A 1 393 ? -7.134 -2.311 11.868 1.00 95.69 393 HIS A O 1
ATOM 3100 N N . ASP A 1 394 ? -5.176 -1.244 11.690 1.00 95.25 394 ASP A N 1
ATOM 3101 C CA . ASP A 1 394 ? -4.930 -1.188 13.134 1.00 95.25 394 ASP A CA 1
ATOM 3102 C C . ASP A 1 394 ? -5.981 -0.346 13.870 1.00 95.25 394 ASP A C 1
ATOM 3104 O O . ASP A 1 394 ? -6.340 -0.645 15.015 1.00 95.25 394 ASP A O 1
ATOM 3108 N N . PHE A 1 395 ? -6.536 0.672 13.206 1.00 96.12 395 PHE A N 1
ATOM 3109 C CA . PHE A 1 395 ? -7.669 1.437 13.715 1.00 96.12 395 PHE A CA 1
ATOM 3110 C C . PHE A 1 395 ? -8.971 0.617 13.721 1.00 96.12 395 PHE A C 1
ATOM 3112 O O . PHE A 1 395 ? -9.678 0.608 14.731 1.00 96.12 395 PHE A O 1
ATOM 3119 N N . MET A 1 396 ? -9.266 -0.143 12.657 1.00 95.94 396 MET A N 1
ATOM 3120 C CA . MET A 1 396 ? -10.398 -1.083 12.638 1.00 95.94 396 MET A CA 1
ATOM 3121 C C . MET A 1 396 ? -10.259 -2.161 13.728 1.00 95.94 396 MET A C 1
ATOM 3123 O O . MET A 1 396 ? -11.236 -2.475 14.410 1.00 95.94 396 MET A O 1
ATOM 3127 N N . VAL A 1 397 ? -9.047 -2.687 13.949 1.00 93.38 397 VAL A N 1
ATOM 3128 C CA . VAL A 1 397 ? -8.745 -3.650 15.022 1.00 93.38 397 VAL A CA 1
ATOM 3129 C C . VAL A 1 397 ? -8.966 -3.038 16.407 1.00 93.38 397 VAL A C 1
ATOM 3131 O O . VAL A 1 397 ? -9.499 -3.724 17.281 1.00 93.38 397 VAL A O 1
ATOM 3134 N N . LEU A 1 398 ? -8.626 -1.762 16.631 1.00 93.38 398 LEU A N 1
ATOM 3135 C CA . LEU A 1 398 ? -8.977 -1.078 17.881 1.00 93.38 398 LEU A CA 1
ATOM 3136 C C . LEU A 1 398 ? -10.495 -1.000 18.068 1.00 93.38 398 LEU A C 1
ATOM 3138 O O . LEU A 1 398 ? -10.978 -1.372 19.134 1.00 93.38 398 LEU A O 1
ATOM 3142 N N . ILE A 1 399 ? -11.242 -0.527 17.063 1.00 92.44 399 ILE A N 1
ATOM 3143 C CA . ILE A 1 399 ? -12.705 -0.385 17.160 1.00 92.44 399 ILE A CA 1
ATOM 3144 C C . ILE A 1 399 ? -13.343 -1.747 17.470 1.00 92.44 399 ILE A C 1
ATOM 3146 O O . ILE A 1 399 ? -14.174 -1.862 18.365 1.00 92.44 399 ILE A O 1
ATOM 3150 N N . MET A 1 400 ? -12.891 -2.807 16.800 1.00 90.62 400 MET A N 1
ATOM 3151 C CA . MET A 1 400 ? -13.326 -4.178 17.062 1.00 90.62 400 MET A CA 1
ATOM 3152 C C . MET A 1 400 ? -13.016 -4.623 18.504 1.00 90.62 400 MET A C 1
ATOM 3154 O O . MET A 1 400 ? -13.886 -5.175 19.176 1.00 90.62 400 MET A O 1
ATOM 3158 N N . ARG A 1 401 ? -11.805 -4.350 19.012 1.00 87.12 401 ARG A N 1
ATOM 3159 C CA . ARG A 1 401 ? -11.418 -4.645 20.406 1.00 87.12 401 ARG A CA 1
ATOM 3160 C C . ARG A 1 401 ? -12.211 -3.832 21.432 1.00 87.12 401 ARG A C 1
ATOM 3162 O O . ARG A 1 401 ? -12.394 -4.309 22.545 1.00 87.12 401 ARG A O 1
ATOM 3169 N N . VAL A 1 402 ? -12.673 -2.634 21.073 1.00 87.31 402 VAL A N 1
ATOM 3170 C CA . VAL A 1 402 ? -13.559 -1.796 21.896 1.00 87.31 402 VAL A CA 1
ATOM 3171 C C . VAL A 1 402 ? -14.939 -2.441 22.049 1.00 87.31 402 VAL A C 1
ATOM 3173 O O . VAL A 1 402 ? -15.406 -2.554 23.177 1.00 87.31 402 VAL A O 1
ATOM 3176 N N . TYR A 1 403 ? -15.546 -2.953 20.972 1.00 85.56 403 TYR A N 1
ATOM 3177 C CA . TYR A 1 403 ? -16.793 -3.733 21.075 1.00 85.56 403 TYR A CA 1
ATOM 3178 C C . TYR A 1 403 ? -16.613 -4.978 21.956 1.00 85.56 403 TYR A C 1
ATOM 3180 O O . TYR A 1 403 ? -17.413 -5.223 22.854 1.00 85.56 403 TYR A O 1
ATOM 3188 N N . GLN A 1 404 ? -15.519 -5.724 21.761 1.00 82.00 404 GLN A N 1
ATOM 3189 C CA . GLN A 1 404 ? -15.209 -6.890 22.597 1.00 82.00 404 GLN A CA 1
ATOM 3190 C C . GLN A 1 404 ? -14.945 -6.521 24.069 1.00 82.00 404 GLN A C 1
ATOM 3192 O O . GLN A 1 404 ? -15.194 -7.341 24.947 1.00 82.00 404 GLN A O 1
ATOM 3197 N N . LEU A 1 405 ? -14.429 -5.317 24.350 1.00 84.62 405 LEU A N 1
ATOM 3198 C CA . LEU A 1 405 ? -14.237 -4.813 25.711 1.00 84.62 405 LEU A CA 1
ATOM 3199 C C . LEU A 1 405 ? -15.573 -4.485 26.383 1.00 84.62 405 LEU A C 1
ATOM 3201 O O . LEU A 1 405 ? -15.757 -4.885 27.525 1.00 84.62 405 LEU A O 1
ATOM 3205 N N . ASP A 1 406 ? -16.476 -3.780 25.700 1.00 83.12 406 ASP A N 1
ATOM 3206 C CA . ASP A 1 406 ? -17.794 -3.399 26.229 1.00 83.12 406 ASP A CA 1
ATOM 3207 C C . ASP A 1 406 ? -18.582 -4.655 26.651 1.00 83.12 406 ASP A C 1
ATOM 3209 O O . ASP A 1 406 ? -18.907 -4.825 27.827 1.00 83.12 406 ASP A O 1
ATOM 3213 N N . GLU A 1 407 ? -18.724 -5.627 25.740 1.00 81.50 407 GLU A N 1
ATOM 3214 C CA . GLU A 1 407 ? -19.381 -6.912 26.026 1.00 81.50 407 GLU A CA 1
ATOM 3215 C C . GLU A 1 407 ? -18.671 -7.711 27.133 1.00 81.50 407 GLU A C 1
ATOM 3217 O O . GLU A 1 407 ? -19.323 -8.323 27.977 1.00 81.50 407 GLU A O 1
ATOM 3222 N N . TYR A 1 408 ? -17.335 -7.698 27.171 1.00 80.88 408 TYR A N 1
ATOM 3223 C CA . TYR A 1 408 ? -16.567 -8.367 28.224 1.00 80.88 408 TYR A CA 1
ATOM 3224 C C . TYR A 1 408 ? -16.767 -7.728 29.605 1.00 80.88 408 TYR A C 1
ATOM 3226 O O . TYR A 1 408 ? -16.855 -8.439 30.610 1.00 80.88 408 TYR A O 1
ATOM 3234 N N . MET A 1 409 ? -16.828 -6.398 29.663 1.00 84.19 409 MET A N 1
ATOM 3235 C CA . MET A 1 409 ? -17.055 -5.674 30.908 1.00 84.19 409 MET A CA 1
ATOM 3236 C C . MET A 1 409 ? -18.476 -5.916 31.429 1.00 84.19 409 MET A C 1
ATOM 3238 O O . MET A 1 409 ? -18.640 -6.142 32.626 1.00 84.19 409 MET A O 1
ATOM 3242 N N . GLU A 1 410 ? -19.483 -5.903 30.549 1.00 81.00 410 GLU A N 1
ATOM 3243 C CA . GLU A 1 410 ? -20.889 -6.096 30.928 1.00 81.00 410 GLU A CA 1
ATOM 3244 C C . GLU A 1 410 ? -21.255 -7.554 31.261 1.00 81.00 410 GLU A C 1
ATOM 3246 O O . GLU A 1 410 ? -22.127 -7.765 32.103 1.00 81.00 410 GLU A O 1
ATOM 3251 N N . HIS A 1 411 ? -20.592 -8.551 30.661 1.00 78.56 411 HIS A N 1
ATOM 3252 C CA . HIS A 1 411 ? -20.841 -9.970 30.944 1.00 78.56 411 HIS A CA 1
ATOM 3253 C C . HIS A 1 411 ? -19.885 -10.546 32.004 1.00 78.56 411 HIS A C 1
ATOM 3255 O O . HIS A 1 411 ? -20.257 -10.640 33.173 1.00 78.56 411 HIS A O 1
ATOM 3261 N N . ASP A 1 412 ? -18.653 -10.924 31.643 1.00 78.00 412 ASP A N 1
ATOM 3262 C CA . ASP A 1 412 ? -17.768 -11.666 32.557 1.00 78.00 412 ASP A CA 1
ATOM 3263 C C . ASP A 1 412 ? -17.293 -10.816 33.752 1.00 78.00 412 ASP A C 1
ATOM 3265 O O . ASP A 1 412 ? -17.283 -11.280 34.891 1.00 78.00 412 ASP A O 1
ATOM 3269 N N . VAL A 1 413 ? -16.852 -9.572 33.507 1.00 78.31 413 VAL A N 1
ATOM 3270 C CA . VAL A 1 413 ? -16.268 -8.740 34.578 1.00 78.31 413 VAL A CA 1
ATOM 3271 C C . VAL A 1 413 ? -17.350 -8.277 35.545 1.00 78.31 413 VAL A C 1
ATOM 3273 O O . VAL A 1 413 ? -17.074 -8.140 36.736 1.00 78.31 413 VAL A O 1
ATOM 3276 N N . ALA A 1 414 ? -18.579 -8.075 35.063 1.00 79.94 414 ALA A N 1
ATOM 3277 C CA . ALA A 1 414 ? -19.716 -7.773 35.913 1.00 79.94 414 ALA A CA 1
ATOM 3278 C C . ALA A 1 414 ? -19.962 -8.896 36.927 1.00 79.94 414 ALA A C 1
ATOM 3280 O O . ALA A 1 414 ? -20.014 -8.605 38.121 1.00 79.94 414 ALA A O 1
ATOM 3281 N N . GLU A 1 415 ? -20.073 -10.159 36.496 1.00 77.94 415 GLU A N 1
ATOM 3282 C CA . GLU A 1 415 ? -20.318 -11.311 37.383 1.00 77.94 415 GLU A CA 1
ATOM 3283 C C . GLU A 1 415 ? -19.336 -11.360 38.567 1.00 77.94 415 GLU A C 1
ATOM 3285 O O . GLU A 1 415 ? -19.769 -11.441 39.718 1.00 77.94 415 GLU A O 1
ATOM 3290 N N . GLU A 1 416 ? -18.036 -11.194 38.315 1.00 72.69 416 GLU A N 1
ATOM 3291 C CA . GLU A 1 416 ? -17.002 -11.218 39.360 1.00 72.69 416 GLU A CA 1
ATOM 3292 C C . GLU A 1 416 ? -16.855 -9.912 40.163 1.00 72.69 416 GLU A C 1
ATOM 3294 O O . GLU A 1 416 ? -16.210 -9.907 41.219 1.00 72.69 416 GLU A O 1
ATOM 3299 N N . LEU A 1 417 ? -17.436 -8.799 39.692 1.00 73.00 417 LEU A N 1
ATOM 3300 C CA . LEU A 1 417 ? -17.103 -7.453 40.166 1.00 73.00 417 LEU A CA 1
ATOM 3301 C C . LEU A 1 417 ? -17.277 -7.279 41.678 1.00 73.00 417 LEU A C 1
ATOM 3303 O O . LEU A 1 417 ? -16.494 -6.575 42.298 1.00 73.00 417 LEU A O 1
ATOM 3307 N N . GLU A 1 418 ? -18.290 -7.893 42.283 1.00 65.38 418 GLU A N 1
ATOM 3308 C CA . GLU A 1 418 ? -18.650 -7.654 43.689 1.00 65.38 418 GLU A CA 1
ATOM 3309 C C . GLU A 1 418 ? -17.656 -8.282 44.671 1.00 65.38 418 GLU A C 1
ATOM 3311 O O . GLU A 1 418 ? -17.287 -7.659 45.666 1.00 65.38 418 GLU A O 1
ATOM 3316 N N . ASN A 1 419 ? -17.153 -9.472 44.338 1.00 68.69 419 ASN A N 1
ATOM 3317 C CA . ASN A 1 419 ? -16.155 -10.182 45.136 1.00 68.69 419 ASN A CA 1
ATOM 3318 C C . ASN A 1 419 ? -14.736 -9.645 44.876 1.00 68.69 419 ASN A C 1
ATOM 3320 O O . ASN A 1 419 ? -13.917 -9.590 45.793 1.00 68.69 419 ASN A O 1
ATOM 3324 N N . ASN A 1 420 ? -14.463 -9.194 43.644 1.00 73.81 420 ASN A N 1
ATOM 3325 C CA . ASN A 1 420 ? -13.117 -8.857 43.171 1.00 73.81 420 ASN A CA 1
ATOM 3326 C C . ASN A 1 420 ? -12.895 -7.344 42.918 1.00 73.81 420 ASN A C 1
ATOM 3328 O O . ASN A 1 420 ? -11.844 -6.957 42.401 1.00 73.81 420 ASN A O 1
ATOM 3332 N N . LEU A 1 421 ? -13.828 -6.451 43.297 1.00 72.12 421 LEU A N 1
ATOM 3333 C CA . LEU A 1 421 ? -13.772 -5.001 43.002 1.00 72.12 421 LEU A CA 1
ATOM 3334 C C . LEU A 1 421 ? -12.426 -4.325 43.336 1.00 72.12 421 LEU A C 1
ATOM 3336 O O . LEU A 1 421 ? -11.953 -3.530 42.511 1.00 72.12 421 LEU A O 1
ATOM 3340 N N . PRO A 1 422 ? -11.796 -4.568 44.508 1.00 74.94 422 PRO A N 1
ATOM 3341 C CA . PRO A 1 422 ? -10.524 -3.935 44.843 1.00 74.94 422 PRO A CA 1
ATOM 3342 C C . PRO A 1 422 ? -9.391 -4.431 43.941 1.00 74.94 422 PRO A C 1
ATOM 3344 O O . PRO A 1 422 ? -8.554 -3.630 43.525 1.00 74.94 422 PRO A O 1
ATOM 3347 N N . GLU A 1 423 ? -9.392 -5.724 43.599 1.00 73.12 423 GLU A N 1
ATOM 3348 C CA . GLU A 1 423 ? -8.395 -6.335 42.721 1.00 73.12 423 GLU A CA 1
ATOM 3349 C C . GLU A 1 423 ? -8.537 -5.812 41.291 1.00 73.12 423 GLU A C 1
ATOM 3351 O O . GLU A 1 423 ? -7.562 -5.314 40.739 1.00 73.12 423 GLU A O 1
ATOM 3356 N N . ILE A 1 424 ? -9.747 -5.799 40.725 1.00 74.00 424 ILE A N 1
ATOM 3357 C CA . ILE A 1 424 ? -10.016 -5.275 39.374 1.00 74.00 424 ILE A CA 1
ATOM 3358 C C . ILE A 1 424 ? -9.606 -3.793 39.291 1.00 74.00 424 ILE A C 1
ATOM 3360 O O . ILE A 1 424 ? -8.899 -3.389 38.362 1.00 74.00 424 ILE A O 1
ATOM 3364 N N . LYS A 1 425 ? -9.952 -2.972 40.297 1.00 76.50 425 LYS A N 1
ATOM 3365 C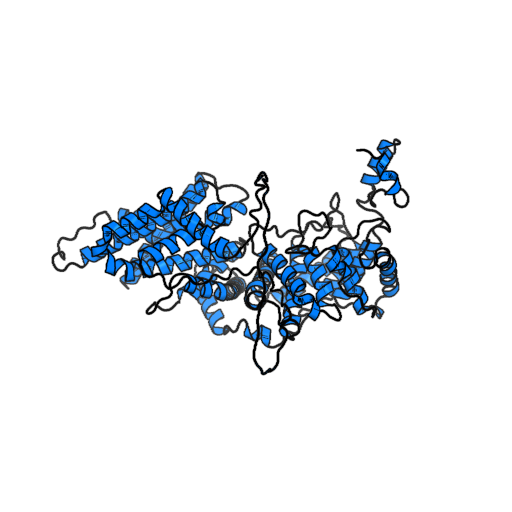 CA . LYS A 1 425 ? -9.509 -1.567 40.357 1.00 76.50 425 LYS A CA 1
ATOM 3366 C C . LYS A 1 425 ? -7.985 -1.440 40.478 1.00 76.50 425 LYS A C 1
ATOM 3368 O O . LYS A 1 425 ? -7.419 -0.554 39.836 1.00 76.50 425 LYS A O 1
ATOM 3373 N N . GLU A 1 426 ? -7.297 -2.299 41.233 1.00 76.69 426 GLU A N 1
ATOM 3374 C CA . GLU A 1 426 ? -5.827 -2.293 41.296 1.00 76.69 426 GLU A CA 1
ATOM 3375 C C . GLU A 1 426 ? -5.135 -2.912 40.073 1.00 76.69 426 GLU A C 1
ATOM 3377 O O . GLU A 1 426 ? -4.024 -2.489 39.765 1.00 76.69 426 GLU A O 1
ATOM 3382 N N . VAL A 1 427 ? -5.768 -3.810 39.313 1.00 73.06 427 VAL A N 1
ATOM 3383 C CA . VAL A 1 427 ? -5.275 -4.270 38.002 1.00 73.06 427 VAL A CA 1
ATOM 3384 C C . VAL A 1 427 ? -5.328 -3.110 37.011 1.00 73.06 427 VAL A C 1
ATOM 3386 O O . VAL A 1 427 ? -4.290 -2.744 36.452 1.00 73.06 427 VAL A O 1
ATOM 3389 N N . ILE A 1 428 ? -6.486 -2.447 36.886 1.00 75.62 428 ILE A N 1
ATOM 3390 C CA . ILE A 1 428 ? -6.657 -1.259 36.034 1.00 75.62 428 ILE A CA 1
ATOM 3391 C C . ILE A 1 428 ? -5.632 -0.180 36.416 1.00 75.62 428 ILE A C 1
ATOM 3393 O O . ILE A 1 428 ? -4.916 0.320 35.553 1.00 75.62 428 ILE A O 1
ATOM 3397 N N . ARG A 1 429 ? -5.484 0.161 37.705 1.00 73.06 429 ARG A N 1
ATOM 3398 C CA . ARG A 1 429 ? -4.496 1.164 38.166 1.00 73.06 429 ARG A CA 1
ATOM 3399 C C . ARG A 1 429 ? -3.045 0.689 38.044 1.00 73.06 429 ARG A C 1
ATOM 3401 O O . ARG A 1 429 ? -2.150 1.504 37.823 1.00 73.06 429 ARG A O 1
ATOM 3408 N N . GLY A 1 430 ? -2.792 -0.601 38.245 1.00 67.12 430 GLY A N 1
ATOM 3409 C CA . GLY A 1 430 ? -1.466 -1.205 38.360 1.00 67.12 430 GLY A CA 1
ATOM 3410 C C . GLY A 1 430 ? -0.719 -1.291 37.035 1.00 67.12 430 GLY A C 1
ATOM 3411 O O . GLY A 1 430 ? 0.500 -1.114 37.012 1.00 67.12 430 GLY A O 1
ATOM 3412 N N . ILE A 1 431 ? -1.443 -1.469 35.930 1.00 63.31 431 ILE A N 1
ATOM 3413 C CA . ILE A 1 431 ? -0.876 -1.523 34.574 1.00 63.31 431 ILE A CA 1
ATOM 3414 C C . ILE A 1 431 ? -0.218 -0.189 34.180 1.00 63.31 431 ILE A C 1
ATOM 3416 O O . ILE A 1 431 ? 0.789 -0.185 33.473 1.00 63.31 431 ILE A O 1
ATOM 3420 N N . PHE A 1 432 ? -0.704 0.937 34.714 1.00 63.47 432 PHE A N 1
ATOM 3421 C CA . PHE A 1 432 ? -0.134 2.271 34.481 1.00 63.47 432 PHE A CA 1
ATOM 3422 C C . PHE A 1 432 ? 0.997 2.656 35.460 1.00 63.47 432 PHE A C 1
ATOM 3424 O O . PHE A 1 432 ? 1.571 3.740 35.341 1.00 63.47 432 PHE A O 1
ATOM 3431 N N . LYS A 1 433 ? 1.366 1.788 36.417 1.00 65.19 433 LYS A N 1
ATOM 3432 C CA . LYS A 1 433 ? 2.543 1.984 37.290 1.00 65.19 433 LYS A CA 1
ATOM 3433 C C . LYS A 1 433 ? 3.819 1.554 36.535 1.00 65.19 433 LYS A C 1
ATOM 3435 O O . LYS A 1 433 ? 3.819 0.545 35.828 1.00 65.19 433 LYS A O 1
ATOM 3440 N N . ARG A 1 434 ? 4.938 2.282 36.709 1.00 49.56 434 ARG A N 1
ATOM 3441 C CA . ARG A 1 434 ? 6.219 2.071 35.975 1.00 49.56 434 ARG A CA 1
ATOM 3442 C C . ARG A 1 434 ? 6.720 0.613 35.962 1.00 49.56 434 ARG A C 1
ATOM 3444 O O . ARG A 1 434 ? 7.301 0.184 34.966 1.00 49.56 434 ARG A O 1
ATOM 3451 N N . ASP A 1 435 ? 6.476 -0.156 37.022 1.00 45.75 435 ASP A N 1
ATOM 3452 C CA . ASP A 1 435 ? 6.938 -1.549 37.144 1.00 45.75 435 ASP A CA 1
ATOM 3453 C C . ASP A 1 435 ? 5.940 -2.600 36.617 1.00 45.75 435 ASP A C 1
ATOM 3455 O O . ASP A 1 435 ? 6.303 -3.766 36.439 1.00 45.75 435 ASP A O 1
ATOM 3459 N N . GLY A 1 436 ? 4.697 -2.199 36.324 1.00 47.44 436 GLY A N 1
ATOM 3460 C CA . GLY A 1 436 ? 3.780 -2.964 35.473 1.00 47.44 436 GLY A CA 1
ATOM 3461 C C . GLY A 1 436 ? 4.229 -2.887 34.014 1.00 47.44 436 GLY A C 1
ATOM 3462 O O . GLY A 1 436 ? 4.433 -3.915 33.371 1.00 47.44 436 GLY A O 1
ATOM 3463 N N . ILE A 1 437 ? 4.537 -1.671 33.546 1.00 45.84 437 ILE A N 1
ATOM 3464 C CA . ILE A 1 437 ? 5.073 -1.410 32.200 1.00 45.84 437 ILE A CA 1
ATOM 3465 C C . ILE A 1 437 ? 6.351 -2.226 31.951 1.00 45.84 437 ILE A C 1
ATOM 3467 O O . ILE A 1 437 ? 6.424 -2.945 30.963 1.00 45.84 437 ILE A O 1
ATOM 3471 N N . LYS A 1 438 ? 7.341 -2.221 32.859 1.00 41.03 438 LYS A N 1
ATOM 3472 C CA . LYS A 1 438 ? 8.578 -3.016 32.677 1.00 41.03 438 LYS A CA 1
ATOM 3473 C C . LYS A 1 438 ? 8.342 -4.530 32.581 1.00 41.03 438 LYS A C 1
ATOM 3475 O O . LYS A 1 438 ? 9.039 -5.197 31.817 1.00 41.03 438 LYS A O 1
ATOM 3480 N N . ARG A 1 439 ? 7.397 -5.087 33.350 1.00 47.41 439 ARG A N 1
ATOM 3481 C CA . ARG A 1 439 ? 7.056 -6.522 33.294 1.00 47.41 439 ARG A CA 1
ATOM 3482 C C . ARG A 1 439 ? 6.307 -6.872 32.012 1.00 47.41 439 ARG A C 1
ATOM 3484 O O . ARG A 1 439 ? 6.661 -7.855 31.369 1.00 47.41 439 ARG A O 1
ATOM 3491 N N . ASN A 1 440 ? 5.357 -6.038 31.602 1.00 46.00 440 ASN A N 1
ATOM 3492 C CA . ASN A 1 440 ? 4.579 -6.255 30.384 1.00 46.00 440 ASN A CA 1
ATOM 3493 C C . ASN A 1 440 ? 5.420 -6.025 29.123 1.00 46.00 440 ASN A C 1
ATOM 3495 O O . ASN A 1 440 ? 5.337 -6.833 28.208 1.00 46.00 440 ASN A O 1
ATOM 3499 N N . VAL A 1 441 ? 6.333 -5.047 29.117 1.00 45.38 441 VAL A N 1
ATOM 3500 C CA . VAL A 1 441 ? 7.364 -4.907 28.075 1.00 45.38 441 VAL A CA 1
ATOM 3501 C C . VAL A 1 441 ? 8.270 -6.137 28.046 1.00 45.38 441 VAL A C 1
ATOM 3503 O O . VAL A 1 441 ? 8.494 -6.667 26.969 1.00 45.38 441 VAL A O 1
ATOM 3506 N N . LYS A 1 442 ? 8.745 -6.668 29.186 1.00 43.09 442 LYS A N 1
ATOM 3507 C CA . LYS A 1 442 ? 9.509 -7.932 29.178 1.00 43.09 442 LYS A CA 1
ATOM 3508 C C . LYS A 1 442 ? 8.695 -9.116 28.642 1.00 43.09 442 LYS A C 1
ATOM 3510 O O . LYS A 1 442 ? 9.269 -9.922 27.923 1.00 43.09 442 LYS A O 1
ATOM 3515 N N . ARG A 1 443 ? 7.396 -9.223 28.947 1.00 44.56 443 ARG A N 1
ATOM 3516 C CA . ARG A 1 443 ? 6.511 -10.303 28.462 1.00 44.56 443 ARG A CA 1
ATOM 3517 C C . ARG A 1 443 ? 6.210 -10.164 26.964 1.00 44.56 443 ARG A C 1
ATOM 3519 O O . ARG A 1 443 ? 6.364 -11.140 26.245 1.00 44.56 443 ARG A O 1
ATOM 3526 N N . ALA A 1 444 ? 5.904 -8.959 26.484 1.00 42.59 444 ALA A N 1
ATOM 3527 C CA . ALA A 1 444 ? 5.688 -8.660 25.067 1.00 42.59 444 ALA A CA 1
ATOM 3528 C C . ALA A 1 444 ? 6.980 -8.801 24.242 1.00 42.59 444 ALA A C 1
ATOM 3530 O O . ALA A 1 444 ? 6.969 -9.402 23.174 1.00 42.59 444 ALA A O 1
ATOM 3531 N N . VAL A 1 445 ? 8.123 -8.341 24.763 1.00 41.12 445 VAL A N 1
ATOM 3532 C CA . VAL A 1 445 ? 9.442 -8.556 24.145 1.00 41.12 445 VAL A CA 1
ATOM 3533 C C . VAL A 1 445 ? 9.851 -10.027 24.213 1.00 41.12 445 VAL A C 1
ATOM 3535 O O . VAL A 1 445 ? 10.498 -10.489 23.287 1.00 41.12 445 VAL A O 1
ATOM 3538 N N . ALA A 1 446 ? 9.467 -10.796 25.236 1.00 39.91 446 ALA A N 1
ATOM 3539 C CA . ALA A 1 446 ? 9.682 -12.246 25.261 1.00 39.91 446 ALA A CA 1
ATOM 3540 C C . ALA A 1 446 ? 8.756 -12.994 24.286 1.00 39.91 446 ALA A C 1
ATOM 3542 O O . ALA A 1 446 ? 9.185 -13.975 23.696 1.00 39.91 446 ALA A O 1
ATOM 3543 N N . GLN A 1 447 ? 7.531 -12.514 24.055 1.00 41.50 447 GLN A N 1
ATOM 3544 C CA . GLN A 1 447 ? 6.644 -13.031 23.007 1.00 41.50 447 GLN A CA 1
ATOM 3545 C C . GLN A 1 447 ? 7.168 -12.684 21.602 1.00 41.50 447 GLN A C 1
ATOM 3547 O O . GLN A 1 447 ? 7.140 -13.537 20.724 1.00 41.50 447 GLN A O 1
ATOM 3552 N N . ALA A 1 448 ? 7.753 -11.497 21.407 1.00 36.91 448 ALA A N 1
ATOM 3553 C CA . ALA A 1 448 ? 8.437 -11.128 20.164 1.00 36.91 448 ALA A CA 1
ATOM 3554 C C . ALA A 1 448 ? 9.772 -11.882 19.964 1.00 36.91 448 ALA A C 1
ATOM 3556 O O . ALA A 1 448 ? 10.082 -12.322 18.861 1.00 36.91 448 ALA A O 1
ATOM 3557 N N . LYS A 1 449 ? 10.561 -12.082 21.031 1.00 37.06 449 LYS A N 1
ATOM 3558 C CA . LYS A 1 449 ? 11.839 -12.824 21.004 1.00 37.06 449 LYS A CA 1
ATOM 3559 C C . LYS A 1 449 ? 11.675 -14.343 21.045 1.00 37.06 449 LYS A C 1
ATOM 3561 O O . LYS A 1 449 ? 12.608 -15.047 20.680 1.00 37.06 449 LYS A O 1
ATOM 3566 N N . GLY A 1 450 ? 10.498 -14.857 21.398 1.00 33.59 450 GLY A N 1
ATOM 3567 C CA . GLY A 1 450 ? 10.143 -16.272 21.247 1.00 33.59 450 GLY A CA 1
ATOM 3568 C C . GLY A 1 450 ? 10.161 -16.755 19.790 1.00 33.59 450 GLY A C 1
ATOM 3569 O O . GLY A 1 450 ? 10.092 -17.955 19.554 1.00 33.59 450 GLY A O 1
ATOM 3570 N N . SER A 1 451 ? 10.299 -15.831 18.831 1.00 35.38 451 SER A N 1
ATOM 3571 C CA . SER A 1 451 ? 10.487 -16.101 17.404 1.00 35.38 451 SER A CA 1
ATOM 3572 C C . SER A 1 451 ? 11.942 -15.958 16.918 1.00 35.38 451 SER A C 1
ATOM 3574 O O . SER A 1 451 ? 12.180 -16.096 15.721 1.00 35.38 451 SER A O 1
ATOM 3576 N N . VAL A 1 452 ? 12.917 -15.655 17.789 1.00 30.89 452 VAL A N 1
ATOM 3577 C CA . VAL A 1 452 ? 14.323 -15.440 17.392 1.00 30.89 452 VAL A CA 1
ATOM 3578 C C . VAL A 1 452 ? 15.280 -16.071 18.405 1.00 30.89 452 VAL A C 1
ATOM 3580 O O . VAL A 1 452 ? 15.608 -15.479 19.434 1.00 30.89 452 VAL A O 1
ATOM 3583 N N . HIS A 1 453 ? 15.783 -17.264 18.083 1.00 26.83 453 HIS A N 1
ATOM 3584 C CA . HIS A 1 453 ? 16.890 -17.882 18.812 1.00 26.83 453 HIS A CA 1
ATOM 3585 C C . HIS A 1 453 ? 18.220 -17.552 18.116 1.00 26.83 453 HIS A C 1
ATOM 3587 O O . HIS A 1 453 ? 18.792 -18.373 17.408 1.00 26.83 453 HIS A O 1
ATOM 3593 N N . THR A 1 454 ? 18.709 -16.322 18.297 1.00 27.02 454 THR A N 1
ATOM 3594 C CA . THR A 1 454 ? 20.093 -15.966 17.947 1.00 27.02 454 THR A CA 1
ATOM 3595 C C . THR A 1 454 ? 21.034 -16.544 18.996 1.00 27.02 454 THR A C 1
ATOM 3597 O O . THR A 1 454 ? 21.190 -15.978 20.080 1.00 27.02 454 THR A O 1
ATOM 3600 N N . SER A 1 455 ? 21.657 -17.674 18.678 1.00 30.75 455 SER A N 1
ATOM 3601 C CA . SER A 1 455 ? 22.799 -18.198 19.420 1.00 30.75 455 SER A CA 1
ATOM 3602 C C . SER A 1 455 ? 24.057 -17.409 19.054 1.00 30.75 455 SER A C 1
ATOM 3604 O O . SER A 1 455 ? 24.743 -17.777 18.107 1.00 30.75 455 SER A O 1
ATOM 3606 N N . GLU A 1 456 ? 24.369 -16.339 19.786 1.00 27.39 456 GLU A N 1
ATOM 3607 C CA . GLU A 1 456 ? 25.681 -15.681 19.694 1.00 27.39 456 GLU A CA 1
ATOM 3608 C C . GLU A 1 456 ? 25.988 -14.856 20.958 1.00 27.39 456 GLU A C 1
ATOM 3610 O O . GLU A 1 456 ? 25.887 -13.635 20.987 1.00 27.39 456 GLU A O 1
ATOM 3615 N N . ASP A 1 457 ? 26.381 -15.555 22.028 1.00 25.61 457 ASP A N 1
ATOM 3616 C CA . ASP A 1 457 ? 27.030 -14.971 23.212 1.00 25.61 457 ASP A CA 1
ATOM 3617 C C . ASP A 1 457 ? 28.468 -15.519 23.318 1.00 25.61 457 ASP A C 1
ATOM 3619 O O . ASP A 1 457 ? 28.843 -16.249 24.237 1.00 25.61 457 ASP A O 1
ATOM 3623 N N . HIS A 1 458 ? 29.307 -15.177 22.336 1.00 27.42 458 HIS A N 1
ATOM 3624 C CA . HIS A 1 458 ? 30.756 -15.383 22.419 1.00 27.42 458 HIS A CA 1
ATOM 3625 C C . HIS A 1 458 ? 31.436 -14.145 23.012 1.00 27.42 458 HIS A C 1
ATOM 3627 O O . HIS A 1 458 ? 32.047 -13.335 22.316 1.00 27.42 458 HIS A O 1
ATOM 3633 N N . THR A 1 459 ? 31.356 -14.011 24.338 1.00 28.03 459 THR A N 1
ATOM 3634 C CA . THR A 1 459 ? 32.199 -13.065 25.078 1.00 28.03 459 THR A CA 1
ATOM 3635 C C . THR A 1 459 ? 33.553 -13.704 25.403 1.00 28.03 459 THR A C 1
ATOM 3637 O O . THR A 1 459 ? 33.640 -14.782 25.989 1.00 28.03 459 THR A O 1
ATOM 3640 N N . ASN A 1 460 ? 34.639 -13.040 24.995 1.0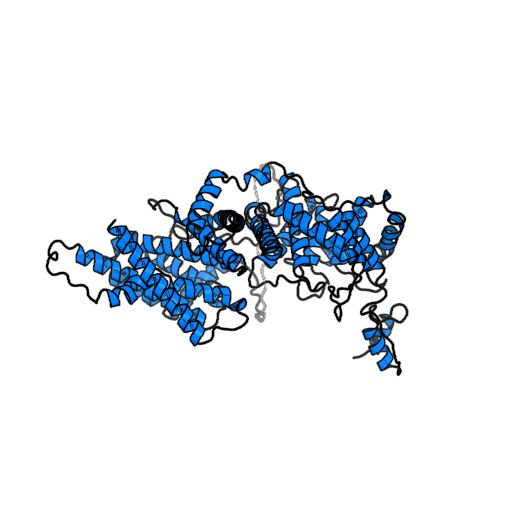0 29.31 460 ASN A N 1
ATOM 3641 C CA . ASN A 1 460 ? 36.011 -13.528 25.168 1.00 29.31 460 ASN A CA 1
ATOM 3642 C C . ASN A 1 460 ? 36.428 -13.570 26.651 1.00 29.31 460 ASN A C 1
ATOM 3644 O O . ASN A 1 460 ? 36.879 -12.569 27.210 1.00 29.31 460 ASN A O 1
ATOM 3648 N N . GLY A 1 461 ? 36.326 -14.744 27.277 1.00 25.94 461 GLY A N 1
ATOM 3649 C CA . GLY A 1 461 ? 36.812 -15.010 28.633 1.00 25.94 461 GLY A CA 1
ATOM 3650 C C . GLY A 1 461 ? 38.197 -15.660 28.646 1.00 25.94 461 GLY A C 1
ATOM 3651 O O . GLY A 1 461 ? 38.312 -16.880 28.532 1.00 25.94 461 GLY A O 1
ATOM 3652 N N . HIS A 1 462 ? 39.259 -14.869 28.836 1.00 26.08 462 HIS A N 1
ATOM 3653 C CA . HIS A 1 462 ? 40.609 -15.395 29.079 1.00 26.08 462 HIS A CA 1
ATOM 3654 C C . HIS A 1 462 ? 40.623 -16.363 30.275 1.00 26.08 462 HIS A C 1
ATOM 3656 O O . HIS A 1 462 ? 40.397 -15.950 31.412 1.00 26.08 462 HIS A O 1
ATOM 3662 N N . SER A 1 463 ? 40.995 -17.621 30.036 1.00 25.64 463 SER A N 1
ATOM 3663 C CA . SER A 1 463 ? 41.288 -18.597 31.089 1.00 25.64 463 SER A CA 1
ATOM 3664 C C . SER A 1 463 ? 42.737 -19.064 30.969 1.00 25.64 463 SER A C 1
ATOM 3666 O O . SER A 1 463 ? 43.160 -19.561 29.927 1.00 25.64 463 SER A O 1
ATOM 3668 N N . LYS A 1 464 ? 43.517 -18.855 32.036 1.00 29.16 464 LYS A N 1
ATOM 3669 C CA . LYS A 1 464 ? 44.921 -19.279 32.123 1.00 29.16 464 LYS A CA 1
ATOM 3670 C C . LYS A 1 464 ? 44.991 -20.803 32.195 1.00 29.16 464 LYS A C 1
ATOM 3672 O O . LYS A 1 464 ? 44.245 -21.412 32.955 1.00 29.16 464 LYS A O 1
ATOM 3677 N N . GLY A 1 465 ? 45.915 -21.404 31.453 1.00 24.02 465 GLY A N 1
ATOM 3678 C CA . GLY A 1 465 ? 46.201 -22.828 31.597 1.00 24.02 465 GLY A CA 1
ATOM 3679 C C . GLY A 1 465 ? 46.951 -23.135 32.894 1.00 24.02 465 GLY A C 1
ATOM 3680 O O . GLY A 1 465 ? 47.706 -22.301 33.391 1.00 24.02 465 GLY A O 1
ATOM 3681 N N . ASN A 1 466 ? 46.790 -24.363 33.387 1.00 27.78 466 ASN A N 1
ATOM 3682 C CA . ASN A 1 466 ? 47.894 -25.112 33.979 1.00 27.78 466 ASN A CA 1
ATOM 3683 C C . ASN A 1 466 ? 47.647 -26.625 33.858 1.00 27.78 466 ASN A C 1
ATOM 3685 O O . ASN A 1 466 ? 46.658 -27.159 34.347 1.00 27.78 466 ASN A O 1
ATOM 3689 N N . SER A 1 467 ? 48.584 -27.271 33.168 1.00 27.47 467 SER A N 1
ATOM 3690 C CA . SER A 1 467 ? 49.024 -28.667 33.281 1.00 27.47 467 SER A CA 1
ATOM 3691 C C . SER A 1 467 ? 48.425 -29.554 34.391 1.00 27.47 467 SER A C 1
ATOM 3693 O O . SER A 1 467 ? 48.630 -29.266 35.569 1.00 27.47 467 SER A O 1
ATOM 3695 N N . ALA A 1 468 ? 47.919 -30.739 34.018 1.00 27.73 468 ALA A N 1
ATOM 3696 C CA . ALA A 1 468 ? 48.630 -32.011 34.257 1.00 27.73 468 ALA A CA 1
ATOM 3697 C C . ALA A 1 468 ? 47.926 -33.230 33.608 1.00 27.73 468 ALA A C 1
ATOM 3699 O O . ALA A 1 468 ? 46.733 -33.454 33.780 1.00 27.73 468 ALA A O 1
ATOM 3700 N N . GLN A 1 469 ? 48.712 -34.038 32.896 1.00 26.25 469 GLN A N 1
ATOM 3701 C CA . GLN A 1 469 ? 48.464 -35.446 32.525 1.00 26.25 469 GLN A CA 1
ATOM 3702 C C . GLN A 1 469 ? 49.286 -36.340 33.503 1.00 26.25 469 GLN A C 1
ATOM 3704 O O . GLN A 1 469 ? 50.014 -35.758 34.315 1.00 26.25 469 GLN A O 1
ATOM 3709 N N . PRO A 1 470 ? 49.351 -37.693 33.404 1.00 43.19 470 PRO A N 1
ATOM 3710 C CA . PRO A 1 470 ? 48.516 -38.680 32.690 1.00 43.19 470 PRO A CA 1
ATOM 3711 C C . PRO A 1 470 ? 48.178 -39.954 33.530 1.00 43.19 470 PRO A C 1
ATOM 3713 O O . PRO A 1 470 ? 48.638 -40.098 34.658 1.00 43.19 470 PRO A O 1
ATOM 3716 N N . SER A 1 471 ? 47.440 -40.912 32.937 1.00 25.97 471 SER A N 1
ATOM 3717 C CA . SER A 1 471 ? 47.572 -42.405 33.000 1.00 25.97 471 SER A CA 1
ATOM 3718 C C . SER A 1 471 ? 46.190 -43.068 32.795 1.00 25.97 471 SER A C 1
ATOM 3720 O O . SER A 1 471 ? 45.237 -42.728 33.482 1.00 25.97 471 SER A O 1
ATOM 3722 N N . ASN A 1 472 ? 45.940 -43.767 31.678 1.00 26.28 472 ASN A N 1
ATOM 3723 C CA . ASN A 1 472 ? 46.296 -45.160 31.319 1.00 26.28 472 ASN A CA 1
ATOM 3724 C C . ASN A 1 472 ? 45.512 -46.235 32.100 1.00 26.28 472 ASN A C 1
ATOM 3726 O O . ASN A 1 472 ? 45.749 -46.409 33.291 1.00 26.28 472 ASN A O 1
ATOM 3730 N N . GLY A 1 473 ? 44.665 -47.016 31.407 1.00 26.41 473 GLY A N 1
ATOM 3731 C CA . GLY A 1 473 ? 43.966 -48.162 32.010 1.00 26.41 473 GLY A CA 1
ATOM 3732 C C . GLY A 1 473 ? 42.791 -48.750 31.211 1.00 26.41 473 GLY A C 1
ATOM 3733 O O . GLY A 1 473 ? 41.677 -48.766 31.712 1.00 26.41 473 GLY A O 1
ATOM 3734 N N . ASP A 1 474 ? 43.053 -49.261 30.008 1.00 27.98 474 ASP A N 1
ATOM 3735 C CA . ASP A 1 474 ? 42.248 -50.293 29.310 1.00 27.98 474 ASP A CA 1
ATOM 3736 C C . ASP A 1 474 ? 43.157 -51.554 29.204 1.00 27.98 474 ASP A C 1
ATOM 3738 O O . ASP A 1 474 ? 44.375 -51.364 29.347 1.00 27.98 474 ASP A O 1
ATOM 3742 N N . PRO A 1 475 ? 42.699 -52.806 28.927 1.00 47.53 475 PRO A N 1
ATOM 3743 C CA . PRO A 1 475 ? 41.482 -53.177 28.180 1.00 47.53 475 PRO A CA 1
ATOM 3744 C C . PRO A 1 475 ? 40.747 -54.464 28.681 1.00 47.53 475 PRO A C 1
ATOM 3746 O O . PRO A 1 475 ? 41.033 -54.982 29.758 1.00 47.53 475 PRO A O 1
ATOM 3749 N N . HIS A 1 476 ? 39.898 -55.038 27.802 1.00 29.23 476 HIS A N 1
ATOM 3750 C CA . HIS A 1 476 ? 39.391 -56.436 27.751 1.00 29.23 476 HIS A CA 1
ATOM 3751 C C . HIS A 1 476 ? 38.133 -56.787 28.600 1.00 29.23 476 HIS A C 1
ATOM 3753 O O . HIS A 1 476 ? 37.999 -56.350 29.731 1.00 29.23 476 HIS A O 1
ATOM 3759 N N . THR A 1 477 ? 37.151 -57.589 28.130 1.00 27.75 477 THR A N 1
ATOM 3760 C CA . THR A 1 477 ? 36.991 -58.320 26.841 1.00 27.75 477 THR A CA 1
ATOM 3761 C C . THR A 1 477 ? 35.525 -58.708 26.533 1.00 27.75 477 THR A C 1
ATOM 3763 O O . THR A 1 477 ? 34.786 -59.047 27.444 1.00 27.75 477 THR A O 1
ATOM 3766 N N . GLN A 1 478 ? 35.203 -58.817 25.229 1.00 27.94 478 GLN A N 1
ATOM 3767 C CA . GLN A 1 478 ? 34.312 -59.815 24.572 1.00 27.94 478 GLN A CA 1
ATOM 3768 C C . GLN A 1 478 ? 32.835 -59.963 25.026 1.00 27.94 478 GLN A C 1
ATOM 3770 O O . GLN A 1 478 ? 32.548 -60.479 26.093 1.00 27.94 478 GLN A O 1
ATOM 3775 N N . SER A 1 479 ? 31.863 -59.589 24.173 1.00 27.39 479 SER A N 1
ATOM 3776 C CA . SER A 1 479 ? 31.196 -60.446 23.140 1.00 27.39 479 SER A CA 1
ATOM 3777 C C . SER A 1 479 ? 29.906 -61.103 23.694 1.00 27.39 479 SER A C 1
ATOM 3779 O O . SER A 1 479 ? 29.837 -61.309 24.893 1.00 27.39 479 SER A O 1
ATOM 3781 N N . ASN A 1 480 ? 28.824 -61.476 22.999 1.00 28.80 480 ASN A N 1
ATOM 3782 C CA . ASN A 1 480 ? 28.387 -61.632 21.594 1.00 28.80 480 ASN A CA 1
ATOM 3783 C C . ASN A 1 480 ? 26.814 -61.653 21.631 1.00 28.80 480 ASN A C 1
ATOM 3785 O O . ASN A 1 480 ? 26.268 -61.776 22.721 1.00 28.80 480 ASN A O 1
ATOM 3789 N N . LYS A 1 481 ? 25.968 -61.597 20.581 1.00 28.50 481 LYS A N 1
ATOM 3790 C CA . LYS A 1 481 ? 26.069 -61.573 19.101 1.00 28.50 481 LYS A CA 1
ATOM 3791 C C . LYS A 1 481 ? 24.703 -61.118 18.509 1.00 28.50 481 LYS A C 1
ATOM 3793 O O . LYS A 1 481 ? 23.704 -61.630 18.983 1.00 28.50 481 LYS A O 1
ATOM 3798 N N . HIS A 1 482 ? 24.703 -60.312 17.430 1.00 28.25 482 HIS A N 1
ATOM 3799 C CA . HIS A 1 482 ? 23.810 -60.364 16.231 1.00 28.25 482 HIS A CA 1
ATOM 3800 C C . HIS A 1 482 ? 22.248 -60.382 16.350 1.00 28.25 482 HIS A C 1
ATOM 3802 O O . HIS A 1 482 ? 21.692 -60.954 17.268 1.00 28.25 482 HIS A O 1
ATOM 3808 N N . HIS A 1 483 ? 21.446 -59.821 15.422 1.00 28.88 483 HIS A N 1
ATOM 3809 C CA . HIS A 1 483 ? 21.633 -59.579 13.971 1.00 28.88 483 HIS A CA 1
ATOM 3810 C C . HIS A 1 483 ? 20.957 -58.275 13.445 1.00 28.88 483 HIS A C 1
ATOM 3812 O O . HIS A 1 483 ? 20.310 -57.552 14.193 1.00 28.88 483 HIS A O 1
ATOM 3818 N N . ASN A 1 484 ? 21.151 -57.975 12.150 1.00 26.81 484 ASN A N 1
ATOM 3819 C CA . ASN A 1 484 ? 20.920 -56.670 11.492 1.00 26.81 484 ASN A CA 1
ATOM 3820 C C . ASN A 1 484 ? 19.504 -56.446 10.909 1.00 26.81 484 ASN A C 1
ATOM 3822 O O . ASN A 1 484 ? 18.813 -57.408 10.586 1.00 26.81 484 ASN A O 1
ATOM 3826 N N . GLY A 1 485 ? 19.159 -55.183 10.589 1.00 23.31 485 GLY A N 1
ATOM 3827 C CA . GLY A 1 485 ? 18.046 -54.864 9.676 1.00 23.31 485 GLY A CA 1
ATOM 3828 C C . GLY A 1 485 ? 17.863 -53.379 9.296 1.00 23.31 485 GLY A C 1
ATOM 3829 O O . GLY A 1 485 ? 17.184 -52.656 10.007 1.00 23.31 485 GLY A O 1
ATOM 3830 N N . ALA A 1 486 ? 18.391 -52.980 8.129 1.00 24.88 486 ALA A N 1
ATOM 3831 C CA . ALA A 1 486 ? 18.034 -51.792 7.321 1.00 24.88 486 ALA A CA 1
ATOM 3832 C C . ALA A 1 486 ? 18.135 -50.368 7.934 1.00 24.88 486 ALA A C 1
ATOM 3834 O O . ALA A 1 486 ? 17.243 -49.886 8.626 1.00 24.88 486 ALA A O 1
ATOM 3835 N N . GLY A 1 487 ? 19.164 -49.616 7.519 1.00 23.48 487 GLY A N 1
ATOM 3836 C CA . GLY A 1 487 ? 19.207 -48.156 7.663 1.00 23.48 487 GLY A CA 1
ATOM 3837 C C . GLY A 1 487 ? 18.612 -47.416 6.455 1.00 23.48 487 GLY A C 1
ATOM 3838 O O . GLY A 1 487 ? 18.707 -47.885 5.321 1.00 23.48 487 GLY A O 1
ATOM 3839 N N . LYS A 1 488 ? 18.060 -46.220 6.690 1.00 27.75 488 LYS A N 1
ATOM 3840 C CA . LYS A 1 488 ? 17.832 -45.182 5.670 1.00 27.75 488 LYS A CA 1
ATOM 3841 C C . LYS A 1 488 ? 18.518 -43.899 6.131 1.00 27.75 488 LYS A C 1
ATOM 3843 O O . LYS A 1 488 ? 18.281 -43.455 7.251 1.00 27.75 488 LYS A O 1
ATOM 3848 N N . GLY A 1 489 ? 19.365 -43.320 5.282 1.00 24.20 489 GLY A N 1
ATOM 3849 C CA . GLY A 1 489 ? 20.038 -42.056 5.583 1.00 24.20 489 GLY A CA 1
ATOM 3850 C C . GLY A 1 489 ? 19.050 -40.890 5.615 1.00 24.20 489 GLY A C 1
ATOM 3851 O O . GLY A 1 489 ? 18.220 -40.758 4.716 1.00 24.20 489 GLY A O 1
ATOM 3852 N N . HIS A 1 490 ? 19.148 -40.045 6.639 1.00 25.22 490 HIS A N 1
ATOM 3853 C CA . HIS A 1 490 ? 18.525 -38.724 6.639 1.00 25.22 490 HIS A CA 1
ATOM 3854 C C . HIS A 1 490 ? 19.415 -37.751 5.861 1.00 25.22 490 HIS A C 1
ATOM 3856 O O . HIS A 1 490 ? 20.602 -37.621 6.154 1.00 25.22 490 HIS A O 1
ATOM 3862 N N . VAL A 1 491 ? 18.828 -37.068 4.879 1.00 25.25 491 VAL A N 1
ATOM 3863 C CA . VAL A 1 491 ? 19.430 -35.902 4.226 1.00 25.25 491 VAL A CA 1
ATOM 3864 C C . VAL A 1 491 ? 18.920 -34.665 4.958 1.00 25.25 491 VAL A C 1
ATOM 3866 O O . VAL A 1 491 ? 17.721 -34.549 5.210 1.00 25.25 491 VAL A O 1
ATOM 3869 N N . ASN A 1 492 ? 19.824 -33.757 5.323 1.00 22.77 492 ASN A N 1
ATOM 3870 C CA . ASN A 1 492 ? 19.479 -32.548 6.067 1.00 22.77 492 ASN A CA 1
ATOM 3871 C C . ASN A 1 492 ? 18.668 -31.583 5.191 1.00 22.77 492 ASN A C 1
ATOM 3873 O O . ASN A 1 492 ? 19.225 -30.924 4.315 1.00 22.77 492 ASN A O 1
ATOM 3877 N N . GLY A 1 493 ? 17.368 -31.464 5.461 1.00 22.64 493 GLY A N 1
ATOM 3878 C CA . GLY A 1 493 ? 16.562 -30.345 4.980 1.00 22.64 493 GLY A CA 1
ATOM 3879 C C . GLY A 1 493 ? 16.839 -29.108 5.831 1.00 22.64 493 GLY A C 1
ATOM 3880 O O . GLY A 1 493 ? 16.440 -29.063 6.994 1.00 22.64 493 GLY A O 1
ATOM 3881 N N . ALA A 1 494 ? 17.527 -28.115 5.269 1.00 22.17 494 ALA A N 1
ATOM 3882 C CA . ALA A 1 494 ? 17.656 -26.803 5.894 1.00 22.17 494 ALA A CA 1
ATOM 3883 C C . ALA A 1 494 ? 16.314 -26.061 5.776 1.00 22.17 494 ALA A C 1
ATOM 3885 O O . ALA A 1 494 ? 15.844 -25.807 4.670 1.00 22.17 494 ALA A O 1
ATOM 3886 N N . ALA A 1 495 ? 15.684 -25.760 6.912 1.00 23.97 495 ALA A N 1
ATOM 3887 C CA . ALA A 1 495 ? 14.402 -25.063 6.952 1.00 23.97 495 ALA A CA 1
ATOM 3888 C C . ALA A 1 495 ? 14.572 -23.546 6.764 1.00 23.97 495 ALA A C 1
ATOM 3890 O O . ALA A 1 495 ? 15.502 -22.939 7.296 1.00 23.97 495 ALA A O 1
ATOM 3891 N N . GLU A 1 496 ? 13.638 -22.942 6.033 1.00 24.75 496 GLU A N 1
ATOM 3892 C CA . GLU A 1 496 ? 13.604 -21.512 5.718 1.00 24.75 496 GLU A CA 1
ATOM 3893 C C . GLU A 1 496 ? 13.320 -20.632 6.956 1.00 24.75 496 GLU A C 1
ATOM 3895 O O . GLU A 1 496 ? 12.464 -20.978 7.783 1.00 24.75 496 GLU A O 1
ATOM 3900 N N . PRO A 1 497 ? 13.929 -19.435 7.064 1.00 22.50 497 PRO A N 1
ATOM 3901 C CA . PRO A 1 497 ? 13.523 -18.421 8.030 1.00 22.50 497 PRO A CA 1
ATOM 3902 C C . PRO A 1 497 ? 12.262 -17.690 7.539 1.00 22.50 497 PRO A C 1
ATOM 3904 O O . PRO A 1 497 ? 12.317 -16.595 6.983 1.00 22.50 497 PRO A O 1
ATOM 3907 N N . SER A 1 498 ? 11.097 -18.304 7.750 1.00 25.97 498 SER A N 1
ATOM 3908 C CA . SER A 1 498 ? 9.806 -17.687 7.421 1.00 25.97 498 SER A CA 1
ATOM 3909 C C . SER A 1 498 ? 9.510 -16.458 8.302 1.00 25.97 498 SER A C 1
ATOM 3911 O O . SER A 1 498 ? 9.144 -16.587 9.471 1.00 25.97 498 SER A O 1
ATOM 3913 N N . LEU A 1 499 ? 9.605 -15.250 7.728 1.00 25.92 499 LEU A N 1
ATOM 3914 C CA . LEU A 1 499 ? 9.132 -13.991 8.331 1.00 25.92 499 LEU A CA 1
ATOM 3915 C C . LEU A 1 499 ? 7.597 -13.894 8.286 1.00 25.92 499 LEU A C 1
ATOM 3917 O O . LEU A 1 499 ? 7.011 -12.981 7.709 1.00 25.92 499 LEU A O 1
ATOM 3921 N N . VAL A 1 500 ? 6.934 -14.859 8.917 1.00 28.84 500 VAL A N 1
ATOM 3922 C CA . VAL A 1 500 ? 5.504 -14.802 9.212 1.00 28.84 500 VAL A CA 1
ATOM 3923 C C . VAL A 1 500 ? 5.368 -14.426 10.679 1.00 28.84 500 VAL A C 1
ATOM 3925 O O . VAL A 1 500 ? 5.881 -15.135 11.545 1.00 28.84 500 VAL A O 1
ATOM 3928 N N . HIS A 1 501 ? 4.612 -13.368 10.985 1.00 30.73 501 HIS A N 1
ATOM 3929 C CA . HIS A 1 501 ? 4.096 -13.146 12.337 1.00 30.73 501 HIS A CA 1
ATOM 3930 C C . HIS A 1 501 ? 3.043 -14.221 12.665 1.00 30.73 501 HIS A C 1
ATOM 3932 O O . HIS A 1 501 ? 1.845 -13.956 12.770 1.00 30.73 501 HIS A O 1
ATOM 3938 N N . LYS A 1 502 ? 3.496 -15.469 12.846 1.00 26.70 502 LYS A N 1
ATOM 3939 C CA . LYS A 1 502 ? 2.707 -16.533 13.461 1.00 26.70 502 LYS A CA 1
ATOM 3940 C C . LYS A 1 502 ? 2.488 -16.134 14.911 1.00 26.70 502 LYS A C 1
ATOM 3942 O O . LYS A 1 502 ? 3.315 -16.411 15.775 1.00 26.70 502 LYS A O 1
ATOM 3947 N N . SER A 1 503 ? 1.358 -15.478 15.158 1.00 27.84 503 SER A N 1
ATOM 3948 C CA . SER A 1 503 ? 0.795 -15.347 16.495 1.00 27.84 503 SER A CA 1
ATOM 3949 C C . SER A 1 503 ? 0.476 -16.753 16.997 1.00 27.84 503 SER A C 1
ATOM 3951 O O . SER A 1 503 ? -0.581 -17.315 16.711 1.00 27.84 503 SER A O 1
ATOM 3953 N N . THR A 1 504 ? 1.437 -17.374 17.677 1.00 24.45 504 THR A N 1
ATOM 3954 C CA . THR A 1 504 ? 1.212 -18.615 18.404 1.00 24.45 504 THR A CA 1
ATOM 3955 C C . THR A 1 504 ? 0.257 -18.302 19.545 1.00 24.45 504 THR A C 1
ATOM 3957 O O . THR A 1 504 ? 0.597 -17.548 20.458 1.00 24.45 504 THR A O 1
ATOM 3960 N N . CYS A 1 505 ? -0.957 -18.855 19.473 1.00 25.06 505 CYS A N 1
ATOM 3961 C CA . CYS A 1 505 ? -1.963 -18.696 20.516 1.00 25.06 505 CYS A CA 1
ATOM 3962 C C . CYS A 1 505 ? -1.349 -18.988 21.893 1.00 25.06 505 CYS A C 1
ATOM 3964 O O . CYS A 1 505 ? -0.887 -20.111 22.127 1.00 25.06 505 CYS A O 1
ATOM 3966 N N . PRO A 1 506 ? -1.387 -18.031 22.837 1.00 30.16 506 PRO A N 1
ATOM 3967 C CA . PRO A 1 506 ? -1.322 -18.382 24.243 1.00 30.16 506 PRO A CA 1
ATOM 3968 C C . PRO A 1 506 ? -2.466 -19.357 24.535 1.00 30.16 506 PRO A C 1
ATOM 3970 O O . PRO A 1 506 ? -3.570 -19.187 24.013 1.00 30.16 506 PRO A O 1
ATOM 3973 N N . ALA A 1 507 ? -2.222 -20.358 25.384 1.00 35.09 507 ALA A N 1
ATOM 3974 C CA . ALA A 1 507 ? -3.306 -21.172 25.928 1.00 35.09 507 ALA A CA 1
ATOM 3975 C C . ALA A 1 507 ? -4.393 -20.258 26.524 1.00 35.09 507 ALA A C 1
ATOM 3977 O O . ALA A 1 507 ? -4.061 -19.210 27.089 1.00 35.09 507 ALA A O 1
ATOM 3978 N N . ALA A 1 508 ? -5.664 -20.650 26.374 1.00 39.09 508 ALA A N 1
ATOM 3979 C CA . ALA A 1 508 ? -6.825 -19.839 26.743 1.00 39.09 508 ALA A CA 1
ATOM 3980 C C . ALA A 1 508 ? -6.630 -19.169 28.114 1.00 39.09 508 ALA A C 1
ATOM 3982 O O . ALA A 1 508 ? -6.526 -19.848 29.136 1.00 39.09 508 ALA A O 1
ATOM 3983 N N . LEU A 1 509 ? -6.540 -17.832 28.114 1.00 47.84 509 LEU A N 1
ATOM 3984 C CA . LEU A 1 509 ? -6.190 -17.052 29.302 1.00 47.84 509 LEU A CA 1
ATOM 3985 C C . LEU A 1 509 ? -7.208 -17.337 30.413 1.00 47.84 509 LEU A C 1
ATOM 3987 O O . LEU A 1 509 ? -8.415 -17.130 30.227 1.00 47.84 509 LEU A O 1
ATOM 3991 N N . SER A 1 510 ? -6.701 -17.855 31.532 1.00 55.22 510 SER A N 1
ATOM 3992 C CA . SER A 1 510 ? -7.478 -18.555 32.558 1.00 55.22 510 SER A CA 1
ATOM 3993 C C . SER A 1 510 ? -8.107 -17.648 33.612 1.00 55.22 510 SER A C 1
ATOM 3995 O O . SER A 1 510 ? -9.021 -18.096 34.296 1.00 55.22 510 SER A O 1
ATOM 3997 N N . SER A 1 511 ? -7.666 -16.391 33.731 1.00 65.94 511 SER A N 1
ATOM 3998 C CA . SER A 1 511 ? -8.293 -15.386 34.598 1.00 65.94 511 SER A CA 1
ATOM 3999 C C . SER A 1 511 ? -8.817 -14.186 33.793 1.00 65.94 511 SER A C 1
ATOM 4001 O O . SER A 1 511 ? -8.214 -13.813 32.774 1.00 65.94 511 SER A O 1
ATOM 4003 N N . PRO A 1 512 ? -9.891 -13.516 34.248 1.00 65.00 512 PRO A N 1
ATOM 4004 C CA . PRO A 1 512 ? -10.319 -12.246 33.664 1.00 65.00 512 PRO A CA 1
ATOM 40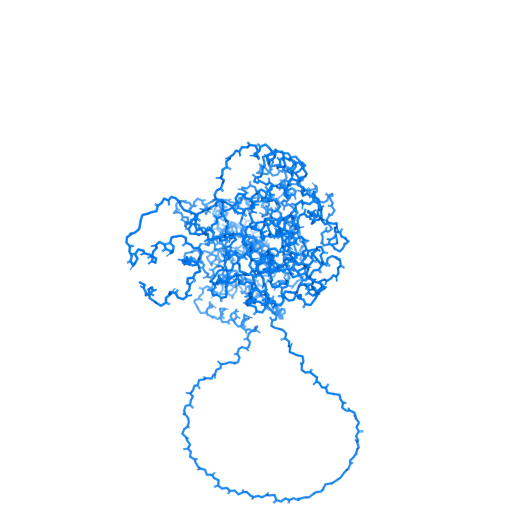05 C C . PRO A 1 512 ? -9.231 -11.157 33.714 1.00 65.00 512 PRO A C 1
ATOM 4007 O O . PRO A 1 512 ? -9.042 -10.383 32.765 1.00 65.00 512 PRO A O 1
ATOM 4010 N N . ASN A 1 513 ? -8.432 -11.147 34.781 1.00 69.12 513 ASN A N 1
ATOM 4011 C CA . ASN A 1 513 ? -7.325 -10.207 34.947 1.00 69.12 513 ASN A CA 1
ATOM 4012 C C . ASN A 1 513 ? -6.243 -10.375 33.861 1.00 69.12 513 ASN A C 1
ATOM 4014 O O . ASN A 1 513 ? -5.708 -9.372 33.382 1.00 69.12 513 ASN A O 1
ATOM 4018 N N . ASP A 1 514 ? -5.960 -11.601 33.404 1.00 72.06 514 ASP A N 1
ATOM 4019 C CA . ASP A 1 514 ? -5.028 -11.859 32.295 1.00 72.06 514 ASP A CA 1
ATOM 4020 C C . ASP A 1 514 ? -5.563 -11.367 30.942 1.00 72.06 514 ASP A C 1
ATOM 4022 O O . ASP A 1 514 ? -4.813 -10.787 30.152 1.00 72.06 514 ASP A O 1
ATOM 4026 N N . ARG A 1 515 ? -6.861 -11.559 30.667 1.00 73.81 515 ARG A N 1
ATOM 4027 C CA . ARG A 1 515 ? -7.500 -11.094 29.418 1.00 73.81 515 ARG A CA 1
ATOM 4028 C C . ARG A 1 515 ? -7.503 -9.572 29.335 1.00 73.81 515 ARG A C 1
ATOM 4030 O O . ARG A 1 515 ? -7.108 -9.011 28.312 1.00 73.81 515 ARG A O 1
ATOM 4037 N N . LEU A 1 516 ? -7.859 -8.907 30.437 1.00 75.69 516 LEU A N 1
ATOM 4038 C CA . LEU A 1 516 ? -7.835 -7.450 30.543 1.00 75.69 516 LEU A CA 1
ATOM 4039 C C . LEU A 1 516 ? -6.407 -6.899 30.381 1.00 75.69 516 LEU A C 1
ATOM 4041 O O . LEU A 1 516 ? -6.188 -5.971 29.602 1.00 75.69 516 LEU A O 1
ATOM 4045 N N . GLN A 1 517 ? -5.412 -7.517 31.029 1.00 78.00 517 GLN A N 1
ATOM 4046 C CA . GLN A 1 517 ? -3.997 -7.168 30.841 1.00 78.00 517 GLN A CA 1
ATOM 4047 C C . GLN A 1 517 ? -3.534 -7.339 29.389 1.00 78.00 517 GLN A C 1
ATOM 4049 O O . GLN A 1 517 ? -2.817 -6.476 28.878 1.00 78.00 517 GLN A O 1
ATOM 4054 N N . SER A 1 518 ? -3.942 -8.420 28.717 1.00 78.25 518 SER A N 1
ATOM 4055 C CA . SER A 1 518 ? -3.587 -8.683 27.318 1.00 78.25 518 SER A CA 1
ATOM 4056 C C . SER A 1 518 ? -4.183 -7.630 26.378 1.00 78.25 518 SER A C 1
ATOM 4058 O O . SER A 1 518 ? -3.450 -7.035 25.587 1.00 78.25 518 SER A O 1
ATOM 4060 N N . LEU A 1 519 ? -5.476 -7.311 26.526 1.00 80.06 519 LEU A N 1
ATOM 4061 C CA . LEU A 1 519 ? -6.139 -6.222 25.799 1.00 80.06 519 LEU A CA 1
ATOM 4062 C C . LEU A 1 519 ? -5.423 -4.887 26.011 1.00 80.06 519 LEU A C 1
ATOM 4064 O O . LEU A 1 519 ? -5.036 -4.240 25.038 1.00 80.06 519 LEU A O 1
ATOM 4068 N N . MET A 1 520 ? -5.188 -4.494 27.264 1.00 81.81 520 MET A N 1
ATOM 4069 C CA . MET A 1 520 ? -4.539 -3.218 27.562 1.00 81.81 520 MET A CA 1
ATOM 4070 C C . MET A 1 520 ? -3.124 -3.161 26.979 1.00 81.81 520 MET A C 1
ATOM 4072 O O . MET A 1 520 ? -2.743 -2.157 26.379 1.00 81.81 520 MET A O 1
ATOM 4076 N N . SER A 1 521 ? -2.369 -4.260 27.076 1.00 83.25 521 SER A N 1
ATOM 4077 C CA . SER A 1 521 ? -1.043 -4.386 26.471 1.00 83.25 521 SER A CA 1
ATOM 4078 C C . SER A 1 521 ? -1.083 -4.261 24.943 1.00 83.25 521 SER A C 1
ATOM 4080 O O . SER A 1 521 ? -0.239 -3.570 24.378 1.00 83.25 521 SER A O 1
ATOM 4082 N N . SER A 1 522 ? -2.081 -4.863 24.285 1.00 84.75 522 SER A N 1
ATOM 4083 C CA . SER A 1 522 ? -2.242 -4.846 22.821 1.00 84.75 522 SER A CA 1
ATOM 4084 C C . SER A 1 522 ? -2.484 -3.451 22.232 1.00 84.75 522 SER A C 1
ATOM 4086 O O . SER A 1 522 ? -2.220 -3.239 21.051 1.00 84.75 522 SER A O 1
ATOM 4088 N N . ILE A 1 523 ? -2.971 -2.512 23.052 1.00 88.81 523 ILE A N 1
ATOM 4089 C CA . ILE A 1 523 ? -3.195 -1.109 22.688 1.00 88.81 523 ILE A CA 1
ATOM 4090 C C . ILE A 1 523 ? -1.947 -0.283 23.029 1.00 88.81 523 ILE A C 1
ATOM 4092 O O . ILE A 1 523 ? -1.375 0.378 22.167 1.00 88.81 523 ILE A O 1
ATOM 4096 N N . VAL A 1 524 ? -1.481 -0.323 24.283 1.00 88.00 524 VAL A N 1
ATOM 4097 C CA . VAL A 1 524 ? -0.448 0.624 24.752 1.00 88.00 524 VAL A CA 1
ATOM 4098 C C . VAL A 1 524 ? 0.988 0.240 24.377 1.00 88.00 524 VAL A C 1
ATOM 4100 O O . VAL A 1 524 ? 1.879 1.087 24.422 1.00 88.00 524 VAL A O 1
ATOM 4103 N N . HIS A 1 525 ? 1.226 -1.019 23.996 1.00 86.50 525 HIS A N 1
ATOM 4104 C CA . HIS A 1 525 ? 2.507 -1.484 23.453 1.00 86.50 525 HIS A CA 1
ATOM 4105 C C . HIS A 1 525 ? 2.479 -1.659 21.928 1.00 86.50 525 HIS A C 1
ATOM 4107 O O . HIS A 1 525 ? 3.388 -2.276 21.374 1.00 86.50 525 HIS A O 1
ATOM 4113 N N . HIS A 1 526 ? 1.472 -1.108 21.239 1.00 90.38 526 HIS A N 1
ATOM 4114 C CA . HIS A 1 526 ? 1.458 -1.078 19.780 1.00 90.38 526 HIS A CA 1
ATOM 4115 C C . HIS A 1 526 ? 2.705 -0.344 19.244 1.00 90.38 526 HIS A C 1
ATOM 4117 O O . HIS A 1 526 ? 3.025 0.722 19.782 1.00 90.38 526 HIS A O 1
ATOM 4123 N N . PRO A 1 527 ? 3.412 -0.836 18.204 1.00 90.50 527 PRO A N 1
ATOM 4124 C CA . PRO A 1 527 ? 4.668 -0.235 17.742 1.00 90.50 527 PRO A CA 1
ATOM 4125 C C . PRO A 1 527 ? 4.565 1.270 17.463 1.00 90.50 527 PRO A C 1
ATOM 4127 O O . PRO A 1 527 ? 5.381 2.044 17.966 1.00 90.50 527 PRO A O 1
ATOM 4130 N N . GLN A 1 528 ? 3.504 1.705 16.775 1.00 89.75 528 GLN A N 1
ATOM 4131 C CA . GLN A 1 528 ? 3.283 3.124 16.475 1.00 89.75 528 GLN A CA 1
ATOM 4132 C C . GLN A 1 528 ? 2.918 3.958 17.724 1.00 89.75 528 GLN A C 1
ATOM 4134 O O . GLN A 1 528 ? 3.348 5.101 17.848 1.00 89.75 528 GLN A O 1
ATOM 4139 N N . VAL A 1 529 ? 2.235 3.384 18.728 1.00 90.81 529 VAL A N 1
ATOM 4140 C CA . VAL A 1 529 ? 2.020 4.043 20.040 1.00 90.81 529 VAL A CA 1
ATOM 4141 C C . VAL A 1 529 ? 3.331 4.166 20.817 1.00 90.81 529 VAL A C 1
ATOM 4143 O O . VAL A 1 529 ? 3.572 5.163 21.498 1.00 90.81 529 VAL A O 1
ATOM 4146 N N . LEU A 1 530 ? 4.218 3.174 20.707 1.00 90.00 530 LEU A N 1
ATOM 4147 C CA . LEU A 1 530 ? 5.525 3.215 21.352 1.00 90.00 530 LEU A CA 1
ATOM 4148 C C . LEU A 1 530 ? 6.472 4.238 20.714 1.00 90.00 530 LEU A C 1
ATOM 4150 O O . LEU A 1 530 ? 7.262 4.815 21.469 1.00 90.00 530 LEU A O 1
ATOM 4154 N N . ALA A 1 531 ? 6.369 4.442 19.394 1.00 88.25 531 ALA A N 1
ATOM 4155 C CA . ALA A 1 531 ? 7.157 5.376 18.588 1.00 88.25 531 ALA A CA 1
ATOM 4156 C C . ALA A 1 531 ? 6.626 6.825 18.579 1.00 88.25 531 ALA A C 1
ATOM 4158 O O . ALA A 1 531 ? 7.387 7.739 18.265 1.00 88.25 531 ALA A O 1
ATOM 4159 N N . ALA A 1 532 ? 5.353 7.042 18.925 1.00 88.50 532 ALA A N 1
ATOM 4160 C CA . ALA A 1 532 ? 4.741 8.366 18.997 1.00 88.50 532 ALA A CA 1
ATOM 4161 C C . ALA A 1 532 ? 5.396 9.285 20.053 1.00 88.50 532 ALA A C 1
ATOM 4163 O O . ALA A 1 532 ? 6.091 8.842 20.974 1.00 88.50 532 ALA A O 1
ATOM 4164 N N . THR A 1 533 ? 5.130 10.593 19.946 1.00 86.94 533 THR A N 1
ATOM 4165 C CA . THR A 1 533 ? 5.637 11.605 20.889 1.00 86.94 533 THR A CA 1
ATOM 4166 C C . THR A 1 533 ? 5.235 11.295 22.335 1.00 86.94 533 THR A C 1
ATOM 4168 O O . THR A 1 533 ? 4.191 10.698 22.595 1.00 86.94 533 THR A O 1
ATOM 4171 N N . THR A 1 534 ? 6.025 11.762 23.310 1.00 86.44 534 THR A N 1
ATOM 4172 C CA . THR A 1 534 ? 5.743 11.564 24.747 1.00 86.44 534 THR A CA 1
ATOM 4173 C C . THR A 1 534 ? 4.338 12.018 25.157 1.00 86.44 534 THR A C 1
ATOM 4175 O O . THR A 1 534 ? 3.753 11.409 26.051 1.00 86.44 534 THR A O 1
ATOM 4178 N N . TYR A 1 535 ? 3.796 13.060 24.513 1.00 86.94 535 TYR A N 1
ATOM 4179 C CA . TYR A 1 535 ? 2.421 13.512 24.723 1.00 86.94 535 TYR A CA 1
ATOM 4180 C C . TYR A 1 535 ? 1.415 12.535 24.102 1.00 86.94 535 TYR A C 1
ATOM 4182 O O . TYR A 1 535 ? 0.611 11.975 24.846 1.00 86.94 535 TYR A O 1
ATOM 4190 N N . ASN A 1 536 ? 1.497 12.261 22.790 1.00 88.38 536 ASN A N 1
ATOM 4191 C CA . ASN A 1 536 ? 0.544 11.378 22.101 1.00 88.38 536 ASN A CA 1
ATOM 4192 C C . ASN A 1 536 ? 0.509 9.997 22.760 1.00 88.38 536 ASN A C 1
ATOM 4194 O O . ASN A 1 536 ? -0.561 9.530 23.127 1.00 88.38 536 ASN A O 1
ATOM 4198 N N . LYS A 1 537 ? 1.675 9.404 23.039 1.00 88.88 537 LYS A N 1
ATOM 4199 C CA . LYS A 1 537 ? 1.808 8.111 23.723 1.00 88.88 537 LYS A CA 1
ATOM 4200 C C . LYS A 1 537 ? 1.095 8.054 25.076 1.00 88.88 537 LYS A C 1
ATOM 4202 O O . LYS A 1 537 ? 0.579 7.003 25.446 1.00 88.88 537 LYS A O 1
ATOM 4207 N N . GLN A 1 538 ? 1.054 9.154 25.833 1.00 88.75 538 GLN A N 1
ATOM 4208 C CA . GLN A 1 538 ? 0.360 9.195 27.125 1.00 88.75 538 GLN A CA 1
ATOM 4209 C C . GLN A 1 538 ? -1.168 9.247 26.998 1.00 88.75 538 GLN A C 1
ATOM 4211 O O . GLN A 1 538 ? -1.841 8.859 27.955 1.00 88.75 538 GLN A O 1
ATOM 4216 N N . GLN A 1 539 ? -1.724 9.671 25.858 1.00 90.19 539 GLN A N 1
ATOM 4217 C CA . GLN A 1 539 ? -3.175 9.803 25.713 1.00 90.19 539 GLN A CA 1
ATOM 4218 C C . GLN A 1 539 ? -3.895 8.444 25.665 1.00 90.19 539 GLN A C 1
ATOM 4220 O O . GLN A 1 539 ? -4.760 8.247 26.514 1.00 90.19 539 GLN A O 1
ATOM 4225 N N . PRO A 1 540 ? -3.508 7.437 24.845 1.00 91.69 540 PRO A N 1
ATOM 4226 C CA . PRO A 1 540 ? -4.113 6.105 24.920 1.00 91.69 540 PRO A CA 1
ATOM 4227 C C . PRO A 1 540 ? -4.029 5.482 26.315 1.00 91.69 540 PRO A C 1
ATOM 4229 O O . PRO A 1 540 ? -4.959 4.802 26.732 1.00 91.69 540 PRO A O 1
ATOM 4232 N N . HIS A 1 541 ? -2.954 5.739 27.074 1.00 89.00 541 HIS A N 1
ATOM 4233 C CA . HIS A 1 541 ? -2.860 5.284 28.464 1.00 89.00 541 HIS A CA 1
ATOM 4234 C C . HIS A 1 541 ? -3.907 5.947 29.377 1.00 89.00 541 HIS A C 1
ATOM 4236 O O . HIS A 1 541 ? -4.477 5.265 30.226 1.00 89.00 541 HIS A O 1
ATOM 4242 N N . ARG A 1 542 ? -4.149 7.258 29.239 1.00 89.19 542 ARG A N 1
ATOM 4243 C CA . ARG A 1 542 ? -5.170 7.975 30.021 1.00 89.19 542 ARG A CA 1
ATOM 4244 C C . ARG A 1 542 ? -6.575 7.558 29.613 1.00 89.19 542 ARG A C 1
ATOM 4246 O O . ARG A 1 542 ? -7.321 7.082 30.460 1.00 89.19 542 ARG A O 1
ATOM 4253 N N . GLU A 1 543 ? -6.900 7.645 28.329 1.00 91.56 543 GLU A N 1
ATOM 4254 C CA . GLU A 1 543 ? -8.257 7.382 27.845 1.00 91.56 543 GLU A CA 1
ATOM 4255 C C . GLU A 1 543 ? -8.679 5.922 28.056 1.00 91.56 543 GLU A C 1
ATOM 4257 O O . GLU A 1 543 ? -9.813 5.660 28.447 1.00 91.56 543 GLU A O 1
ATOM 4262 N N . LEU A 1 544 ? -7.761 4.956 27.911 1.00 91.06 544 LEU A N 1
ATOM 4263 C CA . LEU A 1 544 ? -8.044 3.554 28.236 1.00 91.06 544 LEU A CA 1
ATOM 4264 C C . LEU A 1 544 ? -8.300 3.349 29.735 1.00 91.06 544 LEU A C 1
ATOM 4266 O O . LEU A 1 544 ? -9.152 2.548 30.113 1.00 91.06 544 LEU A O 1
ATOM 4270 N N . ARG A 1 545 ? -7.581 4.072 30.603 1.00 88.19 545 ARG A N 1
ATOM 4271 C CA . ARG A 1 545 ? -7.806 4.020 32.051 1.00 88.19 545 ARG A CA 1
ATOM 4272 C C . ARG A 1 545 ? -9.179 4.576 32.417 1.00 88.19 545 ARG A C 1
ATOM 4274 O O . ARG A 1 545 ? -9.899 3.924 33.169 1.00 88.19 545 ARG A O 1
ATOM 4281 N N . GLU A 1 546 ? -9.523 5.756 31.909 1.00 88.56 546 GLU A N 1
ATOM 4282 C CA . GLU A 1 546 ? -10.804 6.404 32.201 1.00 88.56 546 GLU A CA 1
ATOM 4283 C C . GLU A 1 546 ? -11.975 5.610 31.614 1.00 88.56 546 GLU A C 1
ATOM 4285 O O . GLU A 1 546 ? -12.970 5.404 32.303 1.00 88.56 546 GLU A O 1
ATOM 4290 N N . CYS A 1 547 ? -11.828 5.050 30.409 1.00 90.69 547 CYS A N 1
ATOM 4291 C CA . CYS A 1 547 ? -12.777 4.100 29.829 1.00 90.69 547 CYS A CA 1
ATOM 4292 C C . CYS A 1 547 ? -13.048 2.903 30.758 1.00 90.69 547 CYS A C 1
ATOM 4294 O O . CYS A 1 547 ? -14.203 2.625 31.090 1.00 90.69 547 CYS A O 1
ATOM 4296 N N . LEU A 1 548 ? -12.005 2.206 31.220 1.00 89.06 548 LEU A N 1
ATOM 4297 C CA . LEU A 1 548 ? -12.163 1.023 32.074 1.00 89.06 548 LEU A CA 1
ATOM 4298 C C . LEU A 1 548 ? -12.755 1.361 33.447 1.00 89.06 548 LEU A C 1
ATOM 4300 O O . LEU A 1 548 ? -13.604 0.628 33.953 1.00 89.06 548 LEU A O 1
ATOM 4304 N N . LEU A 1 549 ? -12.348 2.484 34.045 1.00 88.12 549 LEU A N 1
ATOM 4305 C CA . LEU A 1 549 ? -12.938 2.956 35.299 1.00 88.12 549 LEU A CA 1
ATOM 4306 C C . LEU A 1 549 ? -14.407 3.354 35.118 1.00 88.12 549 LEU A C 1
ATOM 4308 O O . LEU A 1 549 ? -15.220 3.038 35.983 1.00 88.12 549 LEU A O 1
ATOM 4312 N N . ALA A 1 550 ? -14.765 3.973 33.992 1.00 89.00 550 ALA A N 1
ATOM 4313 C CA . ALA A 1 550 ? -16.142 4.321 33.671 1.00 89.00 550 ALA A CA 1
ATOM 4314 C C . ALA A 1 550 ? -17.030 3.075 33.490 1.00 89.00 550 ALA A C 1
ATOM 4316 O O . ALA A 1 550 ? -18.146 3.064 34.005 1.00 89.00 550 ALA A O 1
ATOM 4317 N N . HIS A 1 551 ? -16.536 2.005 32.850 1.00 88.94 551 HIS A N 1
ATOM 4318 C CA . HIS A 1 551 ? -17.234 0.708 32.788 1.00 88.94 551 HIS A CA 1
ATOM 4319 C C . HIS A 1 551 ? -17.526 0.160 34.190 1.00 88.94 551 HIS A C 1
ATOM 4321 O O . HIS A 1 551 ? -18.671 -0.162 34.499 1.00 88.94 551 HIS A O 1
ATOM 4327 N N . VAL A 1 552 ? -16.521 0.138 35.071 1.00 87.56 552 VAL A N 1
ATOM 4328 C CA . VAL A 1 552 ? -16.696 -0.303 36.465 1.00 87.56 552 VAL A CA 1
ATOM 4329 C C . VAL A 1 552 ? -17.724 0.560 37.210 1.00 87.56 552 VAL A C 1
ATOM 4331 O O . VAL A 1 552 ? -18.572 0.010 37.909 1.00 87.56 552 VAL A O 1
ATOM 4334 N N . THR A 1 553 ? -17.696 1.887 37.044 1.00 86.50 553 THR A N 1
ATOM 4335 C CA . THR A 1 553 ? -18.698 2.793 37.635 1.00 86.50 553 THR A CA 1
ATOM 4336 C C . THR A 1 553 ? -20.107 2.477 37.133 1.00 86.50 553 THR A C 1
ATOM 4338 O O . THR A 1 553 ? -21.006 2.322 37.952 1.00 86.50 553 THR A O 1
ATOM 4341 N N . GLN A 1 554 ? -20.304 2.287 35.822 1.00 86.56 554 GLN A N 1
ATOM 4342 C CA . GLN A 1 554 ? -21.623 1.942 35.281 1.00 86.56 554 GLN A CA 1
ATOM 4343 C C . GLN A 1 554 ? -22.170 0.639 35.861 1.00 86.56 554 GLN A C 1
ATOM 4345 O O . GLN A 1 554 ? -23.348 0.581 36.211 1.00 86.56 554 GLN A O 1
ATOM 4350 N N . ILE A 1 555 ? -21.352 -0.415 35.926 1.00 85.50 555 ILE A N 1
ATOM 4351 C CA . ILE A 1 555 ? -21.798 -1.726 36.417 1.00 85.50 555 ILE A CA 1
ATOM 4352 C C . ILE A 1 555 ? -22.247 -1.603 37.881 1.00 85.50 555 ILE A C 1
ATOM 4354 O O . ILE A 1 555 ? -23.280 -2.156 38.254 1.00 85.50 555 ILE A O 1
ATOM 4358 N N . MET A 1 556 ? -21.521 -0.822 38.691 1.00 82.31 556 MET A N 1
ATOM 4359 C CA . MET A 1 556 ? -21.910 -0.512 40.070 1.00 82.31 556 MET A CA 1
ATOM 4360 C C . MET A 1 556 ? -23.222 0.286 40.143 1.00 82.31 556 MET A C 1
ATOM 4362 O O . MET A 1 556 ? -24.133 -0.133 40.856 1.00 82.31 556 MET A O 1
ATOM 4366 N N . ASP A 1 557 ? -23.346 1.383 39.386 1.00 81.38 557 ASP A N 1
ATOM 4367 C CA . ASP A 1 557 ? -24.554 2.224 39.355 1.00 81.38 557 ASP A CA 1
ATOM 4368 C C . ASP A 1 557 ? -25.792 1.406 38.938 1.00 81.38 557 ASP A C 1
ATOM 4370 O O . ASP A 1 557 ? -26.846 1.488 39.569 1.00 81.38 557 ASP A O 1
ATOM 4374 N N . SER A 1 558 ? -25.641 0.559 37.913 1.00 82.31 558 SER A N 1
ATOM 4375 C CA . SER A 1 558 ? -26.715 -0.287 37.371 1.00 82.31 558 SER A CA 1
ATOM 4376 C C . SER A 1 558 ? -27.148 -1.357 38.375 1.00 82.31 558 SER A C 1
ATOM 4378 O O . SER A 1 558 ? -28.340 -1.559 38.581 1.00 82.31 558 SER A O 1
ATOM 4380 N N . ARG A 1 559 ? -26.196 -2.005 39.063 1.00 80.12 559 ARG A N 1
ATOM 4381 C CA . ARG A 1 559 ? -26.505 -2.970 40.130 1.00 80.12 559 ARG A CA 1
ATOM 4382 C C . ARG A 1 559 ? -27.212 -2.324 41.309 1.00 80.12 559 ARG A C 1
ATOM 4384 O O . ARG A 1 559 ? -28.160 -2.908 41.822 1.00 80.12 559 ARG A O 1
ATOM 4391 N N . GLN A 1 560 ? -26.779 -1.134 41.727 1.00 77.88 560 GLN A N 1
ATOM 4392 C CA . GLN A 1 560 ? -27.421 -0.425 42.829 1.00 77.88 560 GLN A CA 1
ATOM 4393 C C . GLN A 1 560 ? -28.869 -0.046 42.478 1.00 77.88 560 GLN A C 1
ATOM 4395 O O . GLN A 1 560 ? -29.759 -0.229 43.306 1.00 77.88 560 GLN A O 1
ATOM 4400 N N . ALA A 1 561 ? -29.116 0.403 41.243 1.00 75.44 561 ALA A N 1
ATOM 4401 C CA . ALA A 1 561 ? -30.457 0.715 40.750 1.00 75.44 561 ALA A CA 1
ATOM 4402 C C . ALA A 1 561 ? -31.384 -0.516 40.640 1.00 75.44 561 ALA A C 1
ATOM 4404 O O . ALA A 1 561 ? -32.597 -0.357 40.681 1.00 75.44 561 ALA A O 1
ATOM 4405 N N . MET A 1 562 ? -30.841 -1.736 40.529 1.00 75.44 562 MET A N 1
ATOM 4406 C CA . MET A 1 562 ? -31.619 -2.985 40.475 1.00 75.44 562 MET A CA 1
ATOM 4407 C C . MET A 1 562 ? -31.862 -3.639 41.852 1.00 75.44 562 MET A C 1
ATOM 4409 O O . MET A 1 562 ? -32.405 -4.744 41.909 1.00 75.44 562 MET A O 1
ATOM 4413 N N . GLN A 1 563 ? -31.468 -3.012 42.971 1.00 72.19 563 GLN A N 1
ATOM 4414 C CA . GLN A 1 563 ? -31.710 -3.582 44.305 1.00 72.19 563 GLN A CA 1
ATOM 4415 C C . GLN A 1 563 ? -33.174 -3.388 44.752 1.00 72.19 563 GLN A C 1
ATOM 4417 O O . GLN A 1 563 ? -33.627 -2.245 44.851 1.00 72.19 563 GLN A O 1
ATOM 4422 N N . PRO A 1 564 ? -33.905 -4.466 45.111 1.00 57.94 564 PRO A N 1
ATOM 4423 C CA . PRO A 1 564 ? -35.363 -4.427 45.291 1.00 57.94 564 PRO A CA 1
ATOM 4424 C C . PRO A 1 564 ? -35.869 -3.542 46.445 1.00 57.94 564 PRO A C 1
ATOM 4426 O O . PRO A 1 564 ? -37.034 -3.156 46.436 1.00 57.94 564 PRO A O 1
ATOM 4429 N N . ASP A 1 565 ? -35.018 -3.181 47.412 1.00 59.22 565 ASP A N 1
ATOM 4430 C CA . ASP A 1 565 ? -35.376 -2.284 48.527 1.00 59.22 565 ASP A CA 1
ATOM 4431 C C . ASP A 1 565 ? -35.115 -0.783 48.243 1.00 59.22 565 ASP A C 1
ATOM 4433 O O . ASP A 1 565 ? -35.492 0.065 49.054 1.00 59.22 565 ASP A O 1
ATOM 4437 N N . GLN A 1 566 ? -34.474 -0.408 47.121 1.00 55.28 566 GLN A N 1
ATOM 4438 C CA . GLN A 1 566 ? -34.100 0.997 46.829 1.00 55.28 566 GLN A CA 1
ATOM 4439 C C . GLN A 1 566 ? -35.028 1.737 45.850 1.00 55.28 566 GLN A C 1
ATOM 4441 O O . GLN A 1 566 ? -34.834 2.935 45.627 1.00 55.28 566 GLN A O 1
ATOM 4446 N N . ASP A 1 567 ? -36.079 1.081 45.354 1.00 53.78 567 ASP A N 1
ATOM 4447 C CA . ASP A 1 567 ? -36.948 1.482 44.225 1.00 53.78 567 ASP A CA 1
ATOM 4448 C C . ASP A 1 567 ? -37.685 2.843 44.363 1.00 53.78 567 ASP A C 1
ATOM 4450 O O . ASP A 1 567 ? -38.407 3.280 43.469 1.00 53.78 567 ASP A O 1
ATOM 4454 N N . ARG A 1 568 ? -37.534 3.540 45.500 1.00 55.56 568 ARG A N 1
ATOM 4455 C CA . ARG A 1 568 ? -38.075 4.896 45.738 1.00 55.56 568 ARG A CA 1
ATOM 4456 C C . ARG A 1 568 ? -37.055 5.946 46.184 1.00 55.56 568 ARG A C 1
ATOM 4458 O O . ARG A 1 568 ? -37.410 7.119 46.220 1.00 55.56 568 ARG A O 1
ATOM 4465 N N . ASN A 1 569 ? -35.827 5.550 46.527 1.00 58.28 569 ASN A N 1
ATOM 4466 C CA . ASN A 1 569 ? -34.818 6.429 47.138 1.00 58.28 569 ASN A CA 1
ATOM 4467 C C . ASN A 1 569 ? -33.432 6.367 46.466 1.00 58.28 569 ASN A C 1
ATOM 4469 O O . ASN A 1 569 ? -32.521 7.060 46.923 1.00 58.28 569 ASN A O 1
ATOM 4473 N N . TRP A 1 570 ? -33.238 5.575 45.405 1.00 65.12 570 TRP A N 1
ATOM 4474 C CA . TRP A 1 570 ? -31.991 5.629 44.639 1.00 65.12 570 TRP A CA 1
ATOM 4475 C C . TRP A 1 570 ? -31.829 7.003 43.972 1.00 65.12 570 TRP A C 1
ATOM 4477 O O . TRP A 1 570 ? -32.653 7.426 43.160 1.00 65.12 570 TRP A O 1
ATOM 4487 N N . LEU A 1 571 ? -30.752 7.705 44.327 1.00 66.81 571 LEU A N 1
ATOM 4488 C CA . LEU A 1 571 ? -30.364 8.983 43.739 1.00 66.81 571 LEU A CA 1
ATOM 4489 C C . LEU A 1 571 ? -29.059 8.794 42.952 1.00 66.81 571 LEU A C 1
ATOM 4491 O O . LEU A 1 571 ? -28.088 8.291 43.524 1.00 66.81 571 LEU A O 1
ATOM 4495 N N . PRO A 1 572 ? -28.991 9.226 41.677 1.00 70.50 572 PRO A N 1
ATOM 4496 C CA . PRO A 1 572 ? -27.744 9.240 40.921 1.00 70.50 572 PRO A CA 1
ATOM 4497 C C . PRO A 1 572 ? -26.644 10.015 41.658 1.00 70.50 572 PRO A C 1
ATOM 4499 O O . PRO A 1 572 ? -26.870 11.126 42.136 1.00 70.50 572 PRO A O 1
ATOM 4502 N N . GLN A 1 573 ? -25.425 9.468 41.683 1.00 76.06 573 GLN A N 1
ATOM 4503 C CA . GLN A 1 573 ? -24.267 10.083 42.356 1.00 76.06 573 GLN A CA 1
ATOM 4504 C C . GLN A 1 573 ? -23.882 11.460 41.780 1.00 76.06 573 GLN A C 1
ATOM 4506 O O . GLN A 1 573 ? -23.214 12.256 42.438 1.00 76.06 573 GLN A O 1
ATOM 4511 N N . THR A 1 574 ? -24.273 11.750 40.534 1.00 83.81 574 THR A N 1
ATOM 4512 C CA . THR A 1 574 ? -24.026 13.031 39.859 1.00 83.81 574 THR A CA 1
ATOM 4513 C C . THR A 1 574 ? -25.211 13.416 38.969 1.00 83.81 574 THR A C 1
ATOM 4515 O O . THR A 1 574 ? -26.069 12.589 38.667 1.00 83.81 574 THR A O 1
ATOM 4518 N N . SER A 1 575 ? -25.264 14.674 38.515 1.00 88.00 575 SER A N 1
ATOM 4519 C CA . SER A 1 575 ? -26.273 15.098 37.534 1.00 88.00 575 SER A CA 1
ATOM 4520 C C . SER A 1 575 ? -26.130 14.331 36.211 1.00 88.00 575 SER A C 1
ATOM 4522 O O . SER A 1 575 ? -25.011 14.003 35.816 1.00 88.00 575 SER A O 1
ATOM 4524 N N . TYR A 1 576 ? -27.226 14.135 35.467 1.00 86.06 576 TYR A N 1
ATOM 4525 C CA . TYR A 1 576 ? -27.177 13.497 34.140 1.00 86.06 576 TYR A CA 1
ATOM 4526 C C . TYR A 1 576 ? -26.172 14.178 33.193 1.00 86.06 576 TYR A C 1
ATOM 4528 O O . TYR A 1 576 ? -25.423 13.510 32.488 1.00 86.06 576 TYR A O 1
ATOM 4536 N N . HIS A 1 577 ? -26.077 15.511 33.239 1.00 88.75 577 HIS A N 1
ATOM 4537 C CA . HIS A 1 577 ? -25.106 16.297 32.469 1.00 88.75 577 HIS A CA 1
ATOM 4538 C C . HIS A 1 577 ? -23.645 15.962 32.826 1.00 88.75 577 HIS A C 1
ATOM 4540 O O . HIS A 1 577 ? -22.782 15.947 31.947 1.00 88.75 577 HIS A O 1
ATOM 4546 N N . THR A 1 578 ? -23.363 15.717 34.110 1.00 89.12 578 THR A N 1
ATOM 4547 C CA . THR A 1 578 ? -22.039 15.324 34.616 1.00 89.12 578 THR A CA 1
ATOM 4548 C C . THR A 1 578 ? -21.727 13.874 34.260 1.00 89.12 578 THR A C 1
ATOM 4550 O O . THR A 1 578 ? -20.663 13.610 33.705 1.00 89.12 578 THR A O 1
ATOM 4553 N N . TRP A 1 579 ? -22.660 12.953 34.524 1.00 88.88 579 TRP A N 1
ATOM 4554 C CA . TRP A 1 579 ? -22.535 11.533 34.188 1.00 88.88 579 TRP A CA 1
ATOM 4555 C C . TRP A 1 579 ? -22.302 11.341 32.687 1.00 88.88 579 TRP A C 1
ATOM 4557 O O . TRP A 1 579 ? -21.356 10.661 32.299 1.00 88.88 579 TRP A O 1
ATOM 4567 N N . LEU A 1 580 ? -23.077 12.020 31.833 1.00 88.19 580 LEU A N 1
ATOM 4568 C CA . LEU A 1 580 ? -22.953 11.914 30.378 1.00 88.19 580 LEU A CA 1
ATOM 4569 C C . LEU A 1 580 ? -21.561 12.339 29.890 1.00 88.19 580 LEU A C 1
ATOM 4571 O O . LEU A 1 580 ? -21.008 11.671 29.024 1.00 88.19 580 LEU A O 1
ATOM 4575 N N . ARG A 1 581 ? -20.989 13.399 30.482 1.00 85.81 581 ARG A N 1
ATOM 4576 C CA . ARG A 1 581 ? -19.639 13.923 30.189 1.00 85.81 581 ARG A CA 1
ATOM 4577 C C . ARG A 1 581 ? -18.482 13.129 30.800 1.00 85.81 581 ARG A C 1
ATOM 4579 O O . ARG A 1 581 ? -17.326 13.471 30.567 1.00 85.81 581 ARG A O 1
ATOM 4586 N N . THR A 1 582 ? -18.775 12.126 31.623 1.00 85.50 582 THR A N 1
ATOM 4587 C CA . THR A 1 582 ? -17.774 11.322 32.334 1.00 85.50 582 THR A CA 1
ATOM 4588 C C . THR A 1 582 ? -18.044 9.838 32.091 1.00 85.50 582 THR A C 1
ATOM 4590 O O . THR A 1 582 ? -17.585 9.284 31.095 1.00 85.50 582 THR A O 1
ATOM 4593 N N . THR A 1 583 ? -18.841 9.192 32.942 1.00 84.44 583 THR A N 1
ATOM 4594 C CA . THR A 1 583 ? -19.185 7.765 32.854 1.00 84.44 583 THR A CA 1
ATOM 4595 C C . THR A 1 583 ? -19.876 7.375 31.538 1.00 84.44 583 THR A C 1
ATOM 4597 O O . THR A 1 583 ? -19.702 6.255 31.061 1.00 84.44 583 THR A O 1
ATOM 4600 N N . GLY A 1 584 ? -20.652 8.277 30.931 1.00 81.31 584 GLY A N 1
ATOM 4601 C CA . GLY A 1 584 ? -21.326 8.054 29.650 1.00 81.31 584 GLY A CA 1
ATOM 4602 C C . GLY A 1 584 ? -20.358 8.059 28.463 1.00 81.31 584 GLY A C 1
ATOM 4603 O O . GLY A 1 584 ? -20.198 7.043 27.785 1.00 81.31 584 GLY A O 1
ATOM 4604 N N . SER A 1 585 ? -19.692 9.189 28.216 1.00 78.75 585 SER A N 1
ATOM 4605 C CA . SER A 1 585 ? -18.781 9.367 27.078 1.00 78.75 585 SER A CA 1
ATOM 4606 C C . SER A 1 585 ? -17.504 8.539 27.173 1.00 78.75 585 SER A C 1
ATOM 4608 O O . SER A 1 585 ? -17.095 7.979 26.158 1.00 78.75 585 SER A O 1
ATOM 4610 N N . SER A 1 586 ? -16.880 8.398 28.347 1.00 81.31 586 SER A N 1
ATOM 4611 C CA . SER A 1 586 ? -15.616 7.652 28.454 1.00 81.31 586 SER A CA 1
ATOM 4612 C C . SER A 1 586 ? -15.783 6.163 28.133 1.00 81.31 586 SER A C 1
ATOM 4614 O O . SER A 1 586 ? -14.874 5.565 27.560 1.00 81.31 586 SER A O 1
ATOM 4616 N N . ARG A 1 587 ? -16.957 5.567 28.406 1.00 80.38 587 ARG A N 1
ATOM 4617 C CA . ARG A 1 587 ? -17.264 4.181 27.998 1.00 80.38 587 ARG A CA 1
ATOM 4618 C C . ARG A 1 587 ? -17.445 4.012 26.496 1.00 80.38 587 ARG A C 1
ATOM 4620 O O . ARG A 1 587 ? -17.049 2.985 25.966 1.00 80.38 587 ARG A O 1
ATOM 4627 N N . SER A 1 588 ? -17.947 5.033 25.793 1.00 79.12 588 SER A N 1
ATOM 4628 C CA . SER A 1 588 ? -18.089 4.994 24.324 1.00 79.12 588 SER A CA 1
ATOM 4629 C C . SER A 1 588 ? -16.759 4.826 23.575 1.00 79.12 588 SER A C 1
ATOM 4631 O O . SER A 1 588 ? -16.759 4.642 22.362 1.00 79.12 588 SER A O 1
ATOM 4633 N N . CYS A 1 589 ? -15.625 4.935 24.279 1.00 85.06 589 CYS A N 1
ATOM 4634 C CA . CYS A 1 589 ? -14.267 4.826 23.754 1.00 85.06 589 CYS A CA 1
ATOM 4635 C C . CYS A 1 589 ? -13.896 5.838 22.657 1.00 85.06 589 CYS A C 1
ATOM 4637 O O . CYS A 1 589 ? -12.761 5.800 22.194 1.00 85.06 589 CYS A O 1
ATOM 4639 N N . ALA A 1 590 ? -14.763 6.788 22.289 1.00 88.56 590 ALA A N 1
ATOM 4640 C CA . ALA A 1 590 ? -14.443 7.804 21.285 1.00 88.56 590 ALA A CA 1
ATOM 4641 C C . ALA A 1 590 ? -13.143 8.591 21.600 1.00 88.56 590 ALA A C 1
ATOM 4643 O O . ALA A 1 590 ? -12.316 8.728 20.692 1.00 88.56 590 ALA A O 1
ATOM 4644 N N . PRO A 1 591 ? -12.865 9.019 22.854 1.00 89.81 591 PRO A N 1
ATOM 4645 C CA . PRO A 1 591 ? -11.588 9.659 23.196 1.00 89.81 591 PRO A CA 1
ATOM 4646 C C . PRO A 1 591 ? -10.380 8.725 23.028 1.00 89.81 591 PRO A C 1
ATOM 4648 O O . PRO A 1 591 ? -9.348 9.130 22.492 1.00 89.81 591 PRO A O 1
ATOM 4651 N N . LEU A 1 592 ? -10.521 7.449 23.410 1.00 92.31 592 LEU A N 1
ATOM 4652 C CA . LEU A 1 592 ? -9.495 6.417 23.228 1.00 92.31 592 LEU A CA 1
ATOM 4653 C C . LEU A 1 592 ? -9.208 6.163 21.741 1.00 92.31 592 LEU A C 1
ATOM 4655 O O . LEU A 1 592 ? -8.043 6.075 21.349 1.00 92.31 592 LEU A O 1
ATOM 4659 N N . SER A 1 593 ? -10.250 6.088 20.911 1.00 93.25 593 SER A N 1
ATOM 4660 C CA . SER A 1 593 ? -10.137 5.928 19.461 1.00 93.25 593 SER A CA 1
ATOM 4661 C C . SER A 1 593 ? -9.368 7.083 18.823 1.00 93.25 593 SER A C 1
ATOM 4663 O O . SER A 1 593 ? -8.443 6.833 18.052 1.00 93.25 593 SER A O 1
ATOM 4665 N N . LEU A 1 594 ? -9.674 8.332 19.196 1.00 93.31 594 LEU A N 1
ATOM 4666 C CA . LEU A 1 594 ? -8.905 9.500 18.759 1.00 93.31 594 LEU A CA 1
ATOM 4667 C C . LEU A 1 594 ? -7.442 9.420 19.215 1.00 93.31 594 LEU A C 1
ATOM 4669 O O . LEU A 1 594 ? -6.530 9.569 18.405 1.00 93.31 594 LEU A O 1
ATOM 4673 N N . ALA A 1 595 ? -7.210 9.175 20.506 1.00 93.25 595 ALA A N 1
ATOM 4674 C CA . ALA A 1 595 ? -5.871 9.141 21.085 1.00 93.25 595 ALA A CA 1
ATOM 4675 C C . ALA A 1 595 ? -4.969 8.083 20.422 1.00 93.25 595 ALA A C 1
ATOM 4677 O O . ALA A 1 595 ? -3.778 8.321 20.207 1.00 93.25 595 ALA A O 1
ATOM 4678 N N . TYR A 1 596 ? -5.536 6.923 20.078 1.00 94.94 596 TYR A N 1
ATOM 4679 C CA . TYR A 1 596 ? -4.832 5.862 19.362 1.00 94.94 596 TYR A CA 1
ATOM 4680 C C . TYR A 1 596 ? -4.584 6.227 17.895 1.00 94.94 596 TYR A C 1
ATOM 4682 O O . TYR A 1 596 ? -3.456 6.084 17.427 1.00 94.94 596 TYR A O 1
ATOM 4690 N N . LEU A 1 597 ? -5.580 6.772 17.187 1.00 93.38 597 LEU A N 1
ATOM 4691 C CA . LEU A 1 597 ? -5.425 7.213 15.797 1.00 93.38 597 LEU A CA 1
ATOM 4692 C C . LEU A 1 597 ? -4.333 8.291 15.657 1.00 93.38 597 LEU A C 1
ATOM 4694 O O . LEU A 1 597 ? -3.487 8.193 14.773 1.00 93.38 597 LEU A O 1
ATOM 4698 N N . LEU A 1 598 ? -4.263 9.249 16.589 1.00 92.06 598 LEU A N 1
ATOM 4699 C CA . LEU A 1 598 ? -3.189 10.253 16.659 1.00 92.06 598 LEU A CA 1
ATOM 4700 C C . LEU A 1 598 ? -1.798 9.658 16.951 1.00 92.06 598 LEU A C 1
ATOM 4702 O O . LEU A 1 598 ? -0.781 10.294 16.664 1.00 92.06 598 LEU A O 1
ATOM 4706 N N . CYS A 1 599 ? -1.719 8.453 17.523 1.00 93.25 599 CYS A N 1
ATOM 4707 C CA . CYS A 1 599 ? -0.462 7.713 17.612 1.00 93.25 599 CYS A CA 1
ATOM 4708 C C . CYS A 1 599 ? -0.118 7.024 16.287 1.00 93.25 599 CYS A C 1
ATOM 4710 O O . CYS A 1 599 ? 1.019 7.148 15.835 1.00 93.25 599 CYS A O 1
ATOM 4712 N N . LEU A 1 600 ? -1.082 6.345 15.650 1.00 93.06 600 LEU A N 1
ATOM 4713 C CA . LEU A 1 600 ? -0.875 5.679 14.357 1.00 93.06 600 LEU A CA 1
ATOM 4714 C C . LEU A 1 600 ? -0.431 6.672 13.270 1.00 93.06 600 LEU A C 1
ATOM 4716 O O . LEU A 1 600 ? 0.555 6.436 12.582 1.00 93.06 600 LEU A O 1
ATOM 4720 N N . MET A 1 601 ? -1.104 7.822 13.175 1.00 89.50 601 MET A N 1
ATOM 4721 C CA . MET A 1 601 ? -0.828 8.865 12.178 1.00 89.50 601 MET A CA 1
ATOM 4722 C C . MET A 1 601 ? 0.376 9.758 12.523 1.00 89.50 601 MET A C 1
ATOM 4724 O O . MET A 1 601 ? 0.679 10.689 11.779 1.00 89.50 601 MET A O 1
ATOM 4728 N N . SER A 1 602 ? 1.082 9.514 13.635 1.00 82.56 602 SER A N 1
ATOM 4729 C CA . SER A 1 602 ? 2.117 10.432 14.145 1.00 82.56 602 SER A CA 1
ATOM 4730 C C . SER A 1 602 ? 3.309 10.655 13.201 1.00 82.56 602 SER A C 1
ATOM 4732 O O . SER A 1 602 ? 4.022 11.643 13.360 1.00 82.56 602 SER A O 1
ATOM 4734 N N . ARG A 1 603 ? 3.510 9.768 12.213 1.00 74.44 603 ARG A N 1
ATOM 4735 C CA . ARG A 1 603 ? 4.520 9.899 11.145 1.00 74.44 603 ARG A CA 1
ATOM 4736 C C . ARG A 1 603 ? 3.967 10.452 9.826 1.00 74.44 603 ARG A C 1
ATOM 4738 O O . ARG A 1 603 ? 4.711 11.094 9.093 1.00 74.44 603 ARG A O 1
ATOM 4745 N N . GLU A 1 604 ? 2.681 10.245 9.535 1.00 69.81 604 GLU A N 1
ATOM 4746 C CA . GLU A 1 604 ? 2.004 10.855 8.376 1.00 69.81 604 GLU A CA 1
ATOM 4747 C C . GLU A 1 604 ? 1.767 12.361 8.579 1.00 69.81 604 GLU A C 1
ATOM 4749 O O . GLU A 1 604 ? 1.758 13.142 7.623 1.00 69.81 604 GLU A O 1
ATOM 4754 N N . GLN A 1 605 ? 1.593 12.787 9.835 1.00 68.88 605 GLN A N 1
ATOM 4755 C CA . GLN A 1 605 ? 1.438 14.189 10.210 1.00 68.88 605 GLN A CA 1
ATOM 4756 C C . GLN A 1 605 ? 2.716 14.990 9.914 1.00 68.88 605 GLN A C 1
ATOM 4758 O O . GLN A 1 605 ? 3.652 15.036 10.710 1.00 68.88 605 GLN A O 1
ATOM 4763 N N . LYS A 1 606 ? 2.718 15.700 8.776 1.00 63.22 606 LYS A N 1
ATOM 4764 C CA . LYS A 1 606 ? 3.787 16.638 8.366 1.00 63.22 606 LYS A CA 1
ATOM 4765 C C . LYS A 1 606 ? 4.058 17.743 9.397 1.00 63.22 606 LYS A C 1
ATOM 4767 O O . LYS A 1 606 ? 5.147 18.310 9.414 1.00 63.22 606 LYS A O 1
ATOM 4772 N N . GLN A 1 607 ? 3.066 18.058 10.225 1.00 71.69 607 GLN A N 1
ATOM 4773 C CA . GLN A 1 607 ? 3.136 19.004 11.330 1.00 71.69 607 GLN A CA 1
ATOM 4774 C C . GLN A 1 607 ? 2.272 18.470 12.481 1.00 71.69 607 GLN A C 1
ATOM 4776 O O . GLN A 1 607 ? 1.202 17.912 12.243 1.00 71.69 607 GLN A O 1
ATOM 4781 N N . ALA A 1 608 ? 2.735 18.636 13.722 1.00 75.25 608 ALA A N 1
ATOM 4782 C CA . ALA A 1 608 ? 1.933 18.330 14.903 1.00 75.25 608 ALA A CA 1
ATOM 4783 C C . ALA A 1 608 ? 0.777 19.334 15.045 1.00 75.25 608 ALA A C 1
ATOM 4785 O O . ALA A 1 608 ? 0.968 20.522 14.782 1.00 75.25 608 ALA A O 1
ATOM 4786 N N . LEU A 1 609 ? -0.385 18.859 15.503 1.00 81.25 609 LEU A N 1
ATOM 4787 C CA . LEU A 1 609 ? -1.553 19.707 15.754 1.00 81.25 609 LEU A CA 1
ATOM 4788 C C . LEU A 1 609 ? -1.211 20.858 16.711 1.00 81.25 609 LEU A C 1
ATOM 4790 O O . LEU A 1 609 ? -0.593 20.654 17.761 1.00 81.25 609 LEU A O 1
ATOM 4794 N N . MET A 1 610 ? -1.660 22.061 16.367 1.00 87.62 610 MET A N 1
ATOM 4795 C CA . MET A 1 610 ? -1.585 23.238 17.229 1.00 87.62 610 MET A CA 1
ATOM 4796 C C . MET A 1 610 ? -2.487 23.063 18.468 1.00 87.62 610 MET A C 1
ATOM 4798 O O . MET A 1 610 ? -3.384 22.210 18.466 1.00 87.62 610 MET A O 1
ATOM 4802 N N . PRO A 1 611 ? -2.292 23.841 19.551 1.00 89.12 611 PRO A N 1
ATOM 4803 C CA . PRO A 1 611 ? -3.119 23.734 20.755 1.00 89.12 611 PRO A CA 1
ATOM 4804 C C . PRO A 1 611 ? -4.620 23.919 20.487 1.00 89.12 611 PRO A C 1
ATOM 4806 O O . PRO A 1 611 ? -5.432 23.173 21.034 1.00 89.12 611 PRO A O 1
ATOM 4809 N N . GLU A 1 612 ? -4.991 24.858 19.614 1.00 92.19 612 GLU A N 1
ATOM 4810 C CA . GLU A 1 612 ? -6.377 25.110 19.211 1.00 92.19 612 GLU A CA 1
ATOM 4811 C C . GLU A 1 612 ? -6.962 23.932 18.421 1.00 92.19 612 GLU A C 1
ATOM 4813 O O . GLU A 1 612 ? -8.061 23.471 18.721 1.00 92.19 612 GLU A O 1
ATOM 4818 N N . GLU A 1 613 ? -6.213 23.397 17.452 1.00 90.50 613 GLU A N 1
ATOM 4819 C CA . GLU A 1 613 ? -6.619 22.228 16.658 1.00 90.50 613 GLU A CA 1
ATOM 4820 C C . GLU A 1 613 ? -6.788 20.991 17.547 1.00 90.50 613 GLU A C 1
ATOM 4822 O O . GLU A 1 613 ? -7.775 20.267 17.438 1.00 90.50 613 GLU A O 1
ATOM 4827 N N . THR A 1 614 ? -5.855 20.786 18.481 1.00 88.94 614 THR A N 1
ATOM 4828 C CA . THR A 1 614 ? -5.898 19.701 19.468 1.00 88.94 614 THR A CA 1
ATOM 4829 C C . THR A 1 614 ? -7.151 19.803 20.337 1.00 88.94 614 THR A C 1
ATOM 4831 O O . THR A 1 614 ? -7.848 18.805 20.513 1.00 88.94 614 THR A O 1
ATOM 4834 N N . TYR A 1 615 ? -7.469 21.002 20.838 1.00 91.31 615 TYR A N 1
ATOM 4835 C CA . TYR A 1 615 ? -8.676 21.250 21.627 1.00 91.31 615 TYR A CA 1
ATOM 4836 C C . TYR A 1 615 ? -9.955 20.982 20.821 1.00 91.31 615 TYR A C 1
ATOM 4838 O O . TYR A 1 615 ? -10.817 20.238 21.284 1.00 91.31 615 TYR A O 1
ATOM 4846 N N . VAL A 1 616 ? -10.061 21.523 19.602 1.00 94.06 616 VAL A N 1
ATOM 4847 C CA . VAL A 1 616 ? -11.244 21.351 18.740 1.00 94.06 616 VAL A CA 1
ATOM 4848 C C . VAL A 1 616 ? -11.464 19.881 18.379 1.00 94.06 616 VAL A C 1
ATOM 4850 O O . VAL A 1 616 ? -12.584 19.384 18.485 1.00 94.06 616 VAL A O 1
ATOM 4853 N N . VAL A 1 617 ? -10.411 19.153 17.997 1.00 91.00 617 VAL A N 1
ATOM 4854 C CA . VAL A 1 617 ? -10.518 17.727 17.651 1.00 91.00 617 VAL A CA 1
ATOM 4855 C C . VAL A 1 617 ? -10.911 16.889 18.876 1.00 91.00 617 VAL A C 1
ATOM 4857 O O . VAL A 1 617 ? -11.763 16.007 18.759 1.00 91.00 617 VAL A O 1
ATOM 4860 N N . GLN A 1 618 ? -10.367 17.182 20.062 1.00 90.12 618 GLN A N 1
ATOM 4861 C CA . GLN A 1 618 ? -10.754 16.500 21.304 1.00 90.12 618 GLN A CA 1
ATOM 4862 C C . GLN A 1 618 ? -12.210 16.792 21.703 1.00 90.12 618 GLN A C 1
ATOM 4864 O O . GLN A 1 618 ? -12.940 15.855 22.029 1.00 90.12 618 GLN A O 1
ATOM 4869 N N . ASP A 1 619 ? -12.666 18.047 21.626 1.00 90.94 619 ASP A N 1
ATOM 4870 C CA . ASP A 1 619 ? -14.050 18.417 21.963 1.00 90.94 619 ASP A CA 1
ATOM 4871 C C . ASP A 1 619 ? -15.068 17.792 20.992 1.00 90.94 619 ASP A C 1
ATOM 4873 O O . ASP A 1 619 ? -16.093 17.265 21.428 1.00 90.94 619 ASP A O 1
ATOM 4877 N N . ILE A 1 620 ? -14.748 17.718 19.692 1.00 90.88 620 ILE A N 1
ATOM 4878 C CA . ILE A 1 620 ? -15.566 17.001 18.698 1.00 90.88 620 ILE A CA 1
ATOM 4879 C C . ILE A 1 620 ? -15.714 15.519 19.073 1.00 90.88 620 ILE A C 1
ATOM 4881 O O . ILE A 1 620 ? -16.833 15.004 19.084 1.00 90.88 620 ILE A O 1
ATOM 4885 N N . PHE A 1 621 ? -14.625 14.821 19.410 1.00 89.62 621 PHE A N 1
ATOM 4886 C CA . PHE A 1 621 ? -14.700 13.401 19.780 1.00 89.62 621 PHE A CA 1
ATOM 4887 C C . PHE A 1 621 ? -15.411 13.169 21.121 1.00 89.62 621 PHE A C 1
ATOM 4889 O O . PHE A 1 621 ? -16.176 12.209 21.240 1.00 89.62 621 PHE A O 1
ATOM 4896 N N . MET A 1 622 ? -15.254 14.070 22.095 1.00 88.12 622 MET A N 1
ATOM 4897 C CA . MET A 1 622 ? -16.067 14.065 23.317 1.00 88.12 622 MET A CA 1
ATOM 4898 C C . MET A 1 622 ? -17.555 14.253 22.994 1.00 88.12 622 MET A C 1
ATOM 4900 O O . MET A 1 622 ? -18.392 13.493 23.480 1.00 88.12 622 MET A O 1
ATOM 4904 N N . HIS A 1 623 ? -17.901 15.207 22.123 1.00 90.25 623 HIS A N 1
ATOM 4905 C CA . HIS A 1 623 ? -19.275 15.442 21.678 1.00 90.25 623 HIS A CA 1
ATOM 4906 C C . HIS A 1 623 ? -19.882 14.229 20.958 1.00 90.25 623 HIS A C 1
ATOM 4908 O O . HIS A 1 623 ? -21.032 13.871 21.223 1.00 90.25 623 HIS A O 1
ATOM 4914 N N . LEU A 1 624 ? -19.110 13.556 20.100 1.00 88.25 624 LEU A N 1
ATOM 4915 C CA . LEU A 1 624 ? -19.517 12.299 19.471 1.00 88.25 624 LEU A CA 1
ATOM 4916 C C . LEU A 1 624 ? -19.768 11.201 20.516 1.00 88.25 624 LEU A C 1
ATOM 4918 O O . LEU A 1 624 ? -20.779 10.509 20.417 1.00 88.25 624 LEU A O 1
ATOM 4922 N N . GLY A 1 625 ? -18.929 11.097 21.553 1.00 88.62 625 GLY A N 1
ATOM 4923 C CA . GLY A 1 625 ? -19.142 10.182 22.680 1.00 88.62 625 GLY A CA 1
ATOM 4924 C C . GLY A 1 625 ? -20.422 10.476 23.475 1.00 88.62 625 GLY A C 1
ATOM 4925 O O . GLY A 1 625 ? -21.187 9.555 23.769 1.00 88.62 625 GLY A O 1
ATOM 4926 N N . HIS A 1 626 ? -20.717 11.752 23.762 1.00 90.44 626 HIS A N 1
ATOM 4927 C CA . HIS A 1 626 ? -21.992 12.153 24.380 1.00 90.44 626 HIS A CA 1
ATOM 4928 C C . HIS A 1 626 ? -23.184 11.735 23.511 1.00 90.44 626 HIS A C 1
ATOM 4930 O O . HIS A 1 626 ? -24.154 11.165 24.009 1.00 90.44 626 HIS A O 1
ATOM 4936 N N . LYS A 1 627 ? -23.110 12.001 22.200 1.00 89.44 627 LYS A N 1
ATOM 4937 C CA . LYS A 1 627 ? -24.188 11.680 21.263 1.00 89.44 627 LYS A CA 1
ATOM 4938 C C . LYS A 1 627 ? -24.398 10.171 21.124 1.00 89.44 627 LYS A C 1
ATOM 4940 O O . LYS A 1 627 ? -25.541 9.730 21.134 1.00 89.44 627 LYS A O 1
ATOM 4945 N N . ALA A 1 628 ? -23.325 9.385 21.043 1.00 87.00 628 ALA A N 1
ATOM 4946 C CA . ALA A 1 628 ? -23.407 7.928 20.991 1.00 87.00 628 ALA A CA 1
ATOM 4947 C C . ALA A 1 628 ? -24.132 7.363 22.224 1.00 87.00 628 ALA A C 1
ATOM 4949 O O . ALA A 1 628 ? -25.038 6.546 22.080 1.00 87.00 628 ALA A O 1
ATOM 4950 N N . ARG A 1 629 ? -23.814 7.853 23.434 1.00 88.25 629 ARG A N 1
ATOM 4951 C CA . ARG A 1 629 ? -24.528 7.434 24.651 1.00 88.25 629 ARG A CA 1
ATOM 4952 C C . ARG A 1 629 ? -26.001 7.859 24.640 1.00 88.25 629 ARG A C 1
ATOM 4954 O O . ARG A 1 629 ? -26.844 7.036 24.973 1.00 88.25 629 ARG A O 1
ATOM 4961 N N . LEU A 1 630 ? -26.309 9.088 24.216 1.00 89.56 630 LEU A N 1
ATOM 4962 C CA . LEU A 1 630 ? -27.686 9.597 24.118 1.00 89.56 630 LEU A CA 1
ATOM 4963 C C . LEU A 1 630 ? -28.565 8.769 23.168 1.00 89.56 630 LEU A C 1
ATOM 4965 O O . LEU A 1 630 ? -29.702 8.452 23.511 1.00 89.56 630 LEU A O 1
ATOM 4969 N N . GLU A 1 631 ? -28.058 8.412 21.985 1.00 87.56 631 GLU A N 1
ATOM 4970 C CA . GLU A 1 631 ? -28.823 7.597 21.033 1.00 87.56 631 GLU A CA 1
ATOM 4971 C C . GLU A 1 631 ? -28.939 6.136 21.512 1.00 87.56 631 GLU A C 1
ATOM 4973 O O . GLU A 1 631 ? -29.993 5.534 21.329 1.00 87.56 631 GLU A O 1
ATOM 4978 N N . ASN A 1 632 ? -27.930 5.585 22.205 1.00 84.50 632 ASN A N 1
ATOM 4979 C CA . ASN A 1 632 ? -28.022 4.260 22.839 1.00 84.50 632 ASN A CA 1
ATOM 4980 C C . ASN A 1 632 ? -29.055 4.229 23.982 1.00 84.50 632 ASN A C 1
ATOM 4982 O O . ASN A 1 632 ? -29.837 3.282 24.073 1.00 84.50 632 ASN A O 1
ATOM 4986 N N . ASP A 1 633 ? -29.087 5.263 24.835 1.00 84.00 633 ASP A N 1
ATOM 4987 C CA . ASP A 1 633 ? -30.123 5.431 25.866 1.00 84.00 633 ASP A CA 1
ATOM 4988 C C . ASP A 1 633 ? -31.505 5.471 25.197 1.00 84.00 633 ASP A C 1
ATOM 4990 O O . ASP A 1 633 ? -32.397 4.705 25.551 1.00 84.00 633 ASP A O 1
ATOM 4994 N N . ARG A 1 634 ? -31.669 6.313 24.168 1.00 85.50 634 ARG A N 1
ATOM 4995 C CA . ARG A 1 634 ? -32.925 6.472 23.424 1.00 85.50 634 ARG A CA 1
ATOM 4996 C C . ARG A 1 634 ? -33.392 5.183 22.744 1.00 85.50 634 ARG A C 1
ATOM 4998 O O . ARG A 1 634 ? -34.580 4.884 22.795 1.00 85.50 634 ARG A O 1
ATOM 5005 N N . ALA A 1 635 ? -32.481 4.437 22.125 1.00 83.50 635 ALA A N 1
ATOM 5006 C CA . ALA A 1 635 ? -32.775 3.159 21.480 1.00 83.50 635 ALA A CA 1
ATOM 5007 C C . ALA A 1 635 ? -33.136 2.054 22.486 1.00 83.50 635 ALA A C 1
ATOM 5009 O O . ALA A 1 635 ? -33.784 1.090 22.108 1.00 83.50 635 ALA A O 1
ATOM 5010 N N . SER A 1 636 ? -32.757 2.205 23.759 1.00 79.19 636 SER A N 1
ATOM 5011 C CA . SER A 1 636 ? -33.139 1.284 24.840 1.00 79.19 636 SER A CA 1
ATOM 5012 C C . SER A 1 636 ? -34.548 1.556 25.398 1.00 79.19 636 SER A C 1
ATOM 5014 O O . SER A 1 636 ? -35.073 0.734 26.143 1.00 79.19 636 SER A O 1
ATOM 5016 N N . TYR A 1 637 ? -35.159 2.699 25.054 1.00 73.50 637 TYR A N 1
ATOM 5017 C CA . TYR A 1 637 ? -36.545 3.061 25.394 1.00 73.50 637 TYR A CA 1
ATOM 5018 C C . TYR A 1 637 ? -37.555 2.801 24.260 1.00 73.50 637 TYR A C 1
ATOM 5020 O O . TYR A 1 637 ? -38.753 2.996 24.478 1.00 73.50 637 TYR A O 1
ATOM 5028 N N . ALA A 1 638 ? -37.085 2.449 23.058 1.00 56.22 638 ALA A N 1
ATOM 5029 C CA . ALA A 1 638 ? -37.883 2.307 21.836 1.00 56.22 638 ALA A CA 1
ATOM 5030 C C . ALA A 1 638 ? -38.148 0.836 21.483 1.00 56.22 638 ALA A C 1
ATOM 5032 O O . ALA A 1 638 ? -39.268 0.573 20.992 1.00 56.22 638 ALA A O 1
#

Radius of gyration: 31.88 Å; chains: 1; bounding box: 87×89×88 Å

Sequence (638 aa):
MNFTGLADQLVFGAMGSSPSSTAAYLISRQKAGFRGLPGMYPTTGFEVLWIASTLLDNGFDVDTLNGFRSMIDSTDEFYESLGGSYRSSSKKSVGDADDTARSTFIRNPLRVPTTPECLISTFEGHDHFLTYIFERHPRVTTNRNSSTAILEAPDMTSYGPQIEKIVRYITAAWCDPDLVFADKWNVSEFYPIMLMCDCLVRLLYHWDQGHLPQISEELITEKVPLVLWQALMQTLQRQNHNGSDQVDSAIEQARAYIRRASDASEVEYICIAKTTYSPLQISNAYVSAGLKAKNSTYTMGDRIRTIYNVPESVLQQSVAVFTSFKILKDLPSWQVLGSLIEAQCFLGGLKRARTAMFDRKSMKKDDYLAFIPSTVCCANNLQRALIKTDILHDFMVLIMRVYQLDEYMEHDVAEELENNLPEIKEVIRGIFKRDGIKRNVKRAVAQAKGSVHTSEDHTNGHSKGNSAQPSNGDPHTQSNKHHNGAGKGHVNGAAEPSLVHKSTCPAALSSPNDRLQSLMSSIVHHPQVLAATTYNKQQPHRELRECLLAHVTQIMDSRQAMQPDQDRNWLPQTSYHTWLRTTGSSRSCAPLSLAYLLCLMSREQKQALMPEETYVVQDIFMHLGHKARLENDRASYA

Organism: Aspergillus terreus (NCBI:txid33178)